Protein AF-K8XDU8-F1 (afdb_monomer)

Foldseek 3Di:
DDDDDDDPPPDDPPLVVLLCVVLVQLLVVQLVVLCVVPPDPPPDVSNVVSNVVSVVQVLQKAADDPQNVVQVVVCVVVVQWDWDADPPVRKIWIWGQGPPQKIWIWIGDLVQIGIIITNHPVSSVSLVVVCNVDVDSVNRVSVVVSNVVSVVVVVLVVLLVVLLVVCCPPPVPVSVVLVVLLVLDDPVLVSLSSVLSSQLSVLQVVLVVCVVVPPDNVVSNVVSVVSVVVSVVVSVVVVVVCCVVVVDDDDLPDFLLNVCPPLDDVVLCPPPCNVVLRVLLNVLVVVPDDSVQLSVQLSPDDPPDDPRSSVVSSVSSCVSPVVNLVVVVVVLVVLLVVDDLPDVVSLVVLLVCQPVRDPVVNVSSCVSHPPSPVPVSVVVVVVVVVVVVVVVPPPVVVVVVPDDDDPVVVVVVLVVVVVVVVPDPDDDDVVVVVSVVVVVCVVPVDDPDPVVVVVVVVVVVVVVVVVVVVVVVVPPPPPVVPPPDRDDDDDDDDDDDDDDDDDDDDDDDDDDDDDDDDDDDDD

Sequence (523 aa):
MAEPHEAPALTVPREDIFKAAISLRLMAGSLSRIRARHGRAAFDDSESAARKAEASRLNALHWFTRRDVEDWSRATEMGRVFADRDPDSGMTVRVAPLGAGRFGVQAGWPDHHADVVTGSAEAAQDLHRWLREQPTPERIAGLRDWIASRHAEAQRGADVEQARAWAAEHNPDWYRSWQVAHAMSGAAMQVRAEGVLVDRMNAHRAAEREHDAADGGPALIAAADRDWADFVSGLADTGAAIQDAWVQPFGDDVSLADRLRGRVPDTILDNPRWPTVETRFRELVDAGADPTRLAGAVRELDWTEVRSPSGYAIWALDDTDTRARTERRELAAEWLLNTDPGDPRDRAEAGDMLGRIDDAFDAQLGHRFPGLLDPTATMLERRAAAELADAQSDETLAAHLGAEPDHTDTIASLAQRALIWHSTDGVDEEPIANLWSELSVFAYPDDQRPEAQIQAEAVDDRVQAEQDMAQADSLGADVFAAAQAPLTPPHTGSTRSNTRRAPRKAATPAAQRNHNLHRGRAR

Mean predicted aligned error: 19.93 Å

Structure (mmCIF, N/CA/C/O backbone):
data_AF-K8XDU8-F1
#
_entry.id   AF-K8XDU8-F1
#
loop_
_atom_site.group_PDB
_atom_site.id
_atom_site.type_symbol
_atom_site.label_atom_id
_atom_site.label_alt_id
_atom_site.label_comp_id
_atom_site.label_asym_id
_atom_site.label_entity_id
_atom_site.label_seq_id
_atom_site.pdbx_PDB_ins_code
_atom_site.Cartn_x
_atom_site.Cartn_y
_atom_site.Cartn_z
_atom_site.occupancy
_atom_site.B_iso_or_equiv
_atom_site.auth_seq_id
_atom_site.auth_comp_id
_atom_site.auth_asym_id
_atom_site.auth_atom_id
_atom_site.pdbx_PDB_model_num
ATOM 1 N N . MET A 1 1 ? 20.020 44.271 -4.930 1.00 43.53 1 MET A N 1
ATOM 2 C CA . MET A 1 1 ? 18.740 43.905 -4.294 1.00 43.53 1 MET A CA 1
ATOM 3 C C . MET A 1 1 ? 18.660 42.396 -4.368 1.00 43.53 1 MET A C 1
ATOM 5 O O . MET A 1 1 ? 18.589 41.884 -5.473 1.00 43.53 1 MET A O 1
ATOM 9 N N . ALA A 1 2 ? 18.860 41.714 -3.242 1.00 41.38 2 ALA A N 1
ATOM 10 C CA . ALA A 1 2 ? 18.836 40.257 -3.172 1.00 41.38 2 ALA A CA 1
ATOM 11 C C . ALA A 1 2 ? 17.389 39.806 -2.953 1.00 41.38 2 ALA A C 1
ATOM 13 O O . ALA A 1 2 ? 16.734 40.311 -2.039 1.00 41.38 2 ALA A O 1
ATOM 14 N N . GLU A 1 3 ? 16.894 38.921 -3.814 1.00 40.66 3 GLU A N 1
ATOM 15 C CA . GLU A 1 3 ? 15.600 38.270 -3.626 1.00 40.66 3 GLU A CA 1
ATOM 16 C C . GLU A 1 3 ? 15.681 37.345 -2.401 1.00 40.66 3 GLU A C 1
ATOM 18 O O . GLU A 1 3 ? 16.645 36.584 -2.271 1.00 40.66 3 GLU A O 1
ATOM 23 N N . PRO A 1 4 ? 14.727 37.424 -1.460 1.00 54.34 4 PRO A N 1
ATOM 24 C CA . PRO A 1 4 ? 14.682 36.500 -0.341 1.00 54.34 4 PRO A CA 1
ATOM 25 C C . PRO A 1 4 ? 14.297 35.112 -0.863 1.00 54.34 4 PRO A C 1
ATOM 27 O O . PRO A 1 4 ? 13.182 34.908 -1.332 1.00 54.34 4 PRO A O 1
ATOM 30 N N . HIS A 1 5 ? 15.230 34.162 -0.774 1.00 42.34 5 HIS A N 1
ATOM 31 C CA . HIS A 1 5 ? 14.950 32.747 -0.987 1.00 42.34 5 HIS A CA 1
ATOM 32 C C . HIS A 1 5 ? 13.903 32.280 0.029 1.00 42.34 5 HIS A C 1
ATOM 34 O O . HIS A 1 5 ? 14.167 32.195 1.229 1.00 42.34 5 HIS A O 1
ATOM 40 N N . GLU A 1 6 ? 12.704 32.009 -0.473 1.00 37.81 6 GLU A N 1
ATOM 41 C CA . GLU A 1 6 ? 11.617 31.387 0.267 1.00 37.81 6 GLU A CA 1
ATOM 42 C C . GLU A 1 6 ? 12.058 29.968 0.656 1.00 37.81 6 GLU A C 1
ATOM 44 O O . GLU A 1 6 ? 12.379 29.140 -0.199 1.00 37.81 6 GLU A O 1
ATOM 49 N N . ALA A 1 7 ? 12.174 29.703 1.959 1.00 34.28 7 ALA A N 1
ATOM 50 C CA . ALA A 1 7 ? 12.552 28.386 2.453 1.00 34.28 7 ALA A CA 1
ATOM 51 C C . ALA A 1 7 ? 11.446 27.372 2.099 1.00 34.28 7 ALA A C 1
ATOM 53 O O . ALA A 1 7 ? 10.273 27.667 2.343 1.00 34.28 7 ALA A O 1
ATOM 54 N N . PRO A 1 8 ? 11.777 26.183 1.563 1.00 38.59 8 PRO A N 1
ATOM 55 C CA . PRO A 1 8 ? 10.777 25.171 1.251 1.00 38.59 8 PRO A CA 1
ATOM 56 C C . PRO A 1 8 ? 10.089 24.720 2.543 1.00 38.59 8 PRO A C 1
ATOM 58 O O . PRO A 1 8 ? 10.682 24.058 3.397 1.00 38.59 8 PRO A O 1
ATOM 61 N N . ALA A 1 9 ? 8.824 25.103 2.701 1.00 37.03 9 ALA A N 1
ATOM 62 C CA . ALA A 1 9 ? 7.996 24.658 3.806 1.00 37.03 9 ALA A CA 1
ATOM 63 C C . ALA A 1 9 ? 7.581 23.199 3.556 1.00 37.03 9 ALA A C 1
ATOM 65 O O . ALA A 1 9 ? 6.625 22.924 2.831 1.00 37.03 9 ALA A O 1
ATOM 66 N N . LEU A 1 10 ? 8.305 22.259 4.169 1.00 37.72 10 LEU A N 1
ATOM 67 C CA . LEU A 1 10 ? 7.891 20.861 4.325 1.00 37.72 10 LEU A CA 1
ATOM 68 C C . LEU A 1 10 ? 6.663 20.811 5.245 1.00 37.72 10 LEU A C 1
ATOM 70 O O . LEU A 1 10 ? 6.756 20.531 6.438 1.00 37.72 10 LEU A O 1
ATOM 74 N N . THR A 1 11 ? 5.500 21.144 4.697 1.00 48.47 11 THR A N 1
ATOM 75 C CA . THR A 1 11 ? 4.225 20.920 5.372 1.00 48.47 11 THR A CA 1
ATOM 76 C C . THR A 1 11 ? 3.730 19.545 4.959 1.00 48.47 11 THR A C 1
ATOM 78 O O . THR A 1 11 ? 3.325 19.330 3.821 1.00 48.47 11 THR A O 1
ATOM 81 N N . VAL A 1 12 ? 3.817 18.582 5.878 1.00 48.31 12 VAL A N 1
ATOM 82 C CA . VAL A 1 12 ? 3.115 17.306 5.713 1.00 48.31 12 VAL A CA 1
ATOM 83 C C . VAL A 1 12 ? 1.623 17.639 5.591 1.00 48.31 12 VAL A C 1
ATOM 85 O O . VAL A 1 12 ? 1.114 18.375 6.449 1.00 48.31 12 VAL A O 1
ATOM 88 N N . PRO A 1 13 ? 0.917 17.160 4.551 1.00 70.69 13 PRO A N 1
ATOM 89 C CA . PRO A 1 13 ? -0.507 17.408 4.402 1.00 70.69 13 PRO A CA 1
ATOM 90 C C . PRO A 1 13 ? -1.250 17.037 5.687 1.00 70.69 13 PRO A C 1
ATOM 92 O O . PRO A 1 13 ? -1.023 15.985 6.285 1.00 70.69 13 PRO A O 1
ATOM 95 N N . ARG A 1 14 ? -2.159 17.910 6.134 1.00 58.56 14 ARG A N 1
ATOM 96 C CA . ARG A 1 14 ? -2.963 17.687 7.350 1.00 58.56 14 ARG A CA 1
ATOM 97 C C . ARG A 1 14 ? -3.718 16.350 7.307 1.00 58.56 14 ARG A C 1
ATOM 99 O O . ARG A 1 14 ? -3.951 15.746 8.350 1.00 58.56 14 ARG A O 1
ATOM 106 N N . GLU A 1 15 ? -4.070 15.906 6.105 1.00 57.09 15 GLU A N 1
ATOM 107 C CA . GLU A 1 15 ? -4.687 14.613 5.826 1.00 57.09 15 GLU A CA 1
ATOM 108 C C . GLU A 1 15 ? -3.780 13.435 6.223 1.00 57.09 15 GLU A C 1
ATOM 110 O O . GLU A 1 15 ? -4.226 12.536 6.933 1.00 57.09 15 GLU A O 1
ATOM 115 N N . ASP A 1 16 ? -2.491 13.473 5.876 1.00 60.03 16 ASP A N 1
ATOM 116 C CA . ASP A 1 16 ? -1.536 12.401 6.186 1.00 60.03 16 ASP A CA 1
ATOM 117 C C . ASP A 1 16 ? -1.247 12.312 7.687 1.00 60.03 16 ASP A C 1
ATOM 119 O O . ASP A 1 16 ? -1.175 11.220 8.254 1.00 60.03 16 ASP A O 1
ATOM 123 N N . ILE A 1 17 ? -1.187 13.462 8.369 1.00 64.06 17 ILE A N 1
ATOM 124 C CA . ILE A 1 17 ? -1.088 13.520 9.836 1.00 64.06 17 ILE A CA 1
ATOM 125 C C . ILE A 1 17 ? -2.315 12.858 10.474 1.00 64.06 17 ILE A C 1
ATOM 127 O O . ILE A 1 17 ? -2.190 12.136 11.465 1.00 64.06 17 ILE A O 1
ATOM 131 N N . PHE A 1 18 ? -3.504 13.079 9.912 1.00 65.50 18 PHE A N 1
ATOM 132 C CA . PHE A 1 18 ? -4.737 12.501 10.432 1.00 65.50 18 PHE A CA 1
ATOM 133 C C . PHE A 1 18 ? -4.814 10.986 10.189 1.00 65.50 18 PHE A C 1
ATOM 135 O O . PHE A 1 18 ? -5.127 10.240 11.118 1.00 65.50 18 PHE A O 1
ATOM 142 N N . LYS A 1 19 ? -4.446 10.514 8.990 1.00 64.62 19 LYS A N 1
ATOM 143 C CA . LYS A 1 19 ? -4.343 9.080 8.656 1.00 64.62 19 LYS A CA 1
ATOM 144 C C . LYS A 1 19 ? -3.353 8.360 9.577 1.00 64.62 19 LYS A C 1
ATOM 146 O O . LYS A 1 19 ? -3.662 7.287 10.108 1.00 64.62 19 LYS A O 1
ATOM 151 N N . ALA A 1 20 ? -2.193 8.975 9.820 1.00 63.62 20 ALA A N 1
ATOM 152 C CA . ALA A 1 20 ? -1.206 8.473 10.769 1.00 63.62 20 ALA A CA 1
ATOM 153 C C . ALA A 1 20 ? -1.765 8.457 12.200 1.00 63.62 20 ALA A C 1
ATOM 155 O O . ALA A 1 20 ? -1.614 7.461 12.901 1.00 63.62 20 ALA A O 1
ATOM 156 N N . ALA A 1 21 ? -2.475 9.507 12.623 1.00 66.69 21 ALA A N 1
ATOM 157 C CA . ALA A 1 21 ? -3.067 9.589 13.956 1.00 66.69 21 ALA A CA 1
ATOM 158 C C . ALA A 1 21 ? -4.167 8.540 14.197 1.00 66.69 21 ALA A C 1
ATOM 160 O O . ALA A 1 21 ? -4.203 7.964 15.283 1.00 66.69 21 ALA A O 1
ATOM 161 N N . ILE A 1 22 ? -5.037 8.260 13.216 1.00 68.62 22 ILE A N 1
ATOM 162 C CA . ILE A 1 22 ? -6.030 7.174 13.312 1.00 68.62 22 ILE A CA 1
ATOM 163 C C . ILE A 1 22 ? -5.311 5.836 13.486 1.00 68.62 22 ILE A C 1
ATOM 165 O O . ILE A 1 22 ? -5.575 5.114 14.449 1.00 68.62 22 ILE A O 1
ATOM 169 N N . SER A 1 23 ? -4.360 5.545 12.595 1.00 65.56 23 SER A N 1
ATOM 170 C CA . SER A 1 23 ? -3.625 4.277 12.582 1.00 65.56 23 SER A CA 1
ATOM 171 C C . SER A 1 23 ? -2.857 4.067 13.890 1.00 65.56 23 SER A C 1
ATOM 173 O O . SER A 1 23 ? -3.027 3.047 14.553 1.00 65.56 23 SER A O 1
ATOM 175 N N . LEU A 1 24 ? -2.092 5.073 14.330 1.00 67.75 24 LEU A N 1
ATOM 176 C CA . LEU A 1 24 ? -1.332 5.038 15.580 1.00 67.75 24 LEU A CA 1
ATOM 177 C C . LEU A 1 24 ? -2.229 4.882 16.804 1.00 67.75 24 LEU A C 1
ATOM 179 O O . LEU A 1 24 ? -1.833 4.225 17.761 1.00 67.75 24 LEU A O 1
ATOM 183 N N . ARG A 1 25 ? -3.425 5.477 16.812 1.00 68.94 25 ARG A N 1
ATOM 184 C CA . ARG A 1 25 ? -4.311 5.438 17.981 1.00 68.94 25 ARG A CA 1
ATOM 185 C C . ARG A 1 25 ? -5.050 4.110 18.101 1.00 68.94 25 ARG A C 1
ATOM 187 O O . ARG A 1 25 ? -5.176 3.608 19.218 1.00 68.94 25 ARG A O 1
ATOM 194 N N . LEU A 1 26 ? -5.467 3.522 16.979 1.00 67.44 26 LEU A N 1
ATOM 195 C CA . LEU A 1 26 ? -6.000 2.158 16.957 1.00 67.44 26 LEU A CA 1
ATOM 196 C C . LEU A 1 26 ? -4.908 1.155 17.377 1.00 67.44 26 LEU A C 1
ATOM 198 O O . LEU A 1 26 ? -5.118 0.369 18.302 1.00 67.44 26 LEU A O 1
ATOM 202 N N . MET A 1 27 ? -3.687 1.305 16.842 1.00 67.62 27 MET A N 1
ATOM 203 C CA . MET A 1 27 ? -2.528 0.495 17.243 1.00 67.62 27 MET A CA 1
ATOM 204 C C . MET A 1 27 ? -2.152 0.663 18.723 1.00 67.62 27 MET A C 1
ATOM 206 O O . MET A 1 27 ? -1.935 -0.322 19.426 1.00 67.62 27 MET A O 1
ATOM 210 N N . ALA A 1 28 ? -2.111 1.891 19.244 1.00 69.19 28 ALA A N 1
ATOM 211 C CA . ALA A 1 28 ? -1.750 2.157 20.637 1.00 69.19 28 ALA A CA 1
ATOM 212 C C . ALA A 1 28 ? -2.739 1.520 21.627 1.00 69.19 28 ALA A C 1
ATOM 214 O O . ALA A 1 28 ? -2.327 1.023 22.680 1.00 69.19 28 ALA A O 1
ATOM 215 N N . GLY A 1 29 ? -4.033 1.493 21.288 1.00 67.69 29 GLY A N 1
ATOM 216 C CA . GLY A 1 29 ? -5.060 0.829 22.091 1.00 67.69 29 GLY A CA 1
ATOM 217 C C . GLY A 1 29 ? -4.876 -0.691 22.164 1.00 67.69 29 GLY A C 1
ATOM 218 O O . GLY A 1 29 ? -5.109 -1.296 23.216 1.00 67.69 29 GLY A O 1
ATOM 219 N N . SER A 1 30 ? -4.429 -1.329 21.078 1.00 64.56 30 SER A N 1
ATOM 220 C CA . SER A 1 30 ? -4.120 -2.765 21.079 1.00 64.56 30 SER A CA 1
ATOM 221 C C . SER A 1 30 ? -2.830 -3.061 21.859 1.00 64.56 30 SER A C 1
ATOM 223 O O . SER A 1 30 ? -2.848 -3.883 22.780 1.00 64.56 30 SER A O 1
ATOM 225 N N . LEU A 1 31 ? -1.756 -2.303 21.606 1.00 67.19 31 LEU A N 1
ATOM 226 C CA . LEU A 1 31 ? -0.454 -2.472 22.263 1.00 67.19 31 LEU A CA 1
ATOM 227 C C . LEU A 1 31 ? -0.531 -2.264 23.780 1.00 67.19 31 LEU A C 1
ATOM 229 O O . LEU A 1 31 ? 0.077 -3.014 24.544 1.00 67.19 31 LEU A O 1
ATOM 233 N N . SER A 1 32 ? -1.318 -1.289 24.245 1.00 70.50 32 SER A N 1
ATOM 234 C CA . SER A 1 32 ? -1.526 -1.049 25.679 1.00 70.50 32 SER A CA 1
ATOM 235 C C . SER A 1 32 ? -2.159 -2.256 26.388 1.00 70.50 32 SER A C 1
ATOM 237 O O . SER A 1 32 ? -1.721 -2.632 27.477 1.00 70.50 32 SER A O 1
ATOM 239 N N . ARG A 1 33 ? -3.136 -2.921 25.755 1.00 69.38 33 ARG A N 1
ATOM 240 C CA . ARG A 1 33 ? -3.797 -4.116 26.311 1.00 69.38 33 ARG A CA 1
ATOM 241 C C . ARG A 1 33 ? -2.890 -5.340 26.296 1.00 69.38 33 ARG A C 1
ATOM 243 O O . ARG A 1 33 ? -2.889 -6.105 27.256 1.00 69.38 33 ARG A O 1
ATOM 250 N N . ILE A 1 34 ? -2.084 -5.500 25.253 1.00 64.12 34 ILE A N 1
ATOM 251 C CA . ILE A 1 34 ? -1.105 -6.591 25.156 1.00 64.12 34 ILE A CA 1
ATOM 252 C C . ILE A 1 34 ? -0.029 -6.424 26.227 1.00 64.12 34 ILE A C 1
ATOM 254 O O . ILE A 1 34 ? 0.274 -7.374 26.948 1.00 64.12 34 ILE A O 1
ATOM 258 N N . ARG A 1 35 ? 0.436 -5.188 26.448 1.00 68.56 35 ARG A N 1
ATOM 259 C CA . ARG A 1 35 ? 1.333 -4.850 27.559 1.00 68.56 35 ARG A CA 1
ATOM 260 C C . ARG A 1 35 ? 0.709 -5.147 28.927 1.00 68.56 35 ARG A C 1
ATOM 262 O O . ARG A 1 35 ? 1.422 -5.589 29.824 1.00 68.56 35 ARG A O 1
ATOM 269 N N . ALA A 1 36 ? -0.599 -4.938 29.087 1.00 74.88 36 ALA A N 1
ATOM 270 C CA . ALA A 1 36 ? -1.313 -5.296 30.313 1.00 74.88 36 ALA A CA 1
ATOM 271 C C . ALA A 1 36 ? -1.461 -6.819 30.501 1.00 74.88 36 ALA A C 1
ATOM 273 O O . ALA A 1 36 ? -1.456 -7.282 31.638 1.00 74.88 36 ALA A O 1
ATOM 274 N N . ARG A 1 37 ? -1.573 -7.593 29.411 1.00 73.19 37 ARG A N 1
ATOM 275 C CA . ARG A 1 37 ? -1.811 -9.046 29.445 1.00 73.19 37 ARG A CA 1
ATOM 276 C C . ARG A 1 37 ? -0.531 -9.879 29.589 1.00 73.19 37 ARG A C 1
ATOM 278 O O . ARG A 1 37 ? -0.560 -10.875 30.299 1.00 73.19 37 ARG A O 1
ATOM 285 N N . HIS A 1 38 ? 0.574 -9.483 28.952 1.00 69.19 38 HIS A N 1
ATOM 286 C CA . HIS A 1 38 ? 1.792 -10.309 28.871 1.00 69.19 38 HIS A CA 1
ATOM 287 C C . HIS A 1 38 ? 2.948 -9.856 29.780 1.00 69.19 38 HIS A C 1
ATOM 289 O O . HIS A 1 38 ? 3.924 -10.585 29.937 1.00 69.19 38 HIS A O 1
ATOM 295 N N . GLY A 1 39 ? 2.849 -8.686 30.424 1.00 69.62 39 GLY A N 1
ATOM 296 C CA . GLY A 1 39 ? 3.912 -8.166 31.293 1.00 69.62 39 GLY A CA 1
ATOM 297 C C . GLY A 1 39 ? 5.200 -7.794 30.538 1.00 69.62 39 GLY A C 1
ATOM 298 O O . GLY A 1 39 ? 5.358 -8.080 29.359 1.00 69.62 39 GLY A O 1
ATOM 299 N N . ARG A 1 40 ? 6.142 -7.110 31.208 1.00 56.19 40 ARG A N 1
ATOM 300 C CA . ARG A 1 40 ? 7.326 -6.460 30.588 1.00 56.19 40 ARG A CA 1
ATOM 301 C C . ARG A 1 40 ? 8.375 -7.395 29.950 1.00 56.19 40 ARG A C 1
ATOM 303 O O . ARG A 1 40 ? 9.306 -6.873 29.351 1.00 56.19 40 ARG A O 1
ATOM 310 N N . ALA A 1 41 ? 8.257 -8.719 30.055 1.00 46.31 41 ALA A N 1
ATOM 311 C CA . ALA A 1 41 ? 9.337 -9.651 29.697 1.00 46.31 41 ALA A CA 1
ATOM 312 C C . ALA A 1 41 ? 9.208 -10.342 28.318 1.00 46.31 41 ALA A C 1
ATOM 314 O O . ALA A 1 41 ? 10.152 -10.997 27.899 1.00 46.31 41 ALA A O 1
ATOM 315 N N . ALA A 1 42 ? 8.092 -10.203 27.593 1.00 50.97 42 ALA A N 1
ATOM 316 C CA . ALA A 1 42 ? 7.807 -10.998 26.381 1.00 50.97 42 ALA A CA 1
ATOM 317 C C . ALA A 1 42 ? 8.168 -10.317 25.031 1.00 50.97 42 ALA A C 1
ATOM 319 O O . ALA A 1 42 ? 7.553 -10.600 24.004 1.00 50.97 42 ALA A O 1
ATOM 320 N N . PHE A 1 43 ? 9.083 -9.347 25.015 1.00 59.78 43 PHE A N 1
ATOM 321 C CA . PHE A 1 43 ? 8.861 -8.104 24.261 1.00 59.78 43 PHE A CA 1
ATOM 322 C C . PHE A 1 43 ? 9.505 -7.908 22.875 1.00 59.78 43 PHE A C 1
ATOM 324 O O . PHE A 1 43 ? 9.612 -6.764 22.455 1.00 59.78 43 PHE A O 1
ATOM 331 N N . ASP A 1 44 ? 9.828 -8.952 22.112 1.00 61.00 44 ASP A N 1
ATOM 332 C CA . ASP A 1 44 ? 10.174 -8.744 20.687 1.00 61.00 44 ASP A CA 1
ATOM 333 C C . ASP A 1 44 ? 9.198 -9.477 19.761 1.00 61.00 44 ASP A C 1
ATOM 335 O O . ASP A 1 44 ? 8.410 -8.857 19.040 1.00 61.00 44 ASP A O 1
ATOM 339 N N . ASP A 1 45 ? 9.092 -10.797 19.912 1.00 66.75 45 ASP A N 1
ATOM 340 C CA . ASP A 1 45 ? 8.217 -11.603 19.056 1.00 66.75 45 ASP A CA 1
ATOM 341 C C . ASP A 1 45 ? 6.729 -11.364 19.327 1.00 66.75 45 ASP A C 1
ATOM 343 O O . ASP A 1 45 ? 5.935 -11.258 18.389 1.00 66.75 45 ASP A O 1
ATOM 347 N N . SER A 1 46 ? 6.328 -11.210 20.597 1.00 69.38 46 SER A N 1
ATOM 348 C CA . SER A 1 46 ? 4.916 -10.982 20.936 1.00 69.38 46 SER A CA 1
ATOM 349 C C . SER A 1 46 ? 4.434 -9.587 20.534 1.00 69.38 46 SER A C 1
ATOM 351 O O . SER A 1 46 ? 3.285 -9.432 20.120 1.00 69.38 46 SER A O 1
ATOM 353 N N . GLU A 1 47 ? 5.305 -8.572 20.589 1.00 67.31 47 GLU A N 1
ATOM 354 C CA . GLU A 1 47 ? 4.970 -7.219 20.143 1.00 67.31 47 GLU A CA 1
ATOM 355 C C . GLU A 1 47 ? 4.964 -7.130 18.612 1.00 67.31 47 GLU A C 1
ATOM 357 O O . GLU A 1 47 ? 4.062 -6.524 18.034 1.00 67.31 47 GLU A O 1
ATOM 362 N N . SER A 1 48 ? 5.910 -7.780 17.932 1.00 67.38 48 SER A N 1
ATOM 363 C CA . SER A 1 48 ? 5.909 -7.882 16.470 1.00 67.38 48 SER A CA 1
ATOM 364 C C . SER A 1 48 ? 4.669 -8.627 15.960 1.00 67.38 48 SER A C 1
ATOM 366 O O . SER A 1 48 ? 3.952 -8.116 15.095 1.00 67.38 48 SER A O 1
ATOM 368 N N . ALA A 1 49 ? 4.333 -9.778 16.556 1.00 69.56 49 ALA A N 1
ATOM 369 C CA . ALA A 1 49 ? 3.110 -10.523 16.253 1.00 69.56 49 ALA A CA 1
ATOM 370 C C . ALA A 1 49 ? 1.850 -9.692 16.536 1.00 69.56 49 ALA A C 1
ATOM 372 O O . ALA A 1 49 ? 0.925 -9.681 15.727 1.00 69.56 49 ALA A O 1
ATOM 373 N N . ALA A 1 50 ? 1.832 -8.926 17.629 1.00 69.00 50 ALA A N 1
ATOM 374 C CA . ALA A 1 50 ? 0.755 -7.999 17.952 1.00 69.00 50 ALA A CA 1
ATOM 375 C C . ALA A 1 50 ? 0.585 -6.889 16.911 1.00 69.00 50 ALA A C 1
ATOM 377 O O . ALA A 1 50 ? -0.536 -6.609 16.487 1.00 69.00 50 ALA A O 1
ATOM 378 N N . ARG A 1 51 ? 1.685 -6.262 16.479 1.00 69.25 51 ARG A N 1
ATOM 379 C CA . ARG A 1 51 ? 1.670 -5.234 15.430 1.00 69.25 51 ARG A CA 1
ATOM 380 C C . ARG A 1 51 ? 1.190 -5.819 14.104 1.00 69.25 51 ARG A C 1
ATOM 382 O O . ARG A 1 51 ? 0.385 -5.179 13.438 1.00 69.25 51 ARG A O 1
ATOM 389 N N . LYS A 1 52 ? 1.618 -7.036 13.747 1.00 70.94 52 LYS A N 1
ATOM 390 C CA . LYS A 1 52 ? 1.147 -7.756 12.550 1.00 70.94 52 LYS A CA 1
ATOM 391 C C . LYS A 1 52 ? -0.344 -8.092 12.635 1.00 70.94 52 LYS A C 1
ATOM 393 O O . LYS A 1 52 ? -1.079 -7.814 11.692 1.00 70.94 52 LYS A O 1
ATOM 398 N N . ALA A 1 53 ? -0.805 -8.626 13.767 1.00 69.88 53 ALA A N 1
ATOM 399 C CA . ALA A 1 53 ? -2.215 -8.931 14.000 1.00 69.88 53 ALA A CA 1
ATOM 400 C C . ALA A 1 53 ? -3.080 -7.664 13.958 1.00 69.88 53 ALA A C 1
ATOM 402 O O . ALA A 1 53 ? -4.155 -7.662 13.366 1.00 69.88 53 ALA A O 1
ATOM 403 N N . GLU A 1 54 ? -2.600 -6.560 14.527 1.00 70.56 54 GLU A N 1
ATOM 404 C CA . GLU A 1 54 ? -3.308 -5.284 14.494 1.00 70.56 54 GLU A CA 1
ATOM 405 C C . GLU A 1 54 ? -3.302 -4.648 13.103 1.00 70.56 54 GLU A C 1
ATOM 407 O O . GLU A 1 54 ? -4.334 -4.166 12.649 1.00 70.56 54 GLU A O 1
ATOM 412 N N . ALA A 1 55 ? -2.180 -4.698 12.385 1.00 69.38 55 ALA A N 1
ATOM 413 C CA . ALA A 1 55 ? -2.125 -4.279 10.989 1.00 69.38 55 ALA A CA 1
ATOM 414 C C . ALA A 1 55 ? -3.108 -5.095 10.137 1.00 69.38 55 ALA A C 1
ATOM 416 O O . ALA A 1 55 ? -3.838 -4.520 9.337 1.00 69.38 55 ALA A O 1
ATOM 417 N N . SER A 1 56 ? -3.201 -6.409 10.367 1.00 72.19 56 SER A N 1
ATOM 418 C CA . SER A 1 56 ? -4.192 -7.279 9.726 1.00 72.19 56 SER A CA 1
ATOM 419 C C . SER A 1 56 ? -5.631 -6.874 10.076 1.00 72.19 56 SER A C 1
ATOM 421 O O . SER A 1 56 ? -6.461 -6.746 9.179 1.00 72.19 56 SER A O 1
ATOM 423 N N . ARG A 1 57 ? -5.929 -6.562 11.346 1.00 73.38 57 ARG A N 1
ATOM 424 C CA . ARG A 1 57 ? -7.253 -6.054 11.758 1.00 73.38 57 ARG A CA 1
ATOM 425 C C . ARG A 1 57 ? -7.601 -4.718 11.117 1.00 73.38 57 ARG A C 1
ATOM 427 O O . ARG A 1 57 ? -8.737 -4.529 10.693 1.00 73.38 57 ARG A O 1
ATOM 434 N N . LEU A 1 58 ? -6.645 -3.795 11.043 1.00 69.06 58 LEU A N 1
ATOM 435 C CA . LEU A 1 58 ? -6.841 -2.508 10.382 1.00 69.06 58 LEU A CA 1
ATOM 436 C C . LEU A 1 58 ? -7.030 -2.681 8.876 1.00 69.06 58 LEU A C 1
ATOM 438 O O . LEU A 1 58 ? -7.862 -1.997 8.291 1.00 69.06 58 LEU A O 1
ATOM 442 N N . ASN A 1 59 ? -6.334 -3.640 8.269 1.00 70.12 59 ASN A N 1
ATOM 443 C CA . ASN A 1 59 ? -6.545 -4.021 6.875 1.00 70.12 59 ASN A CA 1
ATOM 444 C C . ASN A 1 59 ? -7.913 -4.692 6.645 1.00 70.12 59 ASN A C 1
ATOM 446 O O . ASN A 1 59 ? -8.367 -4.746 5.508 1.00 70.12 59 ASN A O 1
ATOM 450 N N . ALA A 1 60 ? -8.594 -5.163 7.695 1.00 82.88 60 ALA A N 1
ATOM 451 C CA . ALA A 1 60 ? -9.950 -5.703 7.597 1.00 82.88 60 ALA A CA 1
ATOM 452 C C . ALA A 1 60 ? -11.046 -4.617 7.604 1.00 82.88 60 ALA A C 1
ATOM 454 O O . ALA A 1 60 ? -12.222 -4.952 7.447 1.00 82.88 60 ALA A O 1
ATOM 455 N N . LEU A 1 61 ? -10.698 -3.335 7.791 1.00 89.06 61 LEU A N 1
ATOM 456 C CA . LEU A 1 61 ? -11.653 -2.228 7.706 1.00 89.06 61 LEU A CA 1
ATOM 457 C C . LEU A 1 61 ? -12.005 -1.933 6.242 1.00 89.06 61 LEU A C 1
ATOM 459 O O . LEU A 1 61 ? -11.129 -1.611 5.444 1.00 89.06 61 LEU A O 1
ATOM 463 N N . HIS A 1 62 ? -13.289 -2.006 5.897 1.00 91.62 62 HIS A N 1
ATOM 464 C CA . HIS A 1 62 ? -13.776 -1.739 4.541 1.00 91.62 62 HIS A CA 1
ATOM 465 C C . HIS A 1 62 ? -15.151 -1.066 4.545 1.00 91.62 62 HIS A C 1
ATOM 467 O O . HIS A 1 62 ? -15.846 -1.032 5.562 1.00 91.62 62 HIS A O 1
ATOM 473 N N . TRP A 1 63 ? -15.536 -0.503 3.399 1.00 94.62 63 TRP A N 1
ATOM 474 C CA . TRP A 1 63 ? -16.891 -0.006 3.172 1.00 94.62 63 TRP A CA 1
ATOM 475 C C . TRP A 1 63 ? -17.906 -1.143 3.199 1.00 94.62 63 TRP A C 1
ATOM 477 O O . TRP A 1 63 ? -17.583 -2.272 2.838 1.00 94.62 63 TRP A O 1
ATOM 487 N N . PHE A 1 64 ? -19.147 -0.828 3.568 1.00 95.12 64 PHE A N 1
ATOM 488 C CA . PHE A 1 64 ? -20.248 -1.779 3.449 1.00 95.12 64 PHE A CA 1
ATOM 489 C C . PHE A 1 64 ? -20.372 -2.276 2.006 1.00 95.12 64 PHE A C 1
ATOM 491 O O . PHE A 1 64 ? -20.580 -1.497 1.075 1.00 95.12 64 PHE A O 1
ATOM 498 N N . THR A 1 65 ? -20.290 -3.589 1.834 1.00 93.06 65 THR A N 1
ATOM 499 C CA . THR A 1 65 ? -20.692 -4.255 0.597 1.00 93.06 65 THR A CA 1
ATOM 500 C C . THR A 1 65 ? -22.206 -4.475 0.582 1.00 93.06 65 THR A C 1
ATOM 502 O O . THR A 1 65 ? -22.893 -4.305 1.591 1.00 93.06 65 THR A O 1
ATOM 505 N N . ARG A 1 66 ? -22.753 -4.919 -0.556 1.00 93.31 66 ARG A N 1
ATOM 506 C CA . ARG A 1 66 ? -24.172 -5.297 -0.656 1.00 93.31 66 ARG A CA 1
ATOM 507 C C . ARG A 1 66 ? -24.564 -6.351 0.387 1.00 93.31 66 ARG A C 1
ATOM 509 O O . ARG A 1 66 ? -25.576 -6.191 1.063 1.00 93.31 66 ARG A O 1
ATOM 516 N N . ARG A 1 67 ? -23.725 -7.374 0.562 1.00 95.38 67 ARG A N 1
ATOM 517 C CA . ARG A 1 67 ? -23.918 -8.420 1.575 1.00 95.38 67 ARG A CA 1
ATOM 518 C C . ARG A 1 67 ? -23.968 -7.834 2.988 1.00 95.38 67 ARG A C 1
ATOM 520 O O . ARG A 1 67 ? -24.778 -8.260 3.803 1.00 95.38 67 ARG A O 1
ATOM 527 N N . ASP A 1 68 ? -23.143 -6.830 3.274 1.00 96.19 68 ASP A N 1
ATOM 528 C CA . ASP A 1 68 ? -23.107 -6.195 4.597 1.00 96.19 68 ASP A CA 1
ATOM 529 C C . ASP A 1 68 ? -24.358 -5.373 4.876 1.00 96.19 68 ASP A C 1
ATOM 531 O O . ASP A 1 68 ? -24.847 -5.369 6.002 1.00 96.19 68 ASP A O 1
ATOM 535 N N . VAL A 1 69 ? -24.917 -4.724 3.853 1.00 96.56 69 VAL A N 1
ATOM 536 C CA . VAL A 1 69 ? -26.202 -4.016 3.953 1.00 96.56 69 VAL A CA 1
ATOM 537 C C . VAL A 1 69 ? -27.345 -4.989 4.257 1.00 96.56 69 VAL A C 1
ATOM 539 O O . VAL A 1 69 ? -28.221 -4.672 5.067 1.00 96.56 69 VAL A O 1
ATOM 542 N N . GLU A 1 70 ? -27.333 -6.181 3.662 1.00 96.81 70 GLU A N 1
ATOM 543 C CA . GLU A 1 70 ? -28.322 -7.234 3.926 1.00 96.81 70 GLU A CA 1
ATOM 544 C C . GLU A 1 70 ? -28.177 -7.792 5.353 1.00 96.81 70 GLU A C 1
ATOM 546 O O . GLU A 1 70 ? -29.163 -7.856 6.097 1.00 96.81 70 GLU A O 1
ATOM 551 N N . ASP A 1 71 ? -26.950 -8.106 5.780 1.00 97.12 71 ASP A N 1
ATOM 552 C CA . ASP A 1 71 ? -26.652 -8.541 7.151 1.00 97.12 71 ASP A CA 1
ATOM 553 C C . ASP A 1 71 ? -27.038 -7.466 8.182 1.00 97.12 71 ASP A C 1
ATOM 555 O O . ASP A 1 71 ? -27.631 -7.769 9.222 1.00 97.12 71 ASP A O 1
ATOM 559 N N . TRP A 1 72 ? -26.761 -6.196 7.883 1.00 97.38 72 TRP A N 1
ATOM 560 C CA . TRP A 1 72 ? -27.116 -5.052 8.719 1.00 97.38 72 TRP A CA 1
ATOM 561 C C . TRP A 1 72 ? -28.628 -4.846 8.822 1.00 97.38 72 TRP A C 1
ATOM 563 O O . TRP A 1 72 ? -29.155 -4.596 9.912 1.00 97.38 72 TRP A O 1
ATOM 573 N N . SER A 1 73 ? -29.348 -4.979 7.708 1.00 96.94 73 SER A N 1
ATOM 574 C CA . SER A 1 73 ? -30.815 -4.923 7.679 1.00 96.94 73 SER A CA 1
ATOM 575 C C . SER A 1 73 ? -31.407 -6.025 8.554 1.00 96.94 73 SER A C 1
ATOM 577 O O . SER A 1 73 ? -32.208 -5.747 9.447 1.00 96.94 73 SER A O 1
ATOM 579 N N . ARG A 1 74 ? -30.899 -7.255 8.417 1.00 97.62 74 ARG A N 1
ATOM 580 C CA . ARG A 1 74 ? -31.296 -8.393 9.252 1.00 97.62 74 ARG A CA 1
ATOM 581 C C . ARG A 1 74 ? -30.973 -8.165 10.731 1.00 97.62 74 ARG A C 1
ATOM 583 O O . ARG A 1 74 ? -31.777 -8.479 11.607 1.00 97.62 74 ARG A O 1
ATOM 590 N N . ALA A 1 75 ? -29.805 -7.605 11.047 1.00 96.75 75 ALA A N 1
ATOM 591 C CA . ALA A 1 75 ? -29.451 -7.241 12.418 1.00 96.75 75 ALA A CA 1
ATOM 592 C C . ALA A 1 75 ? -30.393 -6.164 12.986 1.00 96.75 75 ALA A C 1
ATOM 594 O O . ALA A 1 75 ? -30.757 -6.237 14.161 1.00 96.75 75 ALA A O 1
ATOM 595 N N . THR A 1 76 ? -30.827 -5.211 12.156 1.00 96.44 76 THR A N 1
ATOM 596 C CA . THR A 1 76 ? -31.800 -4.167 12.517 1.00 96.44 76 THR A CA 1
ATOM 597 C C . THR A 1 76 ? -33.166 -4.766 12.834 1.00 96.44 76 THR A C 1
ATOM 599 O O . THR A 1 76 ? -33.715 -4.483 13.898 1.00 96.44 76 THR A O 1
ATOM 602 N N . GLU A 1 77 ? -33.686 -5.636 11.968 1.00 96.69 77 GLU A N 1
ATOM 603 C CA . GLU A 1 77 ? -34.963 -6.337 12.169 1.00 96.69 77 GLU A CA 1
ATOM 604 C C . GLU A 1 77 ? -34.969 -7.180 13.448 1.00 96.69 77 GLU A C 1
ATOM 606 O O . GLU A 1 77 ? -35.958 -7.220 14.177 1.00 96.69 77 GLU A O 1
ATOM 611 N N . MET A 1 78 ? -33.834 -7.806 13.763 1.00 97.06 78 MET A N 1
ATOM 612 C CA . MET A 1 78 ? -33.657 -8.615 14.969 1.00 97.06 78 MET A CA 1
ATOM 613 C C . MET A 1 78 ? -33.368 -7.790 16.235 1.00 97.06 78 MET A C 1
ATOM 615 O O . MET A 1 78 ? -33.144 -8.372 17.294 1.00 97.06 78 MET A O 1
ATOM 619 N N . GLY A 1 79 ? -33.316 -6.455 16.154 1.00 96.81 79 GLY A N 1
ATOM 620 C CA . GLY A 1 79 ? -33.002 -5.597 17.302 1.00 96.81 79 GLY A CA 1
ATOM 621 C C . GLY A 1 79 ? -31.577 -5.776 17.842 1.00 96.81 79 GLY A C 1
ATOM 622 O O . GLY A 1 79 ? -31.324 -5.506 19.012 1.00 96.81 79 GLY A O 1
ATOM 623 N N . ARG A 1 80 ? -30.640 -6.236 17.002 1.00 97.25 80 ARG A N 1
ATOM 624 C CA . ARG A 1 80 ? -29.226 -6.478 17.352 1.00 97.25 80 ARG A CA 1
ATOM 625 C C . ARG A 1 80 ? -28.312 -5.286 17.051 1.00 97.25 80 ARG A C 1
ATOM 627 O O . ARG A 1 80 ? -27.095 -5.405 17.164 1.00 97.25 80 ARG A O 1
ATOM 634 N N . VAL A 1 81 ? -28.883 -4.149 16.653 1.00 97.50 81 VAL A N 1
ATOM 635 C CA . VAL A 1 81 ? -28.140 -2.906 16.424 1.00 97.50 81 VAL A CA 1
ATOM 636 C C . VAL A 1 81 ? -28.099 -2.103 17.715 1.00 97.50 81 VAL A C 1
ATOM 638 O O . VAL A 1 81 ? -29.121 -1.603 18.185 1.00 97.50 81 VAL A O 1
ATOM 641 N N . PHE A 1 82 ? -26.903 -1.934 18.258 1.00 96.75 82 PHE A N 1
ATOM 642 C CA . PHE A 1 82 ? -26.656 -1.083 19.410 1.00 96.75 82 PHE A CA 1
ATOM 643 C C . PHE A 1 82 ? -26.430 0.336 18.917 1.00 96.75 82 PHE A C 1
ATOM 645 O O . PHE A 1 82 ? -25.498 0.580 18.160 1.00 96.75 82 PHE A O 1
ATOM 652 N N . ALA A 1 83 ? -27.289 1.263 19.323 1.00 96.06 83 ALA A N 1
ATOM 653 C CA . ALA A 1 83 ? -27.158 2.671 18.986 1.00 96.06 83 ALA A CA 1
ATOM 654 C C . ALA A 1 83 ? -26.786 3.467 20.231 1.00 96.06 83 ALA A C 1
ATOM 656 O O . ALA A 1 83 ? -27.436 3.352 21.269 1.00 96.06 83 ALA A O 1
ATOM 657 N N . ASP A 1 84 ? -25.776 4.309 20.096 1.00 96.25 84 ASP A N 1
ATOM 658 C CA . ASP A 1 84 ? -25.455 5.328 21.070 1.00 96.25 84 ASP A CA 1
ATOM 659 C C . ASP A 1 84 ? -25.511 6.711 20.430 1.00 96.25 84 ASP A C 1
ATOM 661 O O . ASP A 1 84 ? -25.189 6.882 19.252 1.00 96.25 84 ASP A O 1
ATOM 665 N N . ARG A 1 85 ? -25.957 7.696 21.208 1.00 96.62 85 ARG A N 1
ATOM 666 C CA . ARG A 1 85 ? -26.031 9.086 20.784 1.00 96.62 85 ARG A CA 1
ATOM 667 C C . ARG A 1 85 ? -25.256 9.949 21.758 1.00 96.62 85 ARG A C 1
ATOM 669 O O . ARG A 1 85 ? -25.575 9.977 22.945 1.00 96.62 85 ARG A O 1
ATOM 676 N N . ASP A 1 86 ? -24.306 10.701 21.226 1.00 95.50 86 ASP A N 1
ATOM 677 C CA . ASP A 1 86 ? -23.596 11.705 21.994 1.00 95.50 86 ASP A CA 1
ATOM 678 C C . ASP A 1 86 ? -24.551 12.868 22.341 1.00 95.50 86 ASP A C 1
ATOM 680 O O . ASP A 1 86 ? -25.206 13.410 21.439 1.00 95.50 86 ASP A O 1
ATOM 684 N N . PRO A 1 87 ? -24.696 13.232 23.628 1.00 93.56 87 PRO A N 1
ATOM 685 C CA . PRO A 1 87 ? -25.697 14.203 24.061 1.00 93.56 87 PRO A CA 1
ATOM 686 C C . PRO A 1 87 ? -25.406 15.626 23.575 1.00 93.56 87 PRO A C 1
ATOM 688 O O . PRO A 1 87 ? -26.352 16.387 23.365 1.00 93.56 87 PRO A O 1
ATOM 691 N N . ASP A 1 88 ? -24.134 15.971 23.371 1.00 94.81 88 ASP A N 1
ATOM 692 C CA . ASP A 1 88 ? -23.708 17.343 23.094 1.00 94.81 88 ASP A CA 1
ATOM 693 C C . ASP A 1 88 ? -23.667 17.637 21.588 1.00 94.81 88 ASP A C 1
ATOM 695 O O . ASP A 1 88 ? -24.188 18.652 21.124 1.00 94.81 88 ASP A O 1
ATOM 699 N N . SER A 1 89 ? -23.087 16.732 20.800 1.00 94.69 89 SER A N 1
ATOM 700 C CA . SER A 1 89 ? -22.980 16.851 19.337 1.00 94.69 89 SER A CA 1
ATOM 701 C C . SER A 1 89 ? -24.202 16.313 18.588 1.00 94.69 89 SER A C 1
ATOM 703 O O . SER A 1 89 ? -24.407 16.610 17.407 1.00 94.69 89 SER A O 1
ATOM 705 N N . GLY A 1 90 ? -25.000 15.464 19.242 1.00 95.44 90 GLY A N 1
ATOM 706 C CA . GLY A 1 90 ? -26.100 14.738 18.620 1.00 95.44 90 GLY A CA 1
ATOM 707 C C . GLY A 1 90 ? -25.669 13.645 17.637 1.00 95.44 90 GLY A C 1
ATOM 708 O O . GLY A 1 90 ? -26.561 13.048 17.026 1.00 95.44 90 GLY A O 1
ATOM 709 N N . MET A 1 91 ? -24.364 13.383 17.489 1.00 97.06 91 MET A N 1
ATOM 710 C CA . MET A 1 91 ? -23.816 12.327 16.639 1.00 97.06 91 MET A CA 1
ATOM 711 C C . MET A 1 91 ? -24.295 10.959 17.124 1.00 97.06 91 MET A C 1
ATOM 713 O O . MET A 1 91 ? -24.328 10.691 18.326 1.00 97.06 91 MET A O 1
ATOM 717 N N . THR A 1 92 ? -24.651 10.081 16.191 1.00 97.56 92 THR A N 1
ATOM 718 C CA . THR A 1 92 ? -25.020 8.697 16.503 1.00 97.56 92 THR A CA 1
ATOM 719 C C . THR A 1 92 ? -23.923 7.742 16.068 1.00 97.56 92 THR A C 1
ATOM 721 O O . THR A 1 92 ? -23.375 7.900 14.981 1.00 97.56 92 THR A O 1
ATOM 724 N N . VAL A 1 93 ? -23.616 6.748 16.897 1.00 97.25 93 VAL A N 1
ATOM 725 C CA . VAL A 1 93 ? -22.762 5.613 16.538 1.00 97.25 93 VAL A CA 1
ATOM 726 C C . VAL A 1 93 ? -23.570 4.343 16.748 1.00 97.25 93 VAL A C 1
ATOM 728 O O . VAL A 1 93 ? -24.048 4.066 17.846 1.00 97.25 93 VAL A O 1
ATOM 731 N N . ARG A 1 94 ? -23.751 3.580 15.677 1.00 97.75 94 ARG A N 1
ATOM 732 C CA . ARG A 1 94 ? -24.494 2.326 15.646 1.00 97.75 94 ARG A CA 1
ATOM 733 C C . ARG A 1 94 ? -23.524 1.196 15.358 1.00 97.75 94 ARG A C 1
ATOM 735 O O . ARG A 1 94 ? -22.714 1.314 14.446 1.00 97.75 94 ARG A O 1
ATOM 742 N N . VAL A 1 95 ? -23.618 0.108 16.108 1.00 97.69 95 VAL A N 1
ATOM 743 C CA . VAL A 1 95 ? -22.779 -1.081 15.936 1.00 97.69 95 VAL A CA 1
ATOM 744 C C . VAL A 1 95 ? -23.671 -2.309 15.869 1.00 97.69 95 VAL A C 1
ATOM 746 O O . VAL A 1 95 ? -24.603 -2.440 16.665 1.00 97.69 95 VAL A O 1
ATOM 749 N N . ALA A 1 96 ? -23.391 -3.214 14.937 1.00 97.94 96 ALA A N 1
ATOM 750 C CA . ALA A 1 96 ? -24.150 -4.449 14.783 1.00 97.94 96 ALA A CA 1
ATOM 751 C C . ALA A 1 96 ? -23.235 -5.622 14.408 1.00 97.94 96 ALA A C 1
ATOM 753 O O . ALA A 1 96 ? -22.339 -5.438 13.581 1.00 97.94 96 ALA A O 1
ATOM 754 N N . PRO A 1 97 ? -23.449 -6.825 14.969 1.00 97.44 97 PRO A N 1
ATOM 755 C CA . PRO A 1 97 ? -22.792 -8.026 14.471 1.00 97.44 97 PRO A CA 1
ATOM 756 C C . PRO A 1 97 ? -23.333 -8.380 13.079 1.00 97.44 97 PRO A C 1
ATOM 758 O O . PRO A 1 97 ? -24.546 -8.361 12.855 1.00 97.44 97 PRO A O 1
ATOM 761 N N . LEU A 1 98 ? -22.430 -8.730 12.168 1.00 97.06 98 LEU A N 1
ATOM 762 C CA . LEU A 1 98 ? -22.708 -9.243 10.824 1.00 97.06 98 LEU A CA 1
ATOM 763 C C . LEU A 1 98 ? -22.338 -10.738 10.751 1.00 97.06 98 LEU A C 1
ATOM 765 O O . LEU A 1 98 ? -21.910 -11.336 11.743 1.00 97.06 98 LEU A O 1
ATOM 769 N N . GLY A 1 99 ? -22.510 -11.370 9.586 1.00 92.62 99 GLY A N 1
ATOM 770 C CA . GLY A 1 99 ? -22.072 -12.750 9.368 1.00 92.62 99 GLY A CA 1
ATOM 771 C C . GLY A 1 99 ? -20.549 -12.928 9.482 1.00 92.62 99 GLY A C 1
ATOM 772 O O . GLY A 1 99 ? -19.781 -11.985 9.269 1.00 92.62 99 GLY A O 1
ATOM 773 N N . ALA A 1 100 ? -20.115 -14.158 9.785 1.00 93.06 100 ALA A N 1
ATOM 774 C CA . ALA A 1 100 ? -18.704 -14.568 9.860 1.00 93.06 100 ALA A CA 1
ATOM 775 C C . ALA A 1 100 ? -17.849 -13.791 10.887 1.00 93.06 100 ALA A C 1
ATOM 777 O O . ALA A 1 100 ? -16.675 -13.520 10.656 1.00 93.06 100 ALA A O 1
ATOM 778 N N . GLY A 1 101 ? -18.439 -13.394 12.022 1.00 92.50 101 GLY A N 1
ATOM 779 C CA . GLY A 1 101 ? -17.712 -12.708 13.102 1.00 92.50 101 GLY A CA 1
ATOM 780 C C . GLY A 1 101 ? -17.342 -11.247 12.808 1.00 92.50 101 GLY A C 1
ATOM 781 O O . GLY A 1 101 ? -16.604 -10.634 13.582 1.00 92.50 101 GLY A O 1
ATOM 782 N N . ARG A 1 102 ? -17.866 -10.678 11.716 1.00 95.75 102 ARG A N 1
ATOM 783 C CA . ARG A 1 102 ? -17.660 -9.282 11.306 1.00 95.75 102 ARG A CA 1
ATOM 784 C C . ARG A 1 102 ? -18.642 -8.351 12.011 1.00 95.75 102 ARG A C 1
ATOM 786 O O . ARG A 1 102 ? -19.665 -8.793 12.531 1.00 95.75 102 ARG A O 1
ATOM 793 N N . PHE A 1 103 ? -18.350 -7.054 12.022 1.00 97.56 103 PHE A N 1
ATOM 794 C CA . PHE A 1 103 ? -19.196 -6.050 12.669 1.00 97.56 103 PHE A CA 1
ATOM 795 C C . PHE A 1 103 ? -19.346 -4.813 11.794 1.00 97.56 103 PHE A C 1
ATOM 797 O O . PHE A 1 103 ? -18.363 -4.274 11.305 1.00 97.56 103 PHE A O 1
ATOM 804 N N . GLY A 1 104 ? -20.575 -4.339 11.628 1.00 97.31 104 GLY A N 1
ATOM 805 C CA . GLY A 1 104 ? -20.850 -3.054 11.005 1.00 97.31 104 GLY A CA 1
ATOM 806 C C . GLY A 1 104 ? -20.782 -1.941 12.046 1.00 97.31 104 GLY A C 1
ATOM 807 O O . GLY A 1 104 ? -21.239 -2.113 13.180 1.00 97.31 104 GLY A O 1
ATOM 808 N N . VAL A 1 105 ? -20.258 -0.790 11.650 1.00 97.44 105 VAL A N 1
ATOM 809 C CA . VAL A 1 105 ? -20.249 0.459 12.408 1.00 97.44 105 VAL A CA 1
ATOM 810 C C . VAL A 1 105 ? -20.762 1.565 11.494 1.00 97.44 105 VAL A C 1
ATOM 812 O O . VAL A 1 105 ? -20.120 1.901 10.507 1.00 97.44 105 VAL A O 1
ATOM 815 N N . GLN A 1 106 ? -21.907 2.144 11.837 1.00 97.31 106 GLN A N 1
ATOM 816 C CA . GLN A 1 106 ? -22.471 3.315 11.168 1.00 97.31 106 GLN A CA 1
ATOM 817 C C . GLN A 1 106 ? -22.379 4.502 12.121 1.00 97.31 106 GLN A C 1
ATOM 819 O O . GLN A 1 106 ? -22.960 4.471 13.206 1.00 97.31 106 GLN A O 1
ATOM 824 N N . ALA A 1 107 ? -21.651 5.546 11.741 1.00 96.50 107 ALA A N 1
ATOM 825 C CA . ALA A 1 107 ? -21.398 6.687 12.611 1.00 96.50 107 ALA A CA 1
ATOM 826 C C . ALA A 1 107 ? -21.597 8.018 11.901 1.00 96.50 107 ALA A C 1
ATOM 828 O O . ALA A 1 107 ? -21.092 8.210 10.800 1.00 96.50 107 ALA A O 1
ATOM 829 N N . GLY A 1 108 ? -22.278 8.956 12.557 1.00 95.25 108 GLY A N 1
ATOM 830 C CA . GLY A 1 108 ? -22.430 10.326 12.082 1.00 95.25 108 GLY A CA 1
ATOM 831 C C . GLY A 1 108 ? -23.801 10.936 12.357 1.00 95.25 108 GLY A C 1
ATOM 832 O O . GLY A 1 108 ? -24.503 10.563 13.304 1.00 95.25 108 GLY A O 1
ATOM 833 N N . TRP A 1 109 ? -24.155 11.901 11.513 1.00 95.56 109 TRP A N 1
ATOM 834 C CA . TRP A 1 109 ? -25.445 12.593 11.455 1.00 95.56 109 TRP A CA 1
ATOM 835 C C . TRP A 1 109 ? -26.244 12.106 10.236 1.00 95.56 109 TRP A C 1
ATOM 837 O O . TRP A 1 109 ? -25.650 11.499 9.344 1.00 95.56 109 TRP A O 1
ATOM 847 N N . PRO A 1 110 ? -27.560 12.393 10.144 1.00 88.50 110 PRO A N 1
ATOM 848 C CA . PRO A 1 110 ? -28.396 11.928 9.033 1.00 88.50 110 PRO A CA 1
ATOM 849 C C . PRO A 1 110 ? -27.791 12.175 7.641 1.00 88.50 110 PRO A C 1
ATOM 851 O O . PRO A 1 110 ? -27.781 11.267 6.817 1.00 88.50 110 PRO A O 1
ATOM 854 N N . ASP A 1 111 ? -27.188 13.348 7.428 1.00 88.44 111 ASP A N 1
ATOM 855 C CA . ASP A 1 111 ? -26.620 13.744 6.130 1.00 88.44 111 ASP A CA 1
ATOM 856 C C . ASP A 1 111 ? -25.096 13.531 6.028 1.00 88.44 111 ASP A C 1
ATOM 858 O O . ASP A 1 111 ? -24.495 13.687 4.963 1.00 88.44 111 ASP A O 1
ATOM 862 N N . HIS A 1 112 ? -24.441 13.176 7.138 1.00 91.00 112 HIS A N 1
ATOM 863 C CA . HIS A 1 112 ? -22.984 13.090 7.243 1.00 91.00 112 HIS A CA 1
ATOM 864 C C . HIS A 1 112 ? -22.583 11.899 8.104 1.00 91.00 112 HIS A C 1
ATOM 866 O O . HIS A 1 112 ? -22.314 12.051 9.297 1.00 91.00 112 HIS A O 1
ATOM 872 N N . HIS A 1 113 ? -22.539 10.719 7.492 1.00 94.56 113 HIS A N 1
ATOM 873 C CA . HIS A 1 113 ? -22.148 9.484 8.158 1.00 94.56 113 HIS A CA 1
ATOM 874 C C . HIS A 1 113 ? -21.061 8.720 7.394 1.00 94.56 113 HIS A C 1
ATOM 876 O O . HIS A 1 113 ? -20.737 9.032 6.245 1.00 94.56 113 HIS A O 1
ATOM 882 N N . ALA A 1 114 ? -20.468 7.753 8.085 1.00 95.88 114 ALA A N 1
ATOM 883 C CA . ALA A 1 114 ? -19.564 6.748 7.557 1.00 95.88 114 ALA A CA 1
ATOM 884 C C . ALA A 1 114 ? -20.074 5.366 7.974 1.00 95.88 114 ALA A C 1
ATOM 886 O O . ALA A 1 114 ? -20.397 5.163 9.147 1.00 95.88 114 ALA A O 1
ATOM 887 N N . ASP A 1 115 ? -20.097 4.441 7.018 1.00 96.50 115 ASP A N 1
ATOM 888 C CA . ASP A 1 115 ? -20.510 3.054 7.210 1.00 96.50 115 ASP A CA 1
ATOM 889 C C . ASP A 1 115 ? -19.305 2.142 6.980 1.00 96.50 115 ASP A C 1
ATOM 891 O O . ASP A 1 115 ? -18.763 2.065 5.878 1.00 96.50 115 ASP A O 1
ATOM 895 N N . VAL A 1 116 ? -18.859 1.469 8.034 1.00 96.31 116 VAL A N 1
ATOM 896 C CA . VAL A 1 116 ? -17.590 0.738 8.062 1.00 96.31 116 VAL A CA 1
ATOM 897 C C . VAL A 1 116 ? -17.794 -0.662 8.602 1.00 96.31 116 VAL A C 1
ATOM 899 O O . VAL A 1 116 ? -18.410 -0.837 9.650 1.00 96.31 116 VAL A O 1
ATOM 902 N N . VAL A 1 117 ? -17.236 -1.660 7.935 1.00 96.44 117 VAL A N 1
ATOM 903 C CA . VAL A 1 117 ? -17.189 -3.032 8.435 1.00 96.44 117 VAL A CA 1
ATOM 904 C C . VAL A 1 117 ? -15.830 -3.287 9.066 1.00 96.44 117 VAL A C 1
ATOM 906 O O . VAL A 1 117 ? -14.800 -2.942 8.495 1.00 96.44 117 VAL A O 1
ATOM 909 N N . THR A 1 118 ? -15.824 -3.899 10.245 1.00 94.44 118 THR A N 1
ATOM 910 C CA . THR A 1 118 ? -14.627 -4.361 10.944 1.00 94.44 118 THR A CA 1
ATOM 911 C C . THR A 1 118 ? -14.582 -5.891 10.949 1.00 94.44 118 THR A C 1
ATOM 913 O O . THR A 1 118 ? -15.614 -6.569 10.978 1.00 94.44 118 THR A O 1
ATOM 916 N N . GLY A 1 119 ? -13.371 -6.453 10.963 1.00 92.19 119 GLY A N 1
ATOM 917 C CA . GLY A 1 119 ? -13.163 -7.904 11.032 1.00 92.19 119 GLY A CA 1
ATOM 918 C C . GLY A 1 119 ? -13.355 -8.521 12.423 1.00 92.19 119 GLY A C 1
ATOM 919 O O . GLY A 1 119 ? -13.193 -9.726 12.569 1.00 92.19 119 GLY A O 1
ATOM 920 N N . SER A 1 120 ? -13.643 -7.725 13.460 1.00 92.94 120 SER A N 1
ATOM 921 C CA . SER A 1 120 ? -13.816 -8.237 14.824 1.00 92.94 120 SER A CA 1
ATOM 922 C C . SER A 1 120 ? -14.634 -7.311 15.726 1.00 92.94 120 SER A C 1
ATOM 924 O O . SER A 1 120 ? -14.683 -6.090 15.533 1.00 92.94 120 SER A O 1
ATOM 926 N N . ALA A 1 121 ? -15.218 -7.900 16.775 1.00 93.94 121 ALA A N 1
ATOM 927 C CA . ALA A 1 121 ? -15.953 -7.176 17.814 1.00 93.94 121 ALA A CA 1
ATOM 928 C C . ALA A 1 121 ? -15.079 -6.118 18.501 1.00 93.94 121 ALA A C 1
ATOM 930 O O . ALA A 1 121 ? -15.529 -5.010 18.786 1.00 93.94 121 ALA A O 1
ATOM 931 N N . GLU A 1 122 ? -13.817 -6.462 18.752 1.00 89.56 122 GLU A N 1
ATOM 932 C CA . GLU A 1 122 ? -12.841 -5.602 19.421 1.00 89.56 122 GLU A CA 1
ATOM 933 C C . GLU A 1 122 ? -12.557 -4.348 18.587 1.00 89.56 122 GLU A C 1
ATOM 935 O O . GLU A 1 122 ? -12.666 -3.235 19.099 1.00 89.56 122 GLU A O 1
ATOM 940 N N . ALA A 1 123 ? -12.302 -4.516 17.284 1.00 88.25 123 ALA A N 1
ATOM 941 C CA . ALA A 1 123 ? -12.067 -3.400 16.373 1.00 88.25 123 ALA A CA 1
ATOM 942 C C . ALA A 1 123 ? -13.296 -2.483 16.263 1.00 88.25 123 ALA A C 1
ATOM 944 O O . ALA A 1 123 ? -13.156 -1.260 16.257 1.00 88.25 123 ALA A O 1
ATOM 945 N N . ALA A 1 124 ? -14.509 -3.050 16.249 1.00 94.50 124 ALA A N 1
ATOM 946 C CA . ALA A 1 124 ? -15.740 -2.259 16.261 1.00 94.50 124 ALA A CA 1
ATOM 947 C C . ALA A 1 124 ? -15.899 -1.453 17.560 1.00 94.50 124 ALA A C 1
ATOM 949 O O . ALA A 1 124 ? -16.291 -0.287 17.520 1.00 94.50 124 ALA A O 1
ATOM 950 N N . GLN A 1 125 ? -15.564 -2.042 18.713 1.00 93.69 125 GLN A N 1
ATOM 951 C CA . GLN A 1 125 ? -15.606 -1.352 20.005 1.00 93.69 125 GLN A CA 1
ATOM 952 C C . GLN A 1 125 ? -14.575 -0.226 20.098 1.00 93.69 125 GLN A C 1
ATOM 954 O O . GLN A 1 125 ? -14.888 0.841 20.632 1.00 93.69 125 GLN A O 1
ATOM 959 N N . ASP A 1 126 ? -13.363 -0.442 19.588 1.00 89.75 126 ASP A N 1
ATOM 960 C CA . ASP A 1 126 ? -12.315 0.576 19.582 1.00 89.75 126 ASP A CA 1
ATOM 961 C C . ASP A 1 126 ? -12.646 1.716 18.617 1.00 89.75 126 ASP A C 1
ATOM 963 O O . ASP A 1 126 ? -12.499 2.880 18.994 1.00 89.75 126 ASP A O 1
ATOM 967 N N . LEU A 1 127 ? -13.194 1.408 17.436 1.00 93.56 127 LEU A N 1
ATOM 968 C CA . LEU A 1 127 ? -13.697 2.416 16.503 1.00 93.56 127 LEU A CA 1
ATOM 969 C C . LEU A 1 127 ? -14.848 3.219 17.125 1.00 93.56 127 LEU A C 1
ATOM 971 O O . LEU A 1 127 ? -14.832 4.448 17.087 1.00 93.56 127 LEU A O 1
ATOM 975 N N . HIS A 1 128 ? -15.808 2.551 17.773 1.00 95.00 128 HIS A N 1
ATOM 976 C CA . HIS A 1 128 ? -16.896 3.212 18.497 1.00 95.00 128 HIS A CA 1
ATOM 977 C C . HIS A 1 128 ? -16.370 4.119 19.623 1.00 95.00 128 HIS A C 1
ATOM 979 O O . HIS A 1 128 ? -16.794 5.271 19.731 1.00 95.00 128 HIS A O 1
ATOM 985 N N . ARG A 1 129 ? -15.426 3.640 20.450 1.00 94.56 129 ARG A N 1
ATOM 986 C CA . ARG A 1 129 ? -14.807 4.445 21.518 1.00 94.56 129 ARG A CA 1
ATOM 987 C C . ARG A 1 129 ? -14.097 5.662 20.934 1.00 94.56 129 ARG A C 1
ATOM 989 O O . ARG A 1 129 ? -14.299 6.770 21.422 1.00 94.56 129 ARG A O 1
ATOM 996 N N . TRP A 1 130 ? -13.306 5.464 19.881 1.00 92.62 130 TRP A N 1
ATOM 997 C CA . TRP A 1 130 ? -12.609 6.545 19.201 1.00 92.62 130 TRP A CA 1
ATOM 998 C C . TRP A 1 130 ? -13.604 7.588 18.693 1.00 92.62 130 TRP A C 1
ATOM 1000 O O . TRP A 1 130 ? -13.476 8.753 19.042 1.00 92.62 130 TRP A O 1
ATOM 1010 N N . LEU A 1 131 ? -14.647 7.199 17.964 1.00 94.19 131 LEU A N 1
ATOM 1011 C CA . LEU A 1 131 ? -15.657 8.139 17.472 1.00 94.19 131 LEU A CA 1
ATOM 1012 C C . LEU A 1 131 ? -16.317 8.937 18.608 1.00 94.19 131 LEU A C 1
ATOM 1014 O O . LEU A 1 131 ? -16.495 10.145 18.481 1.00 94.19 131 LEU A O 1
ATOM 1018 N N . ARG A 1 132 ? -16.589 8.300 19.752 1.00 93.44 132 ARG A N 1
ATOM 1019 C CA . ARG A 1 132 ? -17.163 8.963 20.931 1.00 93.44 132 ARG A CA 1
ATOM 1020 C C . ARG A 1 132 ? -16.246 9.952 21.634 1.00 93.44 132 ARG A C 1
ATOM 1022 O O . ARG A 1 132 ? -16.738 10.933 22.172 1.00 93.44 132 ARG A O 1
ATOM 1029 N N . GLU A 1 133 ? -14.937 9.713 21.664 1.00 94.19 133 GLU A N 1
ATOM 1030 C CA . GLU A 1 133 ? -14.007 10.608 22.368 1.00 94.19 133 GLU A CA 1
ATOM 1031 C C . GLU A 1 133 ? -14.028 12.037 21.810 1.00 94.19 133 GLU A C 1
ATOM 1033 O O . GLU A 1 133 ? -13.770 12.984 22.550 1.00 94.19 133 GLU A O 1
ATOM 1038 N N . GLN A 1 134 ? -14.278 12.200 20.506 1.00 92.62 134 GLN A N 1
ATOM 1039 C CA . GLN A 1 134 ? -14.416 13.511 19.866 1.00 92.62 134 GLN A CA 1
ATOM 1040 C C . GLN A 1 134 ? -15.420 13.403 18.708 1.00 92.62 134 GLN A C 1
ATOM 1042 O O . GLN A 1 134 ? -15.020 13.111 17.578 1.00 92.62 134 GLN A O 1
ATOM 1047 N N . PRO A 1 135 ? -16.715 13.627 18.966 1.00 93.00 135 PRO A N 1
ATOM 1048 C CA . PRO A 1 135 ? -17.774 13.433 17.983 1.00 93.00 135 PRO A CA 1
ATOM 1049 C C . PRO A 1 135 ? -17.853 14.626 17.015 1.00 93.00 135 PRO A C 1
ATOM 1051 O O . PRO A 1 135 ? -18.791 15.422 17.048 1.00 93.00 135 PRO A O 1
ATOM 1054 N N . THR A 1 136 ? -16.823 14.795 16.179 1.00 94.50 136 THR A N 1
ATOM 1055 C CA . THR A 1 136 ? -16.700 15.932 15.253 1.00 94.50 136 THR A CA 1
ATOM 1056 C C . THR A 1 136 ? -16.844 15.509 13.785 1.00 94.50 136 THR A C 1
ATOM 1058 O O . THR A 1 136 ? -16.461 14.389 13.426 1.00 94.50 136 THR A O 1
ATOM 1061 N N . PRO A 1 137 ? -17.368 16.385 12.903 1.00 91.81 137 PRO A N 1
ATOM 1062 C CA . PRO A 1 137 ? -17.480 16.106 11.470 1.00 91.81 137 PRO A CA 1
ATOM 1063 C C . PRO A 1 137 ? -16.148 15.741 10.812 1.00 91.81 137 PRO A C 1
ATOM 1065 O O . PRO A 1 137 ? -16.112 14.884 9.934 1.00 91.81 137 PRO A O 1
ATOM 1068 N N . GLU A 1 138 ? -15.044 16.332 11.270 1.00 91.75 138 GLU A N 1
ATOM 1069 C CA . GLU A 1 138 ? -13.702 16.065 10.749 1.00 91.75 138 GLU A CA 1
ATOM 1070 C C . GLU A 1 138 ? -13.253 14.631 11.034 1.00 91.75 138 GLU A C 1
ATOM 1072 O O . GLU A 1 138 ? -12.546 14.047 10.217 1.00 91.75 138 GLU A O 1
ATOM 1077 N N . ARG A 1 139 ? -13.675 14.031 12.159 1.00 91.31 139 ARG A N 1
ATOM 1078 C CA . ARG A 1 139 ? -13.383 12.617 12.439 1.00 91.31 139 ARG A CA 1
ATOM 1079 C C . ARG A 1 139 ? -14.122 11.685 11.499 1.00 91.31 139 ARG A C 1
ATOM 1081 O O . ARG A 1 139 ? -13.522 10.730 11.016 1.00 91.31 139 ARG A O 1
ATOM 1088 N N . ILE A 1 140 ? -15.394 11.974 11.229 1.00 94.94 140 ILE A N 1
ATOM 1089 C CA . ILE A 1 140 ? -16.175 11.211 10.255 1.00 94.94 140 ILE A CA 1
ATOM 1090 C C . ILE A 1 140 ? -15.555 11.369 8.868 1.00 94.94 140 ILE A C 1
ATOM 1092 O O . ILE A 1 140 ? -15.270 10.363 8.232 1.00 94.94 140 ILE A O 1
ATOM 1096 N N . ALA A 1 141 ? -15.268 12.596 8.426 1.00 91.38 141 ALA A N 1
ATOM 1097 C CA . ALA A 1 141 ? -14.621 12.850 7.139 1.00 91.38 141 ALA A CA 1
ATOM 1098 C C . ALA A 1 141 ? -13.281 12.110 7.019 1.00 91.38 141 ALA A C 1
ATOM 1100 O O . ALA A 1 141 ? -13.101 11.328 6.095 1.00 91.38 141 ALA A O 1
ATOM 1101 N N . GLY A 1 142 ? -12.395 12.240 8.008 1.00 89.62 142 GLY A N 1
ATOM 1102 C CA . GLY A 1 142 ? -11.103 11.566 7.963 1.00 89.62 142 GLY A CA 1
ATOM 1103 C C . GLY A 1 142 ? -11.191 10.039 8.063 1.00 89.62 142 GLY A C 1
ATOM 1104 O O . GLY A 1 142 ? -10.347 9.358 7.490 1.00 89.62 142 GLY A O 1
ATOM 1105 N N . LEU A 1 143 ? -12.216 9.477 8.720 1.00 92.25 143 LEU A N 1
ATOM 1106 C CA . LEU A 1 143 ? -12.502 8.039 8.648 1.00 92.25 143 LEU A CA 1
ATOM 1107 C C . LEU A 1 143 ? -12.904 7.633 7.224 1.00 92.25 143 LEU A C 1
ATOM 1109 O O . LEU A 1 143 ? -12.377 6.654 6.705 1.00 92.25 143 LEU A O 1
ATOM 1113 N N . ARG A 1 144 ? -13.796 8.395 6.577 1.00 93.44 144 ARG A N 1
ATOM 1114 C CA . ARG A 1 144 ? -14.207 8.140 5.187 1.00 93.44 144 ARG A CA 1
ATOM 1115 C C . ARG A 1 144 ? -13.014 8.212 4.238 1.00 93.44 144 ARG A C 1
ATOM 1117 O O . ARG A 1 144 ? -12.836 7.300 3.439 1.00 93.44 144 ARG A O 1
ATOM 1124 N N . ASP A 1 145 ? -12.194 9.250 4.354 1.00 89.19 145 ASP A N 1
ATOM 1125 C CA . ASP A 1 145 ? -11.023 9.457 3.497 1.00 89.19 145 ASP A CA 1
ATOM 1126 C C . ASP A 1 145 ? -9.985 8.349 3.704 1.00 89.19 145 ASP A C 1
ATOM 1128 O O . ASP A 1 145 ? -9.416 7.827 2.746 1.00 89.19 145 ASP A O 1
ATOM 1132 N N . TRP A 1 146 ? -9.776 7.928 4.955 1.00 88.06 146 TRP A N 1
ATOM 1133 C CA . TRP A 1 146 ? -8.882 6.819 5.276 1.00 88.06 146 TRP A CA 1
ATOM 1134 C C . TRP A 1 146 ? -9.367 5.496 4.662 1.00 88.06 146 TRP A C 1
ATOM 1136 O O . TRP A 1 146 ? -8.580 4.818 4.001 1.00 88.06 146 TRP A O 1
ATOM 1146 N N . ILE A 1 147 ? -10.654 5.150 4.790 1.00 91.25 147 ILE A N 1
ATOM 1147 C CA . ILE A 1 147 ? -11.208 3.920 4.189 1.00 91.25 147 ILE A CA 1
ATOM 1148 C C . ILE A 1 147 ? -11.216 4.015 2.665 1.00 91.25 147 ILE A C 1
ATOM 1150 O O . ILE A 1 147 ? -10.885 3.042 1.998 1.00 91.25 147 ILE A O 1
ATOM 1154 N N . ALA A 1 148 ? -11.553 5.174 2.095 1.00 87.88 148 ALA A N 1
ATOM 1155 C CA . ALA A 1 148 ? -11.499 5.394 0.652 1.00 87.88 148 ALA A CA 1
ATOM 1156 C C . ALA A 1 148 ? -10.077 5.194 0.104 1.00 87.88 148 ALA A C 1
ATOM 1158 O O . ALA A 1 148 ? -9.912 4.502 -0.896 1.00 87.88 148 ALA A O 1
ATOM 1159 N N . SER A 1 149 ? -9.057 5.716 0.795 1.00 85.94 149 SER A N 1
ATOM 1160 C CA . SER A 1 149 ? -7.644 5.493 0.453 1.00 85.94 149 SER A CA 1
ATOM 1161 C C . SER A 1 149 ? -7.293 4.006 0.479 1.00 85.94 149 SER A C 1
ATOM 1163 O O . SER A 1 149 ? -6.740 3.489 -0.487 1.00 85.94 149 SER A O 1
ATOM 1165 N N . ARG A 1 150 ? -7.672 3.289 1.545 1.00 85.31 150 ARG A N 1
ATOM 1166 C CA . ARG A 1 150 ? -7.401 1.849 1.673 1.00 85.31 150 ARG A CA 1
ATOM 1167 C C . ARG A 1 150 ? -8.143 1.009 0.645 1.00 85.31 150 ARG A C 1
ATOM 1169 O O . ARG A 1 150 ? -7.577 0.069 0.103 1.00 85.31 150 ARG A O 1
ATOM 1176 N N . HIS A 1 151 ? -9.391 1.353 0.356 1.00 85.44 151 HIS A N 1
ATOM 1177 C CA . HIS A 1 151 ? -10.166 0.689 -0.680 1.00 85.44 151 HIS A CA 1
ATOM 1178 C C . HIS A 1 151 ? -9.530 0.901 -2.058 1.00 85.44 151 HIS A C 1
ATOM 1180 O O . HIS A 1 151 ? -9.382 -0.058 -2.806 1.00 85.44 151 HIS A O 1
ATOM 1186 N N . ALA A 1 152 ? -9.074 2.120 -2.360 1.00 85.00 152 ALA A N 1
ATOM 1187 C CA . ALA A 1 152 ? -8.349 2.410 -3.592 1.00 85.00 152 ALA A CA 1
ATOM 1188 C C . ALA A 1 152 ? -7.008 1.656 -3.676 1.00 85.00 152 ALA A C 1
ATOM 1190 O O . ALA A 1 152 ? -6.649 1.180 -4.748 1.00 85.00 152 ALA A O 1
ATOM 1191 N N . GLU A 1 153 ? -6.278 1.512 -2.566 1.00 84.56 153 GLU A N 1
ATOM 1192 C CA . GLU A 1 153 ? -5.049 0.707 -2.496 1.00 84.56 153 GLU A CA 1
ATOM 1193 C C . GLU A 1 153 ? -5.321 -0.787 -2.718 1.00 84.56 153 GLU A C 1
ATOM 1195 O O . GLU A 1 153 ? -4.628 -1.422 -3.510 1.00 84.56 153 GLU A O 1
ATOM 1200 N N . ALA A 1 154 ? -6.342 -1.345 -2.062 1.00 82.94 154 ALA A N 1
ATOM 1201 C CA . ALA A 1 154 ? -6.728 -2.745 -2.223 1.00 82.94 154 ALA A CA 1
ATOM 1202 C C . ALA A 1 154 ? -7.205 -3.039 -3.652 1.00 82.94 154 ALA A C 1
ATOM 1204 O O . ALA A 1 154 ? -6.784 -4.030 -4.247 1.00 82.94 154 ALA A O 1
ATOM 1205 N N . GLN A 1 155 ? -8.027 -2.150 -4.219 1.00 86.75 155 GLN A N 1
ATOM 1206 C CA . GLN A 1 155 ? -8.479 -2.251 -5.602 1.00 86.75 155 GLN A CA 1
ATOM 1207 C C . GLN A 1 155 ? -7.297 -2.172 -6.568 1.00 86.75 155 GLN A C 1
ATOM 1209 O O . GLN A 1 155 ? -7.181 -3.016 -7.446 1.00 86.75 155 GLN A O 1
ATOM 1214 N N . ARG A 1 156 ? -6.366 -1.233 -6.352 1.00 89.38 156 ARG A N 1
ATOM 1215 C CA . ARG A 1 156 ? -5.139 -1.140 -7.150 1.00 89.38 156 ARG A CA 1
ATOM 1216 C C . ARG A 1 156 ? -4.332 -2.433 -7.086 1.00 89.38 156 ARG A C 1
ATOM 1218 O O . ARG A 1 156 ? -3.898 -2.910 -8.124 1.00 89.38 156 ARG A O 1
ATOM 1225 N N . GLY A 1 157 ? -4.142 -3.010 -5.899 1.00 88.56 157 GLY A N 1
ATOM 1226 C CA . GLY A 1 157 ? -3.438 -4.286 -5.747 1.00 88.56 157 GLY A CA 1
ATOM 1227 C C . GLY A 1 157 ? -4.109 -5.418 -6.533 1.00 88.56 157 GLY A C 1
ATOM 1228 O O . GLY A 1 157 ? -3.431 -6.156 -7.244 1.00 88.56 157 GLY A O 1
ATOM 1229 N N . ALA A 1 158 ? -5.440 -5.511 -6.467 1.00 89.88 158 ALA A N 1
ATOM 1230 C CA . ALA A 1 158 ? -6.211 -6.485 -7.238 1.00 89.88 158 ALA A CA 1
ATOM 1231 C C . ALA A 1 158 ? -6.102 -6.253 -8.756 1.00 89.88 158 ALA A C 1
ATOM 1233 O O . ALA A 1 158 ? -5.888 -7.205 -9.507 1.00 89.88 158 ALA A O 1
ATOM 1234 N N . ASP A 1 159 ? -6.191 -4.999 -9.205 1.00 93.12 159 ASP A N 1
ATOM 1235 C CA . ASP A 1 159 ? -6.058 -4.623 -10.614 1.00 93.12 159 ASP A CA 1
ATOM 1236 C C . ASP A 1 159 ? -4.646 -4.936 -11.139 1.00 93.12 159 ASP A C 1
ATOM 1238 O O . ASP A 1 159 ? -4.499 -5.443 -12.251 1.00 93.12 159 ASP A O 1
ATOM 1242 N N . VAL A 1 160 ? -3.604 -4.694 -10.333 1.00 96.44 160 VAL A N 1
ATOM 1243 C CA . VAL A 1 160 ? -2.207 -5.015 -10.666 1.00 96.44 160 VAL A CA 1
ATOM 1244 C C . VAL A 1 160 ? -2.004 -6.519 -10.789 1.00 96.44 160 VAL A C 1
ATOM 1246 O O . VAL A 1 160 ? -1.415 -6.962 -11.772 1.00 96.44 160 VAL A O 1
ATOM 1249 N N . GLU A 1 161 ? -2.500 -7.321 -9.845 1.00 94.75 161 GLU A N 1
ATOM 1250 C CA . GLU A 1 161 ? -2.417 -8.785 -9.934 1.00 94.75 161 GLU A CA 1
ATOM 1251 C C . GLU A 1 161 ? -3.164 -9.320 -11.160 1.00 94.75 161 GLU A C 1
ATOM 1253 O O . GLU A 1 161 ? -2.638 -10.151 -11.907 1.00 94.75 161 GLU A O 1
ATOM 1258 N N . GLN A 1 162 ? -4.349 -8.775 -11.447 1.00 95.50 162 GLN A N 1
ATOM 1259 C CA . GLN A 1 162 ? -5.089 -9.116 -12.657 1.00 95.50 162 GLN A CA 1
ATOM 1260 C C . GLN A 1 162 ? -4.303 -8.751 -13.926 1.00 95.50 162 GLN A C 1
ATOM 1262 O O . GLN A 1 162 ? -4.238 -9.548 -14.865 1.00 95.50 162 GLN A O 1
ATOM 1267 N N . ALA A 1 163 ? -3.677 -7.575 -13.951 1.00 96.94 163 ALA A N 1
ATOM 1268 C CA . ALA A 1 163 ? -2.893 -7.112 -15.085 1.00 96.94 163 ALA A CA 1
ATOM 1269 C C . ALA A 1 163 ? -1.583 -7.898 -15.258 1.00 96.94 163 ALA A C 1
ATOM 1271 O O . ALA A 1 163 ? -1.171 -8.134 -16.394 1.00 96.94 163 ALA A O 1
ATOM 1272 N N . ARG A 1 164 ? -0.965 -8.381 -14.170 1.00 97.50 164 ARG A N 1
ATOM 1273 C CA . ARG A 1 164 ? 0.186 -9.303 -14.207 1.00 97.50 164 ARG A CA 1
ATOM 1274 C C . ARG A 1 164 ? -0.195 -10.629 -14.855 1.00 97.50 164 ARG A C 1
ATOM 1276 O O . ARG A 1 164 ? 0.485 -11.055 -15.786 1.00 97.50 164 ARG A O 1
ATOM 1283 N N . ALA A 1 165 ? -1.286 -11.246 -14.400 1.00 97.19 165 ALA A N 1
ATOM 1284 C CA . ALA A 1 165 ? -1.787 -12.493 -14.975 1.00 97.19 165 ALA A CA 1
ATOM 1285 C C . ALA A 1 165 ? -2.119 -12.324 -16.467 1.00 97.19 165 ALA A C 1
ATOM 1287 O O . ALA A 1 165 ? -1.663 -13.108 -17.298 1.00 97.19 165 ALA A O 1
ATOM 1288 N N . TRP A 1 166 ? -2.827 -11.244 -16.814 1.00 97.44 166 TRP A N 1
ATOM 1289 C CA . TRP A 1 166 ? -3.164 -10.922 -18.199 1.00 97.44 166 TRP A CA 1
ATOM 1290 C C . TRP A 1 166 ? -1.917 -10.718 -19.072 1.00 97.44 166 TRP A C 1
ATOM 1292 O O . TRP A 1 166 ? -1.816 -11.313 -20.145 1.00 97.44 166 TRP A O 1
ATOM 1302 N N . ALA A 1 167 ? -0.944 -9.920 -18.622 1.00 96.50 167 ALA A N 1
ATOM 1303 C CA . ALA A 1 167 ? 0.254 -9.610 -19.401 1.00 96.50 167 ALA A CA 1
ATOM 1304 C C . ALA A 1 167 ? 1.157 -10.836 -19.594 1.00 96.50 167 ALA A C 1
ATOM 1306 O O . ALA A 1 167 ? 1.712 -11.014 -20.679 1.00 96.50 167 ALA A O 1
ATOM 1307 N N . ALA A 1 168 ? 1.266 -11.701 -18.580 1.00 96.25 168 ALA A N 1
ATOM 1308 C CA . ALA A 1 168 ? 1.996 -12.963 -18.679 1.00 96.25 168 ALA A CA 1
ATOM 1309 C C . ALA A 1 168 ? 1.409 -13.895 -19.754 1.00 96.25 168 ALA A C 1
ATOM 1311 O O . ALA A 1 168 ? 2.161 -14.582 -20.443 1.00 96.25 168 ALA A O 1
ATOM 1312 N N . GLU A 1 169 ? 0.084 -13.892 -19.916 1.00 97.19 169 GLU A N 1
ATOM 1313 C CA . GLU A 1 169 ? -0.624 -14.698 -20.913 1.00 97.19 169 GLU A CA 1
ATOM 1314 C C . GLU A 1 169 ? -0.587 -14.073 -22.321 1.00 97.19 169 GLU A C 1
ATOM 1316 O O . GLU A 1 169 ? -0.324 -14.771 -23.299 1.00 97.19 169 GLU A O 1
ATOM 1321 N N . HIS A 1 170 ? -0.815 -12.761 -22.440 1.00 95.62 170 HIS A N 1
ATOM 1322 C CA . HIS A 1 170 ? -1.070 -12.106 -23.731 1.00 95.62 170 HIS A CA 1
ATOM 1323 C C . HIS A 1 170 ? 0.177 -11.480 -24.366 1.00 95.62 170 HIS A C 1
ATOM 1325 O O . HIS A 1 170 ? 0.247 -11.349 -25.589 1.00 95.62 170 HIS A O 1
ATOM 1331 N N . ASN A 1 171 ? 1.162 -11.056 -23.566 1.00 93.31 171 ASN A N 1
ATOM 1332 C CA . ASN A 1 171 ? 2.387 -10.432 -24.069 1.00 93.31 171 ASN A CA 1
ATOM 1333 C C . ASN A 1 171 ? 3.591 -10.706 -23.142 1.00 93.31 171 ASN A C 1
ATOM 1335 O O . ASN A 1 171 ? 4.069 -9.800 -22.448 1.00 93.31 171 ASN A O 1
ATOM 1339 N N . PRO A 1 172 ? 4.106 -11.951 -23.125 1.00 92.50 172 PRO A N 1
ATOM 1340 C CA . PRO A 1 172 ? 5.137 -12.372 -22.177 1.00 92.50 172 PRO A CA 1
ATOM 1341 C C . PRO A 1 172 ? 6.471 -11.637 -22.366 1.00 92.50 172 PRO A C 1
ATOM 1343 O O . PRO A 1 172 ? 7.183 -11.404 -21.391 1.00 92.50 172 PRO A O 1
ATOM 1346 N N . ASP A 1 173 ? 6.819 -11.247 -23.596 1.00 89.12 173 ASP A N 1
ATOM 1347 C CA . ASP A 1 173 ? 8.035 -10.472 -23.871 1.00 89.12 173 ASP A CA 1
ATOM 1348 C C . ASP A 1 173 ? 7.961 -9.073 -23.260 1.00 89.12 173 ASP A C 1
ATOM 1350 O O . ASP A 1 173 ? 8.865 -8.669 -22.524 1.00 89.12 173 ASP A O 1
ATOM 1354 N N . TRP A 1 174 ? 6.861 -8.356 -23.507 1.00 92.00 174 TRP A N 1
ATOM 1355 C CA . TRP A 1 174 ? 6.640 -7.042 -22.913 1.00 92.00 174 TRP A CA 1
ATOM 1356 C C . TRP A 1 174 ? 6.555 -7.128 -21.386 1.00 92.00 174 TRP A C 1
ATOM 1358 O O . TRP A 1 174 ? 7.164 -6.315 -20.690 1.00 92.00 174 TRP A O 1
ATOM 1368 N N . TYR A 1 175 ? 5.868 -8.146 -20.853 1.00 95.38 175 TYR A N 1
ATOM 1369 C CA . TYR A 1 175 ? 5.750 -8.346 -19.411 1.00 95.38 175 TYR A CA 1
ATOM 1370 C C . TYR A 1 175 ? 7.113 -8.579 -18.745 1.00 95.38 175 TYR A C 1
ATOM 1372 O O . TYR A 1 175 ? 7.387 -7.985 -17.704 1.00 95.38 175 TYR A O 1
ATOM 1380 N N . ARG A 1 176 ? 8.017 -9.349 -19.370 1.00 90.75 176 ARG A N 1
ATOM 1381 C CA . ARG A 1 176 ? 9.406 -9.491 -18.894 1.00 90.75 176 ARG A CA 1
ATOM 1382 C C . ARG A 1 176 ? 10.140 -8.151 -18.839 1.00 90.75 176 ARG A C 1
ATOM 1384 O O . ARG A 1 176 ? 10.817 -7.870 -17.853 1.00 90.75 176 ARG A O 1
ATOM 1391 N N . SER A 1 177 ? 10.003 -7.307 -19.864 1.00 85.50 177 SER A N 1
ATOM 1392 C CA . SER A 1 177 ? 10.596 -5.960 -19.851 1.00 85.50 177 SER A CA 1
ATOM 1393 C C . SER A 1 177 ? 10.008 -5.080 -18.744 1.00 85.50 177 SER A C 1
ATOM 1395 O O . SER A 1 177 ? 10.752 -4.375 -18.062 1.00 85.50 177 SER A O 1
ATOM 1397 N N . TRP A 1 178 ? 8.694 -5.162 -18.520 1.00 94.44 178 TRP A N 1
ATOM 1398 C CA . TRP A 1 178 ? 8.025 -4.478 -17.415 1.00 94.44 178 TRP A CA 1
ATOM 1399 C C . TRP A 1 178 ? 8.538 -4.947 -16.048 1.00 94.44 178 TRP A C 1
ATOM 1401 O O . TRP A 1 178 ? 8.866 -4.110 -15.210 1.00 94.44 178 TRP A O 1
ATOM 1411 N N . GLN A 1 179 ? 8.691 -6.259 -15.836 1.00 92.69 179 GLN A N 1
ATOM 1412 C CA . GLN A 1 179 ? 9.214 -6.823 -14.586 1.00 92.69 179 GLN A CA 1
ATOM 1413 C C . GLN A 1 179 ? 10.618 -6.297 -14.263 1.00 92.69 179 GLN A C 1
ATOM 1415 O O . GLN A 1 179 ? 10.881 -5.915 -13.123 1.00 92.69 179 GLN A O 1
ATOM 1420 N N . VAL A 1 180 ? 11.506 -6.228 -15.263 1.00 85.50 180 VAL A N 1
ATOM 1421 C CA . VAL A 1 180 ? 12.854 -5.663 -15.094 1.00 85.50 180 VAL A CA 1
ATOM 1422 C C . VAL A 1 180 ? 12.774 -4.188 -14.695 1.00 85.50 180 VAL A C 1
ATOM 1424 O O . VAL A 1 180 ? 13.387 -3.788 -13.707 1.00 85.50 180 VAL A O 1
ATOM 1427 N N . ALA A 1 181 ? 11.976 -3.382 -15.401 1.00 84.19 181 ALA A N 1
ATOM 1428 C CA . ALA A 1 181 ? 11.839 -1.961 -15.086 1.00 84.19 181 ALA A CA 1
ATOM 1429 C C . ALA A 1 181 ? 11.210 -1.718 -13.702 1.00 84.19 181 ALA A C 1
ATOM 1431 O O . ALA A 1 181 ? 11.648 -0.829 -12.972 1.00 84.19 181 ALA A O 1
ATOM 1432 N N . HIS A 1 182 ? 10.225 -2.530 -13.312 1.00 90.75 182 HIS A N 1
ATOM 1433 C CA . HIS A 1 182 ? 9.606 -2.494 -11.988 1.00 90.75 182 HIS A CA 1
ATOM 1434 C C . HIS A 1 182 ? 10.615 -2.852 -10.884 1.00 90.75 182 HIS A C 1
ATOM 1436 O O . HIS A 1 182 ? 10.695 -2.156 -9.874 1.00 90.75 182 HIS A O 1
ATOM 1442 N N . ALA A 1 183 ? 11.431 -3.892 -11.081 1.00 85.56 183 ALA A N 1
ATOM 1443 C CA . ALA A 1 183 ? 12.469 -4.295 -10.128 1.00 85.56 183 ALA A CA 1
ATOM 1444 C C . ALA A 1 183 ? 13.583 -3.243 -9.972 1.00 85.56 183 ALA A C 1
ATOM 1446 O O . ALA A 1 183 ? 14.139 -3.090 -8.888 1.00 85.56 183 ALA A O 1
ATOM 1447 N N . MET A 1 184 ? 13.889 -2.500 -11.039 1.00 80.00 184 MET A N 1
ATOM 1448 C CA . MET A 1 184 ? 14.867 -1.404 -11.019 1.00 80.00 184 MET A CA 1
ATOM 1449 C C . MET A 1 184 ? 14.301 -0.085 -10.467 1.00 80.00 184 MET A C 1
ATOM 1451 O O . MET A 1 184 ? 15.056 0.847 -10.194 1.00 80.00 184 MET A O 1
ATOM 1455 N N . SER A 1 185 ? 12.981 0.018 -10.316 1.00 85.81 185 SER A N 1
ATOM 1456 C CA . SER A 1 185 ? 12.300 1.228 -9.861 1.00 85.81 185 SER A CA 1
ATOM 1457 C C . SER A 1 185 ? 12.302 1.341 -8.335 1.00 85.81 185 SER A C 1
ATOM 1459 O O . SER A 1 185 ? 12.012 0.377 -7.631 1.00 85.81 185 SER A O 1
ATOM 1461 N N . GLY A 1 186 ? 12.542 2.546 -7.806 1.00 83.38 186 GLY A N 1
ATOM 1462 C CA . GLY A 1 186 ? 12.235 2.855 -6.403 1.00 83.38 186 GLY A CA 1
ATOM 1463 C C . GLY A 1 186 ? 10.722 2.869 -6.139 1.00 83.38 186 GLY A C 1
ATOM 1464 O O . GLY A 1 186 ? 9.933 2.950 -7.079 1.00 83.38 186 GLY A O 1
ATOM 1465 N N . ALA A 1 187 ? 10.300 2.862 -4.869 1.00 81.56 187 ALA A N 1
ATOM 1466 C CA . ALA A 1 187 ? 8.890 2.699 -4.472 1.00 81.56 187 ALA A CA 1
ATOM 1467 C C . ALA A 1 187 ? 7.902 3.645 -5.192 1.00 81.56 187 ALA A C 1
ATOM 1469 O O . ALA A 1 187 ? 6.848 3.217 -5.653 1.00 81.56 187 ALA A O 1
ATOM 1470 N N . ALA A 1 188 ? 8.253 4.926 -5.358 1.00 83.00 188 ALA A N 1
ATOM 1471 C CA . ALA A 1 188 ? 7.404 5.880 -6.081 1.00 83.00 188 ALA A CA 1
ATOM 1472 C C . ALA A 1 188 ? 7.267 5.544 -7.581 1.00 83.00 188 ALA A C 1
ATOM 1474 O O . ALA A 1 188 ? 6.201 5.728 -8.167 1.00 83.00 188 ALA A O 1
ATOM 1475 N N . MET A 1 189 ? 8.333 5.031 -8.201 1.00 88.44 189 MET A N 1
ATOM 1476 C CA . MET A 1 189 ? 8.328 4.623 -9.608 1.00 88.44 189 MET A CA 1
ATOM 1477 C C . MET A 1 189 ? 7.673 3.256 -9.813 1.00 88.44 189 MET A C 1
ATOM 1479 O O . MET A 1 189 ? 7.080 3.042 -10.864 1.00 88.44 189 MET A O 1
ATOM 1483 N N . GLN A 1 190 ? 7.691 2.371 -8.812 1.00 90.31 190 GLN A N 1
ATOM 1484 C CA . GLN A 1 190 ? 6.957 1.100 -8.848 1.00 90.31 190 GLN A CA 1
ATOM 1485 C C . GLN A 1 190 ? 5.452 1.329 -8.982 1.00 90.31 190 GLN A C 1
ATOM 1487 O O . GLN A 1 190 ? 4.843 0.779 -9.892 1.00 90.31 190 GLN A O 1
ATOM 1492 N N . VAL A 1 191 ? 4.872 2.237 -8.186 1.00 89.69 191 VAL A N 1
ATOM 1493 C CA . VAL A 1 191 ? 3.444 2.598 -8.304 1.00 89.69 191 VAL A CA 1
ATOM 1494 C C . VAL A 1 191 ? 3.112 3.132 -9.703 1.00 89.69 191 VAL A C 1
ATOM 1496 O O . VAL A 1 191 ? 2.052 2.837 -10.254 1.00 89.69 191 VAL A O 1
ATOM 1499 N N . ARG A 1 192 ? 4.023 3.901 -10.313 1.00 92.94 192 ARG A N 1
ATOM 1500 C CA . ARG A 1 192 ? 3.851 4.380 -11.692 1.00 92.94 192 ARG A CA 1
ATOM 1501 C C . ARG A 1 192 ? 3.940 3.237 -12.707 1.00 92.94 192 ARG A C 1
ATOM 1503 O O . ARG A 1 192 ? 3.120 3.185 -13.618 1.00 92.94 192 ARG A O 1
ATOM 1510 N N . ALA A 1 193 ? 4.899 2.326 -12.547 1.00 92.25 193 ALA A N 1
ATOM 1511 C CA . ALA A 1 193 ? 5.047 1.147 -13.395 1.00 92.25 193 ALA A CA 1
ATOM 1512 C C . ALA A 1 193 ? 3.800 0.251 -13.332 1.00 92.25 193 ALA A C 1
ATOM 1514 O O . ALA A 1 193 ? 3.318 -0.210 -14.364 1.00 92.25 193 ALA A O 1
ATOM 1515 N N . GLU A 1 194 ? 3.258 0.032 -12.135 1.00 95.62 194 GLU A N 1
ATOM 1516 C CA . GLU A 1 194 ? 1.998 -0.677 -11.898 1.00 95.62 194 GLU A CA 1
ATOM 1517 C C . GLU A 1 194 ? 0.820 -0.019 -12.624 1.00 95.62 194 GLU A C 1
ATOM 1519 O O . GLU A 1 194 ? 0.047 -0.716 -13.278 1.00 95.62 194 GLU A O 1
ATOM 1524 N N . GLY A 1 195 ? 0.725 1.315 -12.588 1.00 94.31 195 GLY A N 1
ATOM 1525 C CA . GLY A 1 195 ? -0.273 2.066 -13.357 1.00 94.31 195 GLY A CA 1
ATOM 1526 C C . GLY A 1 195 ? -0.195 1.779 -14.858 1.00 94.31 195 GLY A C 1
ATOM 1527 O O . GLY A 1 195 ? -1.192 1.393 -15.460 1.00 94.31 195 GLY A O 1
ATOM 1528 N N . VAL A 1 196 ? 1.008 1.841 -15.442 1.00 95.00 196 VAL A N 1
ATOM 1529 C CA . VAL A 1 196 ? 1.221 1.542 -16.873 1.00 95.00 196 VAL A CA 1
ATOM 1530 C C . VAL A 1 196 ? 0.797 0.112 -17.234 1.00 95.00 196 VAL A C 1
ATOM 1532 O O . VAL A 1 196 ? 0.251 -0.125 -18.313 1.00 95.00 196 VAL A O 1
ATOM 1535 N N . LEU A 1 197 ? 1.023 -0.853 -16.339 1.00 96.75 197 LEU A N 1
ATOM 1536 C CA . LEU A 1 197 ? 0.594 -2.238 -16.536 1.00 96.75 197 LEU A CA 1
ATOM 1537 C C . LEU A 1 197 ? -0.935 -2.364 -16.582 1.00 96.75 197 LEU A C 1
ATOM 1539 O O . LEU A 1 197 ? -1.472 -2.999 -17.495 1.00 96.75 197 LEU A O 1
ATOM 1543 N N . VAL A 1 198 ? -1.629 -1.742 -15.626 1.00 96.44 198 VAL A N 1
ATOM 1544 C CA . VAL A 1 198 ? -3.097 -1.744 -15.552 1.00 96.44 198 VAL A CA 1
ATOM 1545 C C . VAL A 1 198 ? -3.710 -1.019 -16.754 1.00 96.44 198 VAL A C 1
ATOM 1547 O O . VAL A 1 198 ? -4.625 -1.550 -17.388 1.00 96.44 198 VAL A O 1
ATOM 1550 N N . ASP A 1 199 ? -3.176 0.144 -17.126 1.00 94.19 199 ASP A N 1
ATOM 1551 C CA . ASP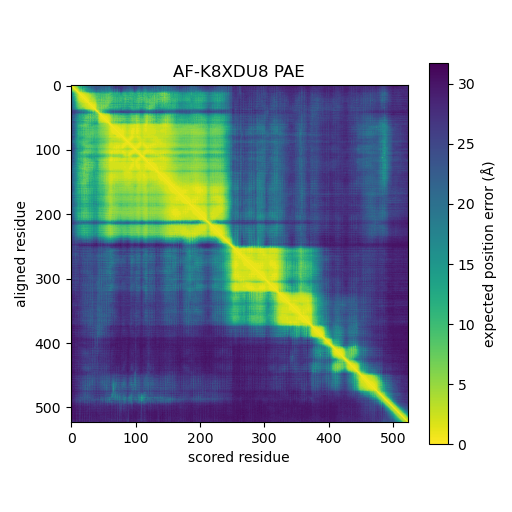 A 1 199 ? -3.652 0.927 -18.270 1.00 94.19 199 ASP A CA 1
ATOM 1552 C C . ASP A 1 199 ? -3.500 0.157 -19.583 1.00 94.19 199 ASP A C 1
ATOM 1554 O O . ASP A 1 199 ? -4.424 0.130 -20.400 1.00 94.19 199 ASP A O 1
ATOM 1558 N N . ARG A 1 200 ? -2.386 -0.564 -19.761 1.00 94.88 200 ARG A N 1
ATOM 1559 C CA . ARG A 1 200 ? -2.185 -1.433 -20.926 1.00 94.88 200 ARG A CA 1
ATOM 1560 C C . ARG A 1 200 ? -3.208 -2.565 -20.990 1.00 94.88 200 ARG A C 1
ATOM 1562 O O . ARG A 1 200 ? -3.799 -2.775 -22.050 1.00 94.88 200 ARG A O 1
ATOM 1569 N N . MET A 1 201 ? -3.436 -3.279 -19.885 1.00 96.94 201 MET A N 1
ATOM 1570 C CA . MET A 1 201 ? -4.463 -4.328 -19.825 1.00 96.94 201 MET A CA 1
ATOM 1571 C C . MET A 1 201 ? -5.839 -3.759 -20.200 1.00 96.94 201 MET A C 1
ATOM 1573 O O . MET A 1 201 ? -6.559 -4.337 -21.017 1.00 96.94 201 MET A O 1
ATOM 1577 N N . ASN A 1 202 ? -6.206 -2.609 -19.631 1.00 95.00 202 ASN A N 1
ATOM 1578 C CA . ASN A 1 202 ? -7.491 -1.965 -19.889 1.00 95.00 202 ASN A CA 1
ATOM 1579 C C . ASN A 1 202 ? -7.626 -1.491 -21.340 1.00 95.00 202 ASN A C 1
ATOM 1581 O O . ASN A 1 202 ? -8.692 -1.667 -21.930 1.00 95.00 202 ASN A O 1
ATOM 1585 N N . ALA A 1 203 ? -6.558 -0.950 -21.933 1.00 92.31 203 ALA A N 1
ATOM 1586 C CA . ALA A 1 203 ? -6.521 -0.557 -23.338 1.00 92.31 203 ALA A CA 1
ATOM 1587 C C . ALA A 1 203 ? -6.744 -1.755 -24.268 1.00 92.31 203 ALA A C 1
ATOM 1589 O O . ALA A 1 203 ? -7.517 -1.652 -25.217 1.00 92.31 203 ALA A O 1
ATOM 1590 N N . HIS A 1 204 ? -6.142 -2.908 -23.965 1.00 93.31 204 HIS A N 1
ATOM 1591 C CA . HIS A 1 204 ? -6.379 -4.143 -24.712 1.00 93.31 204 HIS A CA 1
ATOM 1592 C C . HIS A 1 204 ? -7.816 -4.652 -24.559 1.00 93.31 204 HIS A C 1
ATOM 1594 O O . HIS A 1 204 ? -8.484 -4.884 -25.561 1.00 93.31 204 HIS A O 1
ATOM 1600 N N . ARG A 1 205 ? -8.345 -4.735 -23.332 1.00 94.06 205 ARG A N 1
ATOM 1601 C CA . ARG A 1 205 ? -9.745 -5.137 -23.088 1.00 94.06 205 ARG A CA 1
ATOM 1602 C C . ARG A 1 205 ? -10.758 -4.182 -23.721 1.00 94.06 205 ARG A C 1
ATOM 1604 O O . ARG A 1 205 ? -11.861 -4.577 -24.091 1.00 94.06 205 ARG A O 1
ATOM 1611 N N . ALA A 1 206 ? -10.442 -2.891 -23.784 1.00 90.94 206 ALA A N 1
ATOM 1612 C CA . ALA A 1 206 ? -11.260 -1.909 -24.486 1.00 90.94 206 ALA A CA 1
ATOM 1613 C C . ALA A 1 206 ? -11.167 -2.100 -26.004 1.00 90.94 206 ALA A C 1
ATOM 1615 O O . ALA A 1 206 ? -12.199 -2.127 -26.666 1.00 90.94 206 ALA A O 1
ATOM 1616 N N . ALA A 1 207 ? -9.965 -2.328 -26.535 1.00 88.81 207 ALA A N 1
ATOM 1617 C CA . ALA A 1 207 ? -9.757 -2.617 -27.946 1.00 88.81 207 ALA A CA 1
ATOM 1618 C C . ALA A 1 207 ? -10.461 -3.901 -28.399 1.00 88.81 207 ALA A C 1
ATOM 1620 O O . ALA A 1 207 ? -11.015 -3.916 -29.490 1.00 88.81 207 ALA A O 1
ATOM 1621 N N . GLU A 1 208 ? -10.498 -4.944 -27.569 1.00 88.75 208 GLU A N 1
ATOM 1622 C CA . GLU A 1 208 ? -11.256 -6.174 -27.830 1.00 88.75 208 GLU A CA 1
ATOM 1623 C C . GLU A 1 208 ? -12.762 -5.902 -27.910 1.00 88.75 208 GLU A C 1
ATOM 1625 O O . GLU A 1 208 ? -13.411 -6.342 -28.854 1.00 88.75 208 GLU A O 1
ATOM 1630 N N . ARG A 1 209 ? -13.308 -5.100 -26.983 1.00 90.06 209 ARG A N 1
ATOM 1631 C CA . ARG A 1 209 ? -14.721 -4.675 -27.017 1.00 90.06 209 ARG A CA 1
ATOM 1632 C C . ARG A 1 209 ? -15.048 -3.786 -28.221 1.00 90.06 209 ARG A C 1
ATOM 1634 O O . ARG A 1 209 ? -16.166 -3.824 -28.722 1.00 90.06 209 ARG A O 1
ATOM 1641 N N . GLU A 1 210 ? -14.099 -2.964 -28.668 1.00 85.88 210 GLU A N 1
ATOM 1642 C CA . GLU A 1 210 ? -14.264 -2.047 -29.802 1.00 85.88 210 GLU A CA 1
ATOM 1643 C C . GLU A 1 210 ? -13.900 -2.654 -31.158 1.00 85.88 210 GLU A C 1
ATOM 1645 O O . GLU A 1 210 ? -14.259 -2.082 -32.186 1.00 85.88 210 GLU A O 1
ATOM 1650 N N . HIS A 1 211 ? -13.214 -3.798 -31.206 1.00 70.19 211 HIS A N 1
ATOM 1651 C CA . HIS A 1 211 ? -12.959 -4.511 -32.458 1.00 70.19 211 HIS A CA 1
ATOM 1652 C C . HIS A 1 211 ? -14.280 -4.918 -33.131 1.00 70.19 211 HIS A C 1
ATOM 1654 O O . HIS A 1 211 ? -14.395 -4.874 -34.355 1.00 70.19 211 HIS A O 1
ATOM 1660 N N . ASP A 1 212 ? -15.318 -5.151 -32.325 1.00 67.06 212 ASP A N 1
ATOM 1661 C CA . ASP A 1 212 ? -16.696 -5.342 -32.781 1.00 67.06 212 ASP A CA 1
ATOM 1662 C C . ASP A 1 212 ? -17.349 -4.046 -33.325 1.00 67.06 212 ASP A C 1
ATOM 1664 O O . ASP A 1 212 ? -18.359 -4.104 -34.026 1.00 67.06 212 ASP A O 1
ATOM 1668 N N . ALA A 1 213 ? -16.768 -2.871 -33.047 1.00 64.06 213 ALA A N 1
ATOM 1669 C CA . ALA A 1 213 ? -17.267 -1.531 -33.392 1.00 64.06 213 ALA A CA 1
ATOM 1670 C C . ALA A 1 213 ? -16.429 -0.781 -34.462 1.00 64.06 213 ALA A C 1
ATOM 1672 O O . ALA A 1 213 ? -16.653 0.402 -34.718 1.00 64.06 213 ALA A O 1
ATOM 1673 N N . ALA A 1 214 ? -15.532 -1.496 -35.145 1.00 64.06 214 ALA A N 1
ATOM 1674 C CA . ALA A 1 214 ? -14.832 -1.153 -36.389 1.00 64.06 214 ALA A CA 1
ATOM 1675 C C . ALA A 1 214 ? -13.619 -0.193 -36.385 1.00 64.06 214 ALA A C 1
ATOM 1677 O O . ALA A 1 214 ? -12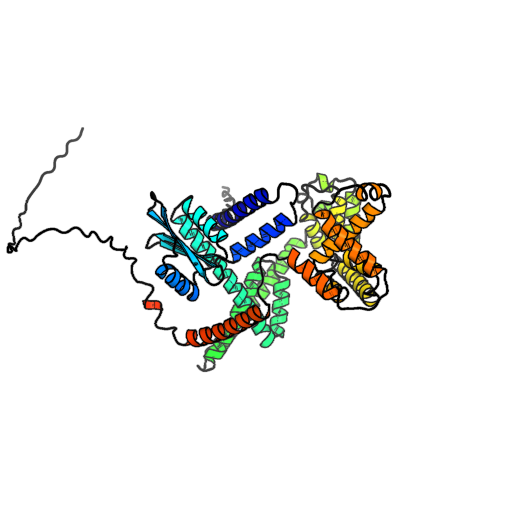.824 -0.370 -37.298 1.00 64.06 214 ALA A O 1
ATOM 1678 N N . ASP A 1 215 ? -13.371 0.731 -35.439 1.00 70.75 215 ASP A N 1
ATOM 1679 C CA . ASP A 1 215 ? -12.240 1.688 -35.641 1.00 70.75 215 ASP A CA 1
ATOM 1680 C C . ASP A 1 215 ? -11.457 2.210 -34.405 1.00 70.75 215 ASP A C 1
ATOM 1682 O O . ASP A 1 215 ? -10.466 2.922 -34.577 1.00 70.75 215 ASP A O 1
ATOM 1686 N N . GLY A 1 216 ? -11.819 1.880 -33.157 1.00 77.00 216 GLY A N 1
ATOM 1687 C CA . GLY A 1 216 ? -11.198 2.515 -31.970 1.00 77.00 216 GLY A CA 1
ATOM 1688 C C . GLY A 1 216 ? -10.016 1.771 -31.317 1.00 77.00 216 GLY A C 1
ATOM 1689 O O . GLY A 1 216 ? -9.072 2.395 -30.820 1.00 77.00 216 GLY A O 1
ATOM 1690 N N . GLY A 1 217 ? -9.994 0.437 -31.391 1.00 83.38 217 GLY A N 1
ATOM 1691 C CA . GLY A 1 217 ? -9.073 -0.395 -30.604 1.00 83.38 217 GLY A CA 1
ATOM 1692 C C . GLY A 1 217 ? -7.566 -0.159 -30.815 1.00 83.38 217 GLY A C 1
ATOM 1693 O O . GLY A 1 217 ? -6.838 -0.017 -29.828 1.00 83.38 217 GLY A O 1
ATOM 1694 N N . PRO A 1 218 ? -7.052 -0.056 -32.058 1.00 86.50 218 PRO A N 1
ATOM 1695 C CA . PRO A 1 218 ? -5.623 0.169 -32.293 1.00 86.50 218 PRO A CA 1
ATOM 1696 C C . PRO A 1 218 ? -5.094 1.481 -31.692 1.00 86.50 218 PRO A C 1
ATOM 1698 O O . PRO A 1 218 ? -3.931 1.552 -31.292 1.00 86.50 218 PRO A O 1
ATOM 1701 N N . ALA A 1 219 ? -5.933 2.518 -31.600 1.00 87.88 219 ALA A N 1
ATOM 1702 C CA . ALA A 1 219 ? -5.537 3.809 -31.041 1.00 87.88 219 ALA A CA 1
ATOM 1703 C C . ALA A 1 219 ? -5.335 3.746 -29.518 1.00 87.88 219 ALA A C 1
ATOM 1705 O O . ALA A 1 219 ? -4.419 4.395 -29.005 1.00 87.88 219 ALA A O 1
ATOM 1706 N N . LEU A 1 220 ? -6.145 2.944 -28.816 1.00 87.19 220 LEU A N 1
ATOM 1707 C CA . LEU A 1 220 ? -6.034 2.724 -27.371 1.00 87.19 220 LEU A CA 1
ATOM 1708 C C . LEU A 1 220 ? -4.748 1.971 -27.021 1.00 87.19 220 LEU A C 1
ATOM 1710 O O . LEU A 1 220 ? -4.004 2.402 -26.142 1.00 87.19 220 LEU A O 1
ATOM 1714 N N . ILE A 1 221 ? -4.437 0.901 -27.760 1.00 88.19 221 ILE A N 1
ATOM 1715 C CA . ILE A 1 221 ? -3.193 0.138 -27.566 1.00 88.19 221 ILE A CA 1
ATOM 1716 C C . ILE A 1 221 ? -1.976 1.034 -27.834 1.00 88.19 221 ILE A C 1
ATOM 1718 O O . ILE A 1 221 ? -1.059 1.092 -27.018 1.00 88.19 221 ILE A O 1
ATOM 1722 N N . ALA A 1 222 ? -2.002 1.814 -28.920 1.00 88.62 222 ALA A N 1
ATOM 1723 C CA . ALA A 1 222 ? -0.917 2.737 -29.243 1.00 88.62 222 ALA A CA 1
ATOM 1724 C C . ALA A 1 222 ? -0.733 3.852 -28.195 1.00 88.62 222 ALA A C 1
ATOM 1726 O O . ALA A 1 222 ? 0.370 4.380 -28.061 1.00 88.62 222 ALA A O 1
ATOM 1727 N N . ALA A 1 223 ? -1.790 4.253 -27.480 1.00 91.00 223 ALA A N 1
ATOM 1728 C CA . ALA A 1 223 ? -1.680 5.191 -26.364 1.00 91.00 223 ALA A CA 1
ATOM 1729 C C . ALA A 1 223 ? -0.971 4.550 -25.165 1.00 91.00 223 ALA A C 1
ATOM 1731 O O . ALA A 1 223 ? 0.013 5.111 -24.694 1.00 91.00 223 ALA A O 1
ATOM 1732 N N . ALA A 1 224 ? -1.374 3.340 -24.770 1.00 87.69 224 ALA A N 1
ATOM 1733 C CA . ALA A 1 224 ? -0.708 2.606 -23.696 1.00 87.69 224 ALA A CA 1
ATOM 1734 C C . ALA A 1 224 ? 0.768 2.281 -24.015 1.00 87.69 224 ALA A C 1
ATOM 1736 O O . ALA A 1 224 ? 1.625 2.319 -23.133 1.00 87.69 224 ALA A O 1
ATOM 1737 N N . ASP A 1 225 ? 1.096 1.999 -25.282 1.00 88.00 225 ASP A N 1
ATOM 1738 C CA . ASP A 1 225 ? 2.484 1.817 -25.732 1.00 88.00 225 ASP A CA 1
ATOM 1739 C C . ASP A 1 225 ? 3.325 3.095 -25.583 1.00 88.00 225 ASP A C 1
ATOM 1741 O O . ASP A 1 225 ? 4.501 3.015 -25.220 1.00 88.00 225 ASP A O 1
ATOM 1745 N N . ARG A 1 226 ? 2.735 4.273 -25.839 1.00 91.88 226 ARG A N 1
ATOM 1746 C CA . ARG A 1 226 ? 3.409 5.562 -25.620 1.00 91.88 226 ARG A CA 1
ATOM 1747 C C . ARG A 1 226 ? 3.641 5.823 -24.138 1.00 91.88 226 ARG A C 1
ATOM 1749 O O . ARG A 1 226 ? 4.755 6.186 -23.781 1.00 91.88 226 ARG A O 1
ATOM 1756 N N . ASP A 1 227 ? 2.655 5.553 -23.287 1.00 88.88 227 ASP A N 1
ATOM 1757 C CA . ASP A 1 227 ? 2.798 5.729 -21.836 1.00 88.88 227 ASP A CA 1
ATOM 1758 C C . ASP A 1 227 ? 3.912 4.836 -21.265 1.00 88.88 227 ASP A C 1
ATOM 1760 O O . ASP A 1 227 ? 4.699 5.265 -20.416 1.00 88.88 227 ASP A O 1
ATOM 1764 N N . TRP A 1 228 ? 4.043 3.609 -21.782 1.00 90.62 228 TRP A N 1
ATOM 1765 C CA . TRP A 1 228 ? 5.168 2.730 -21.467 1.00 90.62 228 TRP A CA 1
ATOM 1766 C C . TRP A 1 228 ? 6.509 3.282 -21.962 1.00 90.62 228 TRP A C 1
ATOM 1768 O O . TRP A 1 228 ? 7.475 3.298 -21.199 1.00 90.62 228 TRP A O 1
ATOM 1778 N N . ALA A 1 229 ? 6.587 3.759 -23.206 1.00 89.44 229 ALA A N 1
ATOM 1779 C CA . ALA A 1 229 ? 7.811 4.355 -23.740 1.00 89.44 229 ALA A CA 1
ATOM 1780 C C . ALA A 1 229 ? 8.252 5.590 -22.931 1.00 89.44 229 ALA A C 1
ATOM 1782 O O . ALA A 1 229 ? 9.431 5.713 -22.596 1.00 89.44 229 ALA A O 1
ATOM 1783 N N . ASP A 1 230 ? 7.307 6.448 -22.545 1.00 90.19 230 ASP A N 1
ATOM 1784 C CA . ASP A 1 230 ? 7.549 7.631 -21.715 1.00 90.19 230 ASP A CA 1
ATOM 1785 C C . ASP A 1 230 ? 8.000 7.248 -20.300 1.00 90.19 230 ASP A C 1
ATOM 1787 O O . ASP A 1 230 ? 8.897 7.878 -19.731 1.00 90.19 230 ASP A O 1
ATOM 1791 N N . PHE A 1 231 ? 7.419 6.190 -19.724 1.00 89.44 231 PHE A N 1
ATOM 1792 C CA . PHE A 1 231 ? 7.872 5.639 -18.449 1.00 89.44 231 PHE A CA 1
ATOM 1793 C C . PHE A 1 231 ? 9.319 5.134 -18.532 1.00 89.44 231 PHE A C 1
ATOM 1795 O O . PHE A 1 231 ? 10.136 5.506 -17.690 1.00 89.44 231 PHE A O 1
ATOM 1802 N N . VAL A 1 232 ? 9.661 4.340 -19.553 1.00 85.44 232 VAL A N 1
ATOM 1803 C CA . VAL A 1 232 ? 11.022 3.808 -19.738 1.00 85.44 232 VAL A CA 1
ATOM 1804 C C . VAL A 1 232 ? 12.028 4.928 -20.010 1.00 85.44 232 VAL A C 1
ATOM 1806 O O . VAL A 1 232 ? 13.121 4.900 -19.446 1.00 85.44 232 VAL A O 1
ATOM 1809 N N . SER A 1 233 ? 11.665 5.940 -20.805 1.00 86.25 233 SER A N 1
ATOM 1810 C CA . SER A 1 233 ?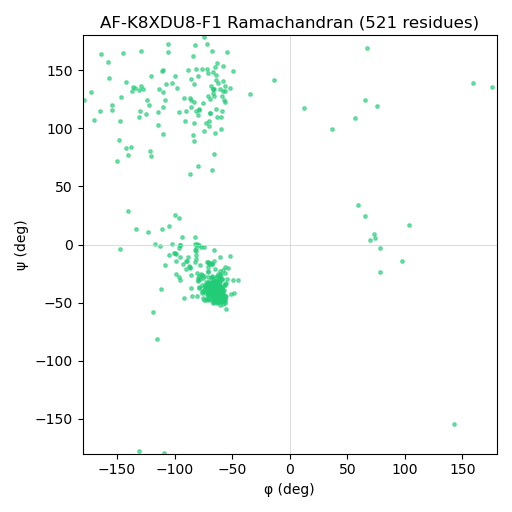 12.511 7.121 -21.020 1.00 86.25 233 SER A CA 1
ATOM 1811 C C . SER A 1 233 ? 12.758 7.861 -19.707 1.00 86.25 233 SER A C 1
ATOM 1813 O O . SER A 1 233 ? 13.900 8.160 -19.376 1.00 86.25 233 SER A O 1
ATOM 1815 N N . GLY A 1 234 ? 11.710 8.076 -18.906 1.00 83.56 234 GLY A N 1
ATOM 1816 C CA . GLY A 1 234 ? 11.843 8.695 -17.589 1.00 83.56 234 GLY A CA 1
ATOM 1817 C C . GLY A 1 234 ? 12.682 7.863 -16.616 1.00 83.56 234 GLY A C 1
ATOM 1818 O O . GLY A 1 234 ? 13.412 8.431 -15.805 1.00 83.56 234 GLY A O 1
ATOM 1819 N N . LEU A 1 235 ? 12.624 6.530 -16.701 1.00 78.31 235 LEU A N 1
ATOM 1820 C CA . LEU A 1 235 ? 13.480 5.633 -15.924 1.00 78.31 235 LEU A CA 1
ATOM 1821 C C . LEU A 1 235 ? 14.946 5.757 -16.354 1.00 78.31 235 LEU A C 1
ATOM 1823 O O . LEU A 1 235 ? 15.817 5.784 -15.494 1.00 78.31 235 LEU A O 1
ATOM 1827 N N . ALA A 1 236 ? 15.218 5.866 -17.657 1.00 76.56 236 ALA A N 1
ATOM 1828 C CA . ALA A 1 236 ? 16.563 6.063 -18.188 1.00 76.56 236 ALA A CA 1
ATOM 1829 C C . ALA A 1 236 ? 17.129 7.436 -17.805 1.00 76.56 236 ALA A C 1
ATOM 1831 O O . ALA A 1 236 ? 18.274 7.509 -17.377 1.00 76.56 236 ALA A O 1
ATOM 1832 N N . ASP A 1 237 ? 16.322 8.497 -17.862 1.00 75.69 237 ASP A N 1
ATOM 1833 C CA . ASP A 1 237 ? 16.721 9.844 -17.439 1.00 75.69 237 ASP A CA 1
ATOM 1834 C C . ASP A 1 237 ? 16.932 9.917 -15.927 1.00 75.69 237 ASP A C 1
ATOM 1836 O O . ASP A 1 237 ? 17.876 10.543 -15.459 1.00 75.69 237 ASP A O 1
ATOM 1840 N N . THR A 1 238 ? 16.089 9.239 -15.142 1.00 68.44 238 THR A N 1
ATOM 1841 C CA . THR A 1 238 ? 16.265 9.139 -13.687 1.00 68.44 238 THR A CA 1
ATOM 1842 C C . THR A 1 238 ? 17.477 8.282 -13.353 1.00 68.44 238 THR A C 1
ATOM 1844 O O . THR A 1 238 ? 18.240 8.634 -12.467 1.00 68.44 238 THR A O 1
ATOM 1847 N N . GLY A 1 239 ? 17.690 7.184 -14.076 1.00 59.53 239 GLY A N 1
ATOM 1848 C CA . GLY A 1 239 ? 18.852 6.317 -13.949 1.00 59.53 239 GLY A CA 1
ATOM 1849 C C . GLY A 1 239 ? 20.137 7.042 -14.321 1.00 59.53 239 GLY A C 1
ATOM 1850 O O . GLY A 1 239 ? 21.097 6.935 -13.580 1.00 59.53 239 GLY A O 1
ATOM 1851 N N . ALA A 1 240 ? 20.134 7.847 -15.383 1.00 59.66 240 ALA A N 1
ATOM 1852 C CA . ALA A 1 240 ? 21.251 8.687 -15.798 1.00 59.66 240 ALA A CA 1
ATOM 1853 C C . ALA A 1 240 ? 21.455 9.876 -14.858 1.00 59.66 240 ALA A C 1
ATOM 1855 O O . ALA A 1 240 ? 22.589 10.205 -14.565 1.00 59.66 240 ALA A O 1
ATOM 1856 N N . ALA A 1 241 ? 20.399 10.490 -14.321 1.00 56.41 241 ALA A N 1
ATOM 1857 C CA . ALA A 1 241 ? 20.511 11.573 -13.347 1.00 56.41 241 ALA A CA 1
ATOM 1858 C C . ALA A 1 241 ? 20.958 11.068 -11.971 1.00 56.41 241 ALA A C 1
ATOM 1860 O O . ALA A 1 241 ? 21.709 11.750 -11.286 1.00 56.41 241 ALA A O 1
ATOM 1861 N N . ILE A 1 242 ? 20.528 9.871 -11.564 1.00 52.66 242 ILE A N 1
ATOM 1862 C CA . ILE A 1 242 ? 21.072 9.155 -10.409 1.00 52.66 242 ILE A CA 1
ATOM 1863 C C . ILE A 1 242 ? 22.517 8.777 -10.739 1.00 52.66 242 ILE A C 1
ATOM 1865 O O . ILE A 1 242 ? 23.419 9.126 -10.009 1.00 52.66 242 ILE A O 1
ATOM 1869 N N . GLN A 1 243 ? 22.816 8.179 -11.877 1.00 45.22 243 GLN A N 1
ATOM 1870 C CA . GLN A 1 243 ? 24.190 7.822 -12.205 1.00 45.22 243 GLN A CA 1
ATOM 1871 C C . GLN A 1 243 ? 25.106 9.058 -12.272 1.00 45.22 243 GLN A C 1
ATOM 1873 O O . GLN A 1 243 ? 26.133 9.054 -11.619 1.00 45.22 243 GLN A O 1
ATOM 1878 N N . ASP A 1 244 ? 24.710 10.167 -12.892 1.00 45.19 244 ASP A N 1
ATOM 1879 C CA . ASP A 1 244 ? 25.482 11.417 -12.958 1.00 45.19 244 ASP A CA 1
ATOM 1880 C C . ASP A 1 244 ? 25.556 12.155 -11.614 1.00 45.19 244 ASP A C 1
ATOM 1882 O O . ASP A 1 244 ? 26.605 12.702 -11.273 1.00 45.19 244 ASP A O 1
ATOM 1886 N N . ALA A 1 245 ? 24.489 12.146 -10.804 1.00 46.41 245 ALA A N 1
ATOM 1887 C CA . ALA A 1 245 ? 24.532 12.702 -9.448 1.00 46.41 245 ALA A CA 1
ATOM 1888 C C . ALA A 1 245 ? 25.345 11.829 -8.476 1.00 46.41 245 ALA A C 1
ATOM 1890 O O . ALA A 1 245 ? 25.711 12.299 -7.399 1.00 46.41 245 ALA A O 1
ATOM 1891 N N . TRP A 1 246 ? 25.632 10.577 -8.845 1.00 42.44 246 TRP A N 1
ATOM 1892 C CA . TRP A 1 246 ? 26.387 9.625 -8.033 1.00 42.44 246 TRP A CA 1
ATOM 1893 C C . TRP A 1 246 ? 27.806 9.348 -8.579 1.00 42.44 246 TRP A C 1
ATOM 1895 O O . TRP A 1 246 ? 28.662 8.908 -7.816 1.00 42.44 246 TRP A O 1
ATOM 1905 N N . VAL A 1 247 ? 28.104 9.662 -9.847 1.00 42.59 247 VAL A N 1
ATOM 1906 C CA . VAL A 1 247 ? 29.398 9.393 -10.514 1.00 42.59 247 VAL A CA 1
ATOM 1907 C C . VAL A 1 247 ? 30.487 10.434 -10.208 1.00 42.59 247 VAL A C 1
ATOM 1909 O O . VAL A 1 247 ? 31.656 10.174 -10.475 1.00 42.59 247 VAL A O 1
ATOM 1912 N N . GLN A 1 248 ? 30.202 11.561 -9.549 1.00 46.00 248 GLN A N 1
ATOM 1913 C CA . GLN A 1 248 ? 31.251 12.423 -8.966 1.00 46.00 248 GLN A CA 1
ATOM 1914 C C . GLN A 1 248 ? 30.741 13.086 -7.672 1.00 46.00 248 GLN A C 1
ATOM 1916 O O . GLN A 1 248 ? 29.693 13.731 -7.701 1.00 46.00 248 GLN A O 1
ATOM 1921 N N . PRO A 1 249 ? 31.477 12.955 -6.543 1.00 43.66 249 PRO A N 1
ATOM 1922 C CA . PRO A 1 249 ? 32.855 13.455 -6.483 1.00 43.66 249 PRO A CA 1
ATOM 1923 C C . PRO A 1 249 ? 33.896 12.500 -5.874 1.00 43.66 249 PRO A C 1
ATOM 1925 O O . PRO A 1 249 ? 34.990 12.939 -5.522 1.00 43.66 249 PRO A O 1
ATOM 1928 N N . PHE A 1 250 ? 33.586 11.219 -5.688 1.00 50.88 250 PHE A N 1
ATOM 1929 C CA . PHE A 1 250 ? 34.494 10.316 -4.987 1.00 50.88 250 PHE A CA 1
ATOM 1930 C C . PHE A 1 250 ? 35.098 9.311 -5.961 1.00 50.88 250 PHE A C 1
ATOM 1932 O O . PHE A 1 250 ? 34.485 8.291 -6.260 1.00 50.88 250 PHE A O 1
ATOM 1939 N N . GLY A 1 251 ? 36.295 9.623 -6.469 1.00 58.34 251 GLY A N 1
ATOM 1940 C CA . GLY A 1 251 ? 37.095 8.661 -7.229 1.00 58.34 251 GLY A CA 1
ATOM 1941 C C . GLY A 1 251 ? 37.323 7.366 -6.442 1.00 58.34 251 GLY A C 1
ATOM 1942 O O . GLY A 1 251 ? 37.101 7.318 -5.226 1.00 58.34 251 GLY A O 1
ATOM 1943 N N . ASP A 1 252 ? 37.782 6.323 -7.129 1.00 61.00 252 ASP A N 1
ATOM 1944 C CA . ASP A 1 252 ? 38.025 4.993 -6.545 1.00 61.00 252 ASP A CA 1
ATOM 1945 C C . ASP A 1 252 ? 38.946 5.039 -5.304 1.00 61.00 252 ASP A C 1
ATOM 1947 O O . ASP A 1 252 ? 38.865 4.181 -4.430 1.00 61.00 252 ASP A O 1
ATOM 1951 N N . ASP A 1 253 ? 39.726 6.115 -5.155 1.00 74.50 253 ASP A N 1
ATOM 1952 C CA . ASP A 1 253 ? 40.644 6.356 -4.037 1.00 74.50 253 ASP A CA 1
ATOM 1953 C C . ASP A 1 253 ? 40.002 6.919 -2.750 1.00 74.50 253 ASP A C 1
ATOM 1955 O O . ASP A 1 253 ? 40.696 7.117 -1.750 1.00 74.50 253 ASP A O 1
ATOM 1959 N N . VAL A 1 254 ? 38.699 7.218 -2.730 1.00 86.00 254 VAL A N 1
ATOM 1960 C CA . VAL A 1 254 ? 38.061 7.824 -1.546 1.00 86.00 254 VAL A CA 1
ATOM 1961 C C . VAL A 1 254 ? 37.615 6.770 -0.538 1.00 86.00 254 VAL A C 1
ATOM 1963 O O . VAL A 1 254 ? 36.803 5.896 -0.861 1.00 86.00 254 VAL A O 1
ATOM 1966 N N . SER A 1 255 ? 38.092 6.924 0.703 1.00 93.69 255 SER A N 1
ATOM 1967 C CA . SER A 1 255 ? 37.780 6.047 1.838 1.00 93.69 255 SER A CA 1
ATOM 1968 C C . SER A 1 255 ? 36.280 5.965 2.136 1.00 93.69 255 SER A C 1
ATOM 1970 O O . SER A 1 255 ? 35.515 6.901 1.874 1.00 93.69 255 SER A O 1
ATOM 1972 N N . LEU A 1 256 ? 35.844 4.852 2.725 1.00 94.75 256 LEU A N 1
ATOM 1973 C CA . LEU A 1 256 ? 34.457 4.675 3.148 1.00 94.75 256 LEU A CA 1
ATOM 1974 C C . LEU A 1 256 ? 34.067 5.720 4.209 1.00 94.75 256 LEU A C 1
ATOM 1976 O O . LEU A 1 256 ? 32.973 6.276 4.147 1.00 94.75 256 LEU A O 1
ATOM 1980 N N . ALA A 1 257 ? 34.964 6.052 5.137 1.00 96.50 257 ALA A N 1
ATOM 1981 C CA . ALA A 1 257 ? 34.759 7.073 6.158 1.00 96.50 257 ALA A CA 1
ATOM 1982 C C . ALA A 1 257 ? 34.477 8.447 5.544 1.00 96.50 257 ALA A C 1
ATOM 1984 O O . ALA A 1 257 ? 33.561 9.140 5.984 1.00 96.50 257 ALA A O 1
ATOM 1985 N N . ASP A 1 258 ? 35.217 8.837 4.503 1.00 94.44 258 ASP A N 1
ATOM 1986 C CA . ASP A 1 258 ? 34.982 10.107 3.814 1.00 94.44 258 ASP A CA 1
ATOM 1987 C C . ASP A 1 258 ? 33.629 10.116 3.091 1.00 94.44 258 ASP A C 1
ATOM 1989 O O . ASP A 1 258 ? 32.923 11.125 3.134 1.00 94.44 258 ASP A O 1
ATOM 1993 N N . ARG A 1 259 ? 33.224 8.981 2.500 1.00 92.25 259 ARG A N 1
ATOM 1994 C CA . ARG A 1 259 ? 31.902 8.812 1.864 1.00 92.25 259 ARG A CA 1
ATOM 1995 C C . ARG A 1 259 ? 30.748 8.892 2.875 1.00 92.25 259 ARG A C 1
ATOM 1997 O O . ARG A 1 259 ? 29.654 9.329 2.522 1.00 92.25 259 ARG A O 1
ATOM 2004 N N . LEU A 1 260 ? 30.978 8.471 4.120 1.00 94.38 260 LEU A N 1
ATOM 2005 C CA . LEU A 1 260 ? 29.969 8.422 5.186 1.00 94.38 260 LEU A CA 1
ATOM 2006 C C . LEU A 1 260 ? 29.956 9.656 6.098 1.00 94.38 260 LEU A C 1
ATOM 2008 O O . LEU A 1 260 ? 29.024 9.814 6.897 1.00 94.38 260 LEU A O 1
ATOM 2012 N N . ARG A 1 261 ? 30.960 10.536 6.000 1.00 93.75 261 ARG A N 1
ATOM 2013 C CA . ARG A 1 261 ? 31.098 11.701 6.881 1.00 93.75 261 ARG A CA 1
ATOM 2014 C C . ARG A 1 261 ? 29.864 12.605 6.801 1.00 93.75 261 ARG A C 1
ATOM 2016 O O . ARG A 1 261 ? 29.362 12.925 5.724 1.00 93.75 261 ARG A O 1
ATOM 2023 N N . GLY A 1 262 ? 29.348 13.003 7.964 1.00 90.44 262 GLY A N 1
ATOM 2024 C CA . GLY A 1 262 ? 28.115 13.790 8.088 1.00 90.44 262 GLY A CA 1
ATOM 2025 C C . GLY A 1 262 ? 26.814 12.989 7.935 1.00 90.44 262 GLY A C 1
ATOM 2026 O O . GLY A 1 262 ? 25.733 13.555 8.098 1.00 90.44 262 GLY A O 1
ATOM 2027 N N . ARG A 1 263 ? 26.891 11.684 7.642 1.00 90.62 263 ARG A N 1
ATOM 2028 C CA . ARG A 1 263 ? 25.745 10.757 7.636 1.00 90.62 263 ARG A CA 1
ATOM 2029 C C . ARG A 1 263 ? 25.830 9.735 8.762 1.00 90.62 263 ARG A C 1
ATOM 2031 O O . ARG A 1 263 ? 24.814 9.430 9.372 1.00 90.62 263 ARG A O 1
ATOM 2038 N N . VAL A 1 264 ? 27.034 9.255 9.048 1.00 93.44 264 VAL A N 1
ATOM 2039 C CA . VAL A 1 264 ? 27.342 8.414 10.208 1.00 93.44 264 VAL A CA 1
ATOM 2040 C C . VAL A 1 264 ? 28.017 9.293 11.268 1.00 93.44 264 VAL A C 1
ATOM 2042 O O . VAL A 1 264 ? 28.823 10.150 10.897 1.00 93.44 264 VAL A O 1
ATOM 2045 N N . PRO A 1 265 ? 27.694 9.143 12.569 1.00 95.50 265 PRO A N 1
ATOM 2046 C CA . PRO A 1 265 ? 28.346 9.920 13.618 1.00 95.50 265 PRO A CA 1
ATOM 2047 C C . PRO A 1 265 ? 29.868 9.741 13.599 1.00 95.50 265 PRO A C 1
ATOM 2049 O O . PRO A 1 265 ? 30.356 8.614 13.518 1.00 95.50 265 PRO A O 1
ATOM 2052 N N . ASP A 1 266 ? 30.619 10.833 13.755 1.00 95.62 266 ASP A N 1
ATOM 2053 C CA . ASP A 1 266 ? 32.089 10.783 13.742 1.00 95.62 266 ASP A CA 1
ATOM 2054 C C . ASP A 1 266 ? 32.642 9.860 14.841 1.00 95.62 266 ASP A C 1
ATOM 2056 O O . ASP A 1 266 ? 33.632 9.175 14.635 1.00 95.62 266 ASP A O 1
ATOM 2060 N N . THR A 1 267 ? 31.937 9.711 15.970 1.00 95.31 267 THR A N 1
ATOM 2061 C CA . THR A 1 267 ? 32.297 8.763 17.042 1.00 95.31 267 THR A CA 1
ATOM 2062 C C . THR A 1 267 ? 32.342 7.297 16.594 1.00 95.31 267 THR A C 1
ATOM 2064 O O . THR A 1 267 ? 33.026 6.486 17.218 1.00 95.31 267 THR A O 1
ATOM 2067 N N . ILE A 1 268 ? 31.606 6.946 15.537 1.00 96.12 268 ILE A N 1
ATOM 2068 C CA . ILE A 1 268 ? 31.610 5.616 14.922 1.00 96.12 268 ILE A CA 1
ATOM 2069 C C . ILE A 1 268 ? 32.757 5.498 13.915 1.00 96.12 268 ILE A C 1
ATOM 2071 O O . ILE A 1 268 ? 33.471 4.495 13.928 1.00 96.12 268 ILE A O 1
ATOM 2075 N N . LEU A 1 269 ? 32.949 6.524 13.080 1.00 95.50 269 LEU A N 1
ATOM 2076 C CA . LEU A 1 269 ? 34.002 6.563 12.060 1.00 95.50 269 LEU A CA 1
ATOM 2077 C C . LEU A 1 269 ? 35.408 6.645 12.683 1.00 95.50 269 LEU A C 1
ATOM 2079 O O . LEU A 1 269 ? 36.345 6.035 12.178 1.00 95.50 269 LEU A O 1
ATOM 2083 N N . ASP A 1 270 ? 35.538 7.312 13.830 1.00 95.12 270 ASP A N 1
ATOM 2084 C CA . ASP A 1 270 ? 36.778 7.439 14.607 1.00 95.12 270 ASP A CA 1
ATOM 2085 C C . ASP A 1 270 ? 37.050 6.216 15.505 1.00 95.12 270 ASP A C 1
ATOM 2087 O O . ASP A 1 270 ? 37.977 6.215 16.324 1.00 95.12 270 ASP A O 1
ATOM 2091 N N . ASN A 1 271 ? 36.249 5.149 15.395 1.00 96.00 271 ASN A N 1
ATOM 2092 C CA . ASN A 1 271 ? 36.475 3.933 16.165 1.00 96.00 271 ASN A CA 1
ATOM 2093 C C . ASN A 1 271 ? 37.861 3.337 15.826 1.00 96.00 271 ASN A C 1
ATOM 2095 O O . ASN A 1 271 ? 38.168 3.155 14.647 1.00 96.00 271 ASN A O 1
ATOM 2099 N N . PRO A 1 272 ? 38.682 2.922 16.815 1.00 96.94 272 PRO A N 1
ATOM 2100 C CA . PRO A 1 272 ? 40.003 2.334 16.558 1.00 96.94 272 PRO A CA 1
ATOM 2101 C C . PRO A 1 272 ? 40.001 1.102 15.639 1.00 96.94 272 PRO A C 1
ATOM 2103 O O . PRO A 1 272 ? 41.042 0.738 15.097 1.00 96.94 272 PRO A O 1
ATOM 2106 N N . ARG A 1 273 ? 38.850 0.435 15.481 1.00 96.62 273 ARG A N 1
ATOM 2107 C CA . ARG A 1 273 ? 38.655 -0.725 14.599 1.00 96.62 273 ARG A CA 1
ATOM 2108 C C . ARG A 1 273 ? 38.069 -0.371 13.228 1.00 96.62 273 ARG A C 1
ATOM 2110 O O . ARG A 1 273 ? 37.947 -1.257 12.386 1.00 96.62 273 ARG A O 1
ATOM 2117 N N . TRP A 1 274 ? 37.734 0.893 12.968 1.00 96.50 274 TRP A N 1
ATOM 2118 C CA . TRP A 1 274 ? 37.225 1.340 11.669 1.00 96.50 274 TRP A CA 1
ATOM 2119 C C . TRP A 1 274 ? 38.162 1.036 10.483 1.00 96.50 274 TRP A C 1
ATOM 2121 O O . TRP A 1 274 ? 37.657 0.626 9.439 1.00 96.50 274 TRP A O 1
ATOM 2131 N N . PRO A 1 275 ? 39.507 1.085 10.614 1.00 97.38 275 PRO A N 1
ATOM 2132 C CA . PRO A 1 275 ? 40.406 0.679 9.527 1.00 97.38 275 PRO A CA 1
ATOM 2133 C C . PRO A 1 275 ? 40.187 -0.756 9.008 1.00 97.38 275 PRO A C 1
ATOM 2135 O O . PRO A 1 275 ? 40.492 -1.047 7.849 1.00 97.38 275 PRO A O 1
ATOM 2138 N N . THR A 1 276 ? 39.632 -1.659 9.825 1.00 96.31 276 THR A N 1
ATOM 2139 C CA . THR A 1 276 ? 39.239 -3.004 9.375 1.00 96.31 276 THR A CA 1
ATOM 2140 C C . THR A 1 276 ? 38.057 -2.945 8.401 1.00 96.31 276 THR A C 1
ATOM 2142 O O . THR A 1 276 ? 38.050 -3.669 7.411 1.00 96.31 276 THR A O 1
ATOM 2145 N N . VAL A 1 277 ? 37.097 -2.045 8.637 1.00 97.06 277 VAL A N 1
ATOM 2146 C CA . VAL A 1 277 ? 35.954 -1.797 7.741 1.00 97.06 277 VAL A CA 1
ATOM 2147 C C . VAL A 1 277 ? 36.439 -1.231 6.407 1.00 97.06 277 VAL A C 1
ATOM 2149 O O . VAL A 1 277 ? 36.032 -1.714 5.359 1.00 97.06 277 VAL A O 1
ATOM 2152 N N . GLU A 1 278 ? 37.364 -0.267 6.439 1.00 96.81 278 GLU A N 1
ATOM 2153 C CA . GLU A 1 278 ? 37.985 0.312 5.234 1.00 96.81 278 GLU A CA 1
ATOM 2154 C C . GLU A 1 278 ? 38.701 -0.739 4.386 1.00 96.81 278 GLU A C 1
ATOM 2156 O O . GLU A 1 278 ? 38.611 -0.739 3.159 1.00 96.81 278 GLU A O 1
ATOM 2161 N N . THR A 1 279 ? 39.426 -1.644 5.047 1.00 96.12 279 THR A N 1
ATOM 2162 C CA . THR A 1 279 ? 40.121 -2.743 4.371 1.00 96.12 279 THR A CA 1
ATOM 2163 C C . THR A 1 279 ? 39.114 -3.659 3.689 1.00 96.12 279 THR A C 1
ATOM 2165 O O . THR A 1 279 ? 39.264 -3.935 2.503 1.00 96.12 279 THR A O 1
ATOM 2168 N N . ARG A 1 280 ? 38.043 -4.042 4.396 1.00 95.75 280 ARG A N 1
ATOM 2169 C CA . ARG A 1 280 ? 36.996 -4.900 3.838 1.00 95.75 280 ARG A CA 1
ATOM 2170 C C . ARG A 1 280 ? 36.233 -4.240 2.690 1.00 95.75 280 ARG A C 1
ATOM 2172 O O . ARG A 1 280 ? 35.973 -4.880 1.679 1.00 95.75 280 ARG A O 1
ATOM 2179 N N . PHE A 1 281 ? 35.907 -2.957 2.822 1.00 95.44 281 PHE A N 1
ATOM 2180 C CA . PHE A 1 281 ? 35.291 -2.172 1.755 1.00 95.44 281 PHE A CA 1
ATOM 2181 C C . PHE A 1 281 ? 36.163 -2.175 0.497 1.00 95.44 281 PHE A C 1
ATOM 2183 O O . PHE A 1 281 ? 35.663 -2.487 -0.579 1.00 95.44 281 PHE A O 1
ATOM 2190 N N . ARG A 1 282 ? 37.470 -1.909 0.635 1.00 94.69 282 ARG A N 1
ATOM 2191 C CA . ARG A 1 282 ? 38.408 -1.937 -0.495 1.00 94.69 282 ARG A CA 1
ATOM 2192 C C . ARG A 1 282 ? 38.494 -3.318 -1.137 1.00 94.69 282 ARG A C 1
ATOM 2194 O O . ARG A 1 282 ? 38.419 -3.398 -2.351 1.00 94.69 282 ARG A O 1
ATOM 2201 N N . GLU A 1 283 ? 38.572 -4.391 -0.348 1.00 92.75 283 GLU A N 1
ATOM 2202 C CA . GLU A 1 283 ? 38.572 -5.767 -0.872 1.00 92.75 283 GLU A CA 1
ATOM 2203 C C . GLU A 1 283 ? 37.339 -6.060 -1.738 1.00 92.75 283 GLU A C 1
ATOM 2205 O O . GLU A 1 283 ? 37.462 -6.642 -2.814 1.00 92.75 283 GLU A O 1
ATOM 2210 N N . LEU A 1 284 ? 36.151 -5.644 -1.289 1.00 91.69 284 LEU A N 1
ATOM 2211 C CA . LEU A 1 284 ? 34.909 -5.854 -2.035 1.00 91.69 284 LEU A CA 1
ATOM 2212 C C . LEU A 1 284 ? 34.864 -4.995 -3.306 1.00 91.69 284 LEU A C 1
ATOM 2214 O O . LEU A 1 284 ? 34.448 -5.478 -4.360 1.00 91.69 284 LEU A O 1
ATOM 2218 N N . VAL A 1 285 ? 35.328 -3.746 -3.238 1.00 91.44 285 VAL A N 1
ATOM 2219 C CA . VAL A 1 285 ? 35.420 -2.853 -4.405 1.00 91.44 285 VAL A CA 1
ATOM 2220 C C . VAL A 1 285 ? 36.441 -3.364 -5.422 1.00 91.44 285 VAL A C 1
ATOM 2222 O O . VAL A 1 285 ? 36.124 -3.417 -6.606 1.00 91.44 285 VAL A O 1
ATOM 2225 N N . ASP A 1 286 ? 37.611 -3.830 -4.981 1.00 88.00 286 ASP A N 1
ATOM 2226 C CA . ASP A 1 286 ? 38.642 -4.447 -5.829 1.00 88.00 286 ASP A CA 1
ATOM 2227 C C . ASP A 1 286 ? 38.133 -5.741 -6.474 1.00 88.00 286 ASP A C 1
ATOM 2229 O O . ASP A 1 286 ? 38.456 -6.051 -7.623 1.00 88.00 286 ASP A O 1
ATOM 2233 N N . ALA A 1 287 ? 37.277 -6.486 -5.768 1.00 84.81 287 ALA A N 1
ATOM 2234 C CA . ALA A 1 287 ? 36.563 -7.609 -6.352 1.00 84.81 287 ALA A CA 1
ATOM 2235 C C . ALA A 1 287 ? 35.536 -7.150 -7.404 1.00 84.81 287 ALA A C 1
ATOM 2237 O O . ALA A 1 287 ? 35.078 -7.967 -8.195 1.00 84.81 287 ALA A O 1
ATOM 2238 N N . GLY A 1 288 ? 35.144 -5.877 -7.456 1.00 86.06 288 GLY A N 1
ATOM 2239 C CA . GLY A 1 288 ? 34.204 -5.288 -8.419 1.00 86.06 288 GLY A CA 1
ATOM 2240 C C . GLY A 1 288 ? 32.805 -5.024 -7.854 1.00 86.06 288 GLY A C 1
ATOM 2241 O O . GLY A 1 288 ? 31.841 -4.960 -8.615 1.00 86.06 288 GLY A O 1
ATOM 2242 N N . ALA A 1 289 ? 32.639 -5.009 -6.528 1.00 85.75 289 ALA A N 1
ATOM 2243 C CA . ALA A 1 289 ? 31.383 -4.600 -5.909 1.00 85.75 289 ALA A CA 1
ATOM 2244 C C . ALA A 1 289 ? 31.200 -3.086 -6.076 1.00 85.75 289 ALA A C 1
ATOM 2246 O O . ALA A 1 289 ? 32.169 -2.331 -6.075 1.00 85.75 289 ALA A O 1
ATOM 2247 N N . ASP A 1 290 ? 29.951 -2.640 -6.209 1.00 85.56 290 ASP A N 1
ATOM 2248 C CA . ASP A 1 290 ? 29.655 -1.217 -6.366 1.00 85.56 290 ASP A CA 1
ATOM 2249 C C . ASP A 1 290 ? 29.952 -0.459 -5.051 1.00 85.56 290 ASP A C 1
ATOM 2251 O O . ASP A 1 290 ? 29.237 -0.663 -4.056 1.00 85.56 290 ASP A O 1
ATOM 2255 N N . PRO A 1 291 ? 30.961 0.439 -5.021 1.00 90.50 291 PRO A N 1
ATOM 2256 C CA . PRO A 1 291 ? 31.345 1.172 -3.814 1.00 90.50 291 PRO A CA 1
ATOM 2257 C C . PRO A 1 291 ? 30.205 2.042 -3.270 1.00 90.50 291 PRO A C 1
ATOM 2259 O O . PRO A 1 291 ? 30.130 2.302 -2.067 1.00 90.50 291 PRO A O 1
ATOM 2262 N N . THR A 1 292 ? 29.303 2.492 -4.139 1.00 86.88 292 THR A N 1
ATOM 2263 C CA . THR A 1 292 ? 28.155 3.316 -3.768 1.00 86.88 292 THR A CA 1
ATOM 2264 C C . THR A 1 292 ? 27.121 2.505 -3.009 1.00 86.88 292 THR A C 1
ATOM 2266 O O . THR A 1 292 ? 26.649 2.928 -1.952 1.00 86.88 292 THR A O 1
ATOM 2269 N N . ARG A 1 293 ? 26.796 1.315 -3.520 1.00 85.94 293 ARG A N 1
ATOM 2270 C CA . ARG A 1 293 ? 25.849 0.398 -2.885 1.00 85.94 293 ARG A CA 1
ATOM 2271 C C . ARG A 1 293 ? 26.349 -0.048 -1.511 1.00 85.94 293 ARG A C 1
ATOM 2273 O O . ARG A 1 293 ? 25.590 -0.016 -0.547 1.00 85.94 293 ARG A O 1
ATOM 2280 N N . LEU A 1 294 ? 27.635 -0.384 -1.416 1.00 92.88 294 LEU A N 1
ATOM 2281 C CA . LEU A 1 294 ? 28.298 -0.741 -0.160 1.00 92.88 294 LEU A CA 1
ATOM 2282 C C . LEU A 1 294 ? 28.246 0.401 0.869 1.00 92.88 294 LEU A C 1
ATOM 2284 O O . LEU A 1 294 ? 27.869 0.185 2.020 1.00 92.88 294 LEU A O 1
ATOM 2288 N N . ALA A 1 295 ? 28.565 1.633 0.459 1.00 94.38 295 ALA A N 1
ATOM 2289 C CA . ALA A 1 295 ? 28.464 2.795 1.341 1.00 94.38 295 ALA A CA 1
ATOM 2290 C C . ALA A 1 295 ? 27.009 3.086 1.755 1.00 94.38 295 ALA A C 1
ATOM 2292 O O . ALA A 1 295 ? 26.751 3.427 2.909 1.00 94.38 295 ALA A O 1
ATOM 2293 N N . GLY A 1 296 ? 26.050 2.916 0.838 1.00 90.75 296 GLY A N 1
ATOM 2294 C CA . GLY A 1 296 ? 24.619 3.055 1.110 1.00 90.75 296 GLY A CA 1
ATOM 2295 C C . GLY A 1 296 ? 24.130 2.094 2.193 1.00 90.75 296 GLY A C 1
ATOM 2296 O O . GLY A 1 296 ? 23.455 2.529 3.124 1.00 90.75 296 GLY A O 1
ATOM 2297 N N . ALA A 1 297 ? 24.552 0.831 2.132 1.00 92.50 297 ALA A N 1
ATOM 2298 C CA . ALA A 1 297 ? 24.195 -0.172 3.129 1.00 92.50 297 ALA A CA 1
ATOM 2299 C C . ALA A 1 297 ? 24.715 0.176 4.529 1.00 92.50 297 ALA A C 1
ATOM 2301 O O . ALA A 1 297 ? 23.965 0.116 5.498 1.00 92.50 297 ALA A O 1
ATOM 2302 N N . VAL A 1 298 ? 25.975 0.615 4.643 1.00 95.94 298 VAL A N 1
ATOM 2303 C CA . VAL A 1 298 ? 26.545 1.035 5.937 1.00 95.94 298 VAL A CA 1
ATOM 2304 C C . VAL A 1 298 ? 25.858 2.300 6.462 1.00 95.94 298 VAL A C 1
ATOM 2306 O O . VAL A 1 298 ? 25.623 2.433 7.661 1.00 95.94 298 VAL A O 1
ATOM 2309 N N . ARG A 1 299 ? 25.497 3.234 5.577 1.00 94.69 299 ARG A N 1
ATOM 2310 C CA . ARG A 1 299 ? 24.781 4.466 5.938 1.00 94.69 299 ARG A CA 1
ATOM 2311 C C . ARG A 1 299 ? 23.412 4.189 6.564 1.00 94.69 299 ARG A C 1
ATOM 2313 O O . ARG A 1 299 ? 22.996 4.946 7.433 1.00 94.69 299 ARG A O 1
ATOM 2320 N N . GLU A 1 300 ? 22.710 3.167 6.090 1.00 91.00 300 GLU A N 1
ATOM 2321 C CA . GLU A 1 300 ? 21.330 2.852 6.488 1.00 91.00 300 GLU A CA 1
ATOM 2322 C C . GLU A 1 300 ? 21.227 2.078 7.807 1.00 91.00 300 GLU A C 1
ATOM 2324 O O . GLU A 1 300 ? 20.126 1.889 8.323 1.00 91.00 300 GLU A O 1
ATOM 2329 N N . LEU A 1 301 ? 22.363 1.684 8.384 1.00 92.00 301 LEU A N 1
ATOM 2330 C CA . LEU A 1 301 ? 22.412 1.050 9.695 1.00 92.00 301 LEU A CA 1
ATOM 2331 C C . LEU A 1 301 ? 21.937 2.000 10.802 1.00 92.00 301 LEU A C 1
ATOM 2333 O O . LEU A 1 301 ? 22.262 3.190 10.817 1.00 92.00 301 LEU A O 1
ATOM 2337 N N . ASP A 1 302 ? 21.210 1.448 11.772 1.00 93.06 302 ASP A N 1
ATOM 2338 C CA . ASP A 1 302 ? 20.886 2.154 13.009 1.00 93.06 302 ASP A CA 1
ATOM 2339 C C . ASP A 1 302 ? 22.094 2.121 13.955 1.00 93.06 302 ASP A C 1
ATOM 2341 O O . ASP A 1 302 ? 22.529 1.062 14.409 1.00 93.06 302 ASP A O 1
ATOM 2345 N N . TRP A 1 303 ? 22.645 3.298 14.250 1.00 93.19 303 TRP A N 1
ATOM 2346 C CA . TRP A 1 303 ? 23.848 3.461 15.067 1.00 93.19 303 TRP A CA 1
ATOM 2347 C C . TRP A 1 303 ? 23.567 3.738 16.547 1.00 93.19 303 TRP A C 1
ATOM 2349 O O . TRP A 1 303 ? 24.514 3.902 17.319 1.00 93.19 303 TRP A O 1
ATOM 2359 N N . THR A 1 304 ? 22.301 3.821 16.964 1.00 89.06 304 THR A N 1
ATOM 2360 C CA . THR A 1 304 ? 21.942 4.356 18.288 1.00 89.06 304 THR A CA 1
ATOM 2361 C C . THR A 1 304 ? 22.321 3.448 19.465 1.00 89.06 304 THR A C 1
ATOM 2363 O O . THR A 1 304 ? 22.570 3.964 20.553 1.00 89.06 304 THR A O 1
ATOM 2366 N N . GLU A 1 305 ? 22.481 2.133 19.262 1.00 83.88 305 GLU A N 1
ATOM 2367 C CA . GLU A 1 305 ? 22.783 1.169 20.343 1.00 83.88 305 GLU A CA 1
ATOM 2368 C C . GLU A 1 305 ? 23.791 0.065 19.949 1.00 83.88 305 GLU A C 1
ATOM 2370 O O . GLU A 1 305 ? 23.789 -1.052 20.477 1.00 83.88 305 GLU A O 1
ATOM 2375 N N . VAL A 1 306 ? 24.702 0.354 19.017 1.00 87.56 306 VAL A N 1
ATOM 2376 C CA . VAL A 1 306 ? 25.602 -0.672 18.465 1.00 87.56 306 VAL A CA 1
ATOM 2377 C C . VAL A 1 306 ? 26.808 -0.926 19.378 1.00 87.56 306 VAL A C 1
ATOM 2379 O O . VAL A 1 306 ? 27.690 -0.083 19.530 1.00 87.56 306 VAL A O 1
ATOM 2382 N N . ARG A 1 307 ? 26.908 -2.142 19.936 1.00 88.56 307 ARG A N 1
ATOM 2383 C CA . ARG A 1 307 ? 28.042 -2.558 20.794 1.00 88.56 307 ARG A CA 1
ATOM 2384 C C . ARG A 1 307 ? 29.386 -2.632 20.058 1.00 88.56 307 ARG A C 1
ATOM 2386 O O . ARG A 1 307 ? 30.429 -2.419 20.668 1.00 88.56 307 ARG A O 1
ATOM 2393 N N . SER A 1 308 ? 29.371 -2.975 18.768 1.00 93.81 308 SER A N 1
ATOM 2394 C CA . SER A 1 308 ? 30.567 -3.122 17.926 1.00 93.81 308 SER A CA 1
ATOM 2395 C C . SER A 1 308 ? 30.325 -2.499 16.548 1.00 93.81 308 SER A C 1
ATOM 2397 O O . SER A 1 308 ? 29.952 -3.210 15.612 1.00 93.81 308 SER A O 1
ATOM 2399 N N . PRO A 1 309 ? 30.519 -1.176 16.402 1.00 94.12 309 PRO A N 1
ATOM 2400 C CA . PRO A 1 309 ? 30.179 -0.476 15.168 1.00 94.12 309 PRO A CA 1
ATOM 2401 C C . PRO A 1 309 ? 30.915 -1.001 13.934 1.00 94.12 309 PRO A C 1
ATOM 2403 O O . PRO A 1 309 ? 30.300 -1.238 12.900 1.00 94.12 309 PRO A O 1
ATOM 2406 N N . SER A 1 310 ? 32.216 -1.280 14.058 1.00 95.12 310 SER A N 1
ATOM 2407 C CA . SER A 1 310 ? 33.013 -1.834 12.958 1.00 95.12 310 SER A CA 1
ATOM 2408 C C . SER A 1 310 ? 32.568 -3.242 12.556 1.00 95.12 310 SER A C 1
ATOM 2410 O O . SER A 1 310 ? 32.572 -3.570 11.377 1.00 95.12 310 SER A O 1
ATOM 2412 N N . GLY A 1 311 ? 32.149 -4.073 13.519 1.00 93.12 311 GLY A N 1
ATOM 2413 C CA . GLY A 1 311 ? 31.622 -5.407 13.217 1.00 93.12 311 GLY A CA 1
ATOM 2414 C C . GLY A 1 311 ? 30.280 -5.344 12.489 1.00 93.12 311 GLY A C 1
ATOM 2415 O O . GLY A 1 311 ? 30.066 -6.093 11.543 1.00 93.12 311 GLY A O 1
ATOM 2416 N N . TYR A 1 312 ? 29.411 -4.412 12.889 1.00 94.31 312 TYR A N 1
ATOM 2417 C CA . TYR A 1 312 ? 28.112 -4.215 12.247 1.00 94.31 312 TYR A CA 1
ATOM 2418 C C . TYR A 1 312 ? 28.247 -3.656 10.824 1.00 94.31 312 TYR A C 1
ATOM 2420 O O . TYR A 1 312 ? 27.576 -4.130 9.912 1.00 94.31 312 TYR A O 1
ATOM 2428 N N . ALA A 1 313 ? 29.191 -2.733 10.609 1.00 95.56 313 ALA A N 1
ATOM 2429 C CA . ALA A 1 313 ? 29.529 -2.236 9.277 1.00 95.56 313 ALA A CA 1
ATOM 2430 C C . ALA A 1 313 ? 30.061 -3.348 8.357 1.00 95.56 313 ALA A C 1
ATOM 2432 O O . ALA A 1 313 ? 29.605 -3.462 7.225 1.00 95.56 313 ALA A O 1
ATOM 2433 N N . ILE A 1 314 ? 30.994 -4.183 8.837 1.00 95.69 314 ILE A N 1
ATOM 2434 C CA . ILE A 1 314 ? 31.539 -5.313 8.060 1.00 95.69 314 ILE A CA 1
ATOM 2435 C C . ILE A 1 314 ? 30.429 -6.287 7.670 1.00 95.69 314 ILE A C 1
ATOM 2437 O O . ILE A 1 314 ? 30.334 -6.654 6.504 1.00 95.69 314 ILE A O 1
ATOM 2441 N N . TRP A 1 315 ? 29.558 -6.642 8.618 1.00 93.00 315 TRP A N 1
ATOM 2442 C CA . TRP A 1 315 ? 28.406 -7.492 8.335 1.00 93.00 315 TRP A CA 1
ATOM 2443 C C . TRP A 1 315 ? 27.529 -6.908 7.219 1.00 93.00 315 TRP A C 1
ATOM 2445 O O . TRP A 1 315 ? 27.195 -7.621 6.280 1.00 93.00 315 TRP A O 1
ATOM 2455 N N . ALA A 1 316 ? 27.221 -5.609 7.266 1.00 92.62 316 ALA A N 1
ATOM 2456 C CA . ALA A 1 316 ? 26.409 -4.960 6.238 1.00 92.62 316 ALA A CA 1
ATOM 2457 C C . ALA A 1 316 ? 27.100 -4.920 4.864 1.00 92.62 316 ALA A C 1
ATOM 2459 O O . ALA A 1 316 ? 26.441 -5.092 3.839 1.00 92.62 316 ALA A O 1
ATOM 2460 N N . LEU A 1 317 ? 28.422 -4.720 4.830 1.00 94.12 317 LEU A N 1
ATOM 2461 C CA . LEU A 1 317 ? 29.209 -4.779 3.596 1.00 94.12 317 LEU A CA 1
ATOM 2462 C C . LEU A 1 317 ? 29.155 -6.180 2.968 1.00 94.12 317 LEU A C 1
ATOM 2464 O O . LEU A 1 317 ? 28.856 -6.305 1.781 1.00 94.12 317 LEU A O 1
ATOM 2468 N N . ASP A 1 318 ? 29.379 -7.220 3.772 1.00 89.88 318 ASP A N 1
ATOM 2469 C CA . ASP A 1 318 ? 29.341 -8.620 3.331 1.00 89.88 318 ASP A CA 1
ATOM 2470 C C . ASP A 1 318 ? 27.936 -9.079 2.927 1.00 89.88 318 ASP A C 1
ATOM 2472 O O . ASP A 1 318 ? 27.774 -9.928 2.049 1.00 89.88 318 ASP A O 1
ATOM 2476 N N . ASP A 1 319 ? 26.909 -8.535 3.575 1.00 84.62 319 ASP A N 1
ATOM 2477 C CA . ASP A 1 319 ? 25.516 -8.815 3.248 1.00 84.62 319 ASP A CA 1
ATOM 2478 C C . ASP A 1 319 ? 25.084 -8.148 1.933 1.00 84.62 319 ASP A C 1
ATOM 2480 O O . ASP A 1 319 ? 24.284 -8.692 1.171 1.00 84.62 319 ASP A O 1
ATOM 2484 N N . THR A 1 320 ? 25.661 -6.988 1.625 1.00 86.19 320 THR A N 1
ATOM 2485 C CA . THR A 1 320 ? 25.349 -6.226 0.411 1.00 86.19 320 THR A CA 1
ATOM 2486 C C . THR A 1 320 ? 26.008 -6.805 -0.837 1.00 86.19 320 THR A C 1
ATOM 2488 O O . THR A 1 320 ? 25.484 -6.627 -1.943 1.00 86.19 320 THR A O 1
ATOM 2491 N N . ASP A 1 321 ? 27.128 -7.517 -0.688 1.00 84.38 321 ASP A N 1
ATOM 2492 C CA . ASP A 1 321 ? 27.765 -8.205 -1.804 1.00 84.38 321 ASP A CA 1
ATOM 2493 C C . ASP A 1 321 ? 26.963 -9.444 -2.234 1.00 84.38 321 ASP A C 1
ATOM 2495 O O . ASP A 1 321 ? 26.985 -10.520 -1.630 1.00 84.38 321 ASP A O 1
ATOM 2499 N N . THR A 1 322 ? 26.264 -9.296 -3.357 1.00 75.06 322 THR A N 1
ATOM 2500 C CA . THR A 1 322 ? 25.475 -10.362 -3.979 1.00 75.06 322 THR A CA 1
ATOM 2501 C C . THR A 1 322 ? 26.315 -11.573 -4.378 1.00 75.06 322 THR A C 1
ATOM 2503 O O . THR A 1 322 ? 25.763 -12.667 -4.488 1.00 75.06 322 THR A O 1
ATOM 2506 N N . ARG A 1 323 ? 27.632 -11.422 -4.581 1.00 74.56 323 ARG A N 1
ATOM 2507 C CA . ARG A 1 323 ? 28.506 -12.552 -4.927 1.00 74.56 323 ARG A CA 1
ATOM 2508 C C . ARG A 1 323 ? 28.771 -13.443 -3.734 1.00 74.56 323 ARG A C 1
ATOM 2510 O O . ARG A 1 323 ? 28.511 -14.634 -3.839 1.00 74.56 323 ARG A O 1
ATOM 2517 N N . ALA A 1 324 ? 29.120 -12.873 -2.584 1.00 68.88 324 ALA A N 1
ATOM 2518 C CA . ALA A 1 324 ? 29.215 -13.633 -1.342 1.00 68.88 324 ALA A CA 1
ATOM 2519 C C . ALA A 1 324 ? 27.900 -14.356 -0.993 1.00 68.88 324 ALA A C 1
ATOM 2521 O O . ALA A 1 324 ? 27.933 -15.457 -0.445 1.00 68.88 324 ALA A O 1
ATOM 2522 N N . ARG A 1 325 ? 26.734 -13.767 -1.304 1.00 72.25 325 ARG A N 1
ATOM 2523 C CA . ARG A 1 325 ? 25.439 -14.464 -1.178 1.00 72.25 325 ARG A CA 1
ATOM 2524 C C . ARG A 1 325 ? 25.269 -15.589 -2.204 1.00 72.25 325 ARG A C 1
ATOM 2526 O O . ARG A 1 325 ? 24.783 -16.652 -1.840 1.00 72.25 325 ARG A O 1
ATOM 2533 N N . THR A 1 326 ? 25.680 -15.374 -3.453 1.00 75.31 326 THR A N 1
ATOM 2534 C CA . THR A 1 326 ? 25.598 -16.385 -4.523 1.00 75.31 326 THR A CA 1
ATOM 2535 C C . THR A 1 326 ? 26.508 -17.575 -4.228 1.00 75.31 326 THR A C 1
ATOM 2537 O O . THR A 1 326 ? 26.047 -18.706 -4.266 1.00 75.31 326 THR A O 1
ATOM 2540 N N . GLU A 1 327 ? 27.755 -17.335 -3.826 1.00 80.44 327 GLU A N 1
ATOM 2541 C CA . GLU A 1 327 ? 28.703 -18.380 -3.424 1.00 80.44 327 GLU A CA 1
ATOM 2542 C C . GLU A 1 327 ? 28.209 -19.143 -2.188 1.00 80.44 327 GLU A C 1
ATOM 2544 O O . GLU A 1 327 ? 28.224 -20.372 -2.173 1.00 80.44 327 GLU A O 1
ATOM 2549 N N . ARG A 1 328 ? 27.691 -18.440 -1.167 1.00 81.12 328 ARG A N 1
ATOM 2550 C CA . ARG A 1 328 ? 27.048 -19.086 -0.008 1.00 81.12 328 ARG A CA 1
ATOM 2551 C C . ARG A 1 328 ? 25.871 -19.958 -0.429 1.00 81.12 328 ARG A C 1
ATOM 2553 O O . ARG A 1 328 ? 25.728 -21.059 0.089 1.00 81.12 328 ARG A O 1
ATOM 2560 N N . ARG A 1 329 ? 25.050 -19.485 -1.366 1.00 84.38 329 ARG A N 1
ATOM 2561 C CA . ARG A 1 329 ? 23.912 -20.234 -1.902 1.00 84.38 329 ARG A CA 1
ATOM 2562 C C . ARG A 1 329 ? 24.356 -21.464 -2.688 1.00 84.38 329 ARG A C 1
ATOM 2564 O O . ARG A 1 329 ? 23.742 -22.510 -2.530 1.00 84.38 329 ARG A O 1
ATOM 2571 N N . GLU A 1 330 ? 25.398 -21.361 -3.505 1.00 86.88 330 GLU A N 1
ATOM 2572 C CA . GLU A 1 330 ? 25.951 -22.494 -4.254 1.00 86.88 330 GLU A CA 1
ATOM 2573 C C . GLU A 1 330 ? 26.531 -23.554 -3.312 1.00 86.88 330 GLU A C 1
ATOM 2575 O O . GLU A 1 330 ? 26.175 -24.724 -3.430 1.00 86.88 330 GLU A O 1
ATOM 2580 N N . LEU A 1 331 ? 27.326 -23.144 -2.318 1.00 89.88 331 LEU A N 1
ATOM 2581 C CA . LEU A 1 331 ? 27.876 -24.051 -1.306 1.00 89.88 331 LEU A CA 1
ATOM 2582 C C . LEU A 1 331 ? 26.782 -24.699 -0.453 1.00 89.88 331 LEU A C 1
ATOM 2584 O O . LEU A 1 331 ? 26.848 -25.889 -0.164 1.00 89.88 331 LEU A O 1
ATOM 2588 N N . ALA A 1 332 ? 25.760 -23.938 -0.060 1.00 89.50 332 ALA A N 1
ATOM 2589 C CA . ALA A 1 332 ? 24.658 -24.467 0.732 1.00 89.50 332 ALA A CA 1
ATOM 2590 C C . ALA A 1 332 ? 23.743 -25.385 -0.090 1.00 89.50 332 ALA A C 1
ATOM 2592 O O . ALA A 1 332 ? 23.242 -26.376 0.434 1.00 89.50 332 ALA A O 1
ATOM 2593 N N . ALA A 1 333 ? 23.559 -25.104 -1.383 1.00 88.94 333 ALA A N 1
ATOM 2594 C CA . ALA A 1 333 ? 22.864 -26.001 -2.299 1.00 88.94 333 ALA 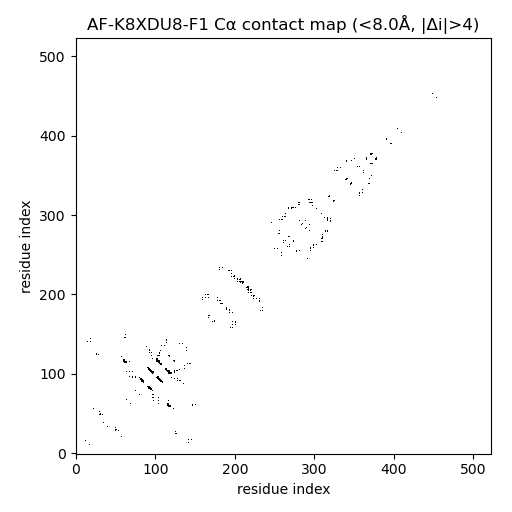A CA 1
ATOM 2595 C C . ALA A 1 333 ? 23.655 -27.300 -2.519 1.00 88.94 333 ALA A C 1
ATOM 2597 O O . ALA A 1 333 ? 23.065 -28.377 -2.513 1.00 88.94 333 ALA A O 1
ATOM 2598 N N . GLU A 1 334 ? 24.981 -27.222 -2.667 1.00 93.38 334 GLU A N 1
ATOM 2599 C CA . GLU A 1 334 ? 25.848 -28.401 -2.749 1.00 93.38 334 GLU A CA 1
ATOM 2600 C C . GLU A 1 334 ? 25.810 -29.221 -1.457 1.00 93.38 334 GLU A C 1
ATOM 2602 O O . GLU A 1 334 ? 25.675 -30.444 -1.515 1.00 93.38 334 GLU A O 1
ATOM 2607 N N . TRP A 1 335 ? 25.877 -28.561 -0.298 1.00 95.94 335 TRP A N 1
ATOM 2608 C CA . TRP A 1 335 ? 25.708 -29.210 0.997 1.00 95.94 335 TRP A CA 1
ATOM 2609 C C . TRP A 1 335 ? 24.370 -29.950 1.039 1.00 95.94 335 TRP A C 1
ATOM 2611 O O . TRP A 1 335 ? 24.386 -31.170 1.163 1.00 95.94 335 TRP A O 1
ATOM 2621 N N . LEU A 1 336 ? 23.252 -29.255 0.779 1.00 93.62 336 LEU A N 1
ATOM 2622 C CA . LEU A 1 336 ? 21.884 -29.788 0.850 1.00 93.62 336 LEU A CA 1
ATOM 2623 C C . LEU A 1 336 ? 21.658 -31.039 -0.018 1.00 93.62 336 LEU A C 1
ATOM 2625 O O . LEU A 1 336 ? 20.867 -31.918 0.337 1.00 93.62 336 LEU A O 1
ATOM 2629 N N . LEU A 1 337 ? 22.338 -31.123 -1.166 1.00 93.06 337 LEU A N 1
ATOM 2630 C CA . LEU A 1 337 ? 22.282 -32.280 -2.066 1.00 93.06 337 LEU A CA 1
ATOM 2631 C C . LEU A 1 337 ? 22.984 -33.521 -1.497 1.00 93.06 337 LEU A C 1
ATOM 2633 O O . LEU A 1 337 ? 22.610 -34.641 -1.849 1.00 93.06 337 LEU A O 1
ATOM 2637 N N . ASN A 1 338 ? 23.983 -33.330 -0.636 1.00 94.31 338 ASN A N 1
ATOM 2638 C CA . ASN A 1 338 ? 24.804 -34.392 -0.055 1.00 94.31 338 ASN A CA 1
ATOM 2639 C C . ASN A 1 338 ? 24.383 -34.782 1.372 1.00 94.31 338 ASN A C 1
ATOM 2641 O O . ASN A 1 338 ? 24.902 -35.758 1.910 1.00 94.31 338 ASN A O 1
ATOM 2645 N N . THR A 1 339 ? 23.447 -34.045 1.968 1.00 94.31 339 THR A N 1
ATOM 2646 C CA . THR A 1 339 ? 22.975 -34.229 3.343 1.00 94.31 339 THR A CA 1
ATOM 2647 C C . THR A 1 339 ? 21.959 -35.374 3.492 1.00 94.31 339 THR A C 1
ATOM 2649 O O . THR A 1 339 ? 21.099 -35.561 2.615 1.00 94.31 339 THR A O 1
ATOM 2652 N N . ASP A 1 340 ? 21.991 -36.096 4.620 1.00 94.88 340 ASP A N 1
ATOM 2653 C CA . ASP A 1 340 ? 21.002 -37.119 4.992 1.00 94.88 340 ASP A CA 1
ATOM 2654 C C . ASP A 1 340 ? 19.917 -36.530 5.923 1.00 94.88 340 ASP A C 1
ATOM 2656 O O . ASP A 1 340 ? 20.197 -36.200 7.075 1.00 94.88 340 ASP A O 1
ATOM 2660 N N . PRO A 1 341 ? 18.644 -36.436 5.483 1.00 92.19 341 PRO A N 1
ATOM 2661 C CA . PRO A 1 341 ? 17.541 -35.961 6.323 1.00 92.19 341 PRO A CA 1
ATOM 2662 C C . PRO A 1 341 ? 17.314 -36.761 7.612 1.00 92.19 341 PRO A C 1
ATOM 2664 O O . PRO A 1 341 ? 16.662 -36.262 8.533 1.00 92.19 341 PRO A O 1
ATOM 2667 N N . GLY A 1 342 ? 17.782 -38.013 7.653 1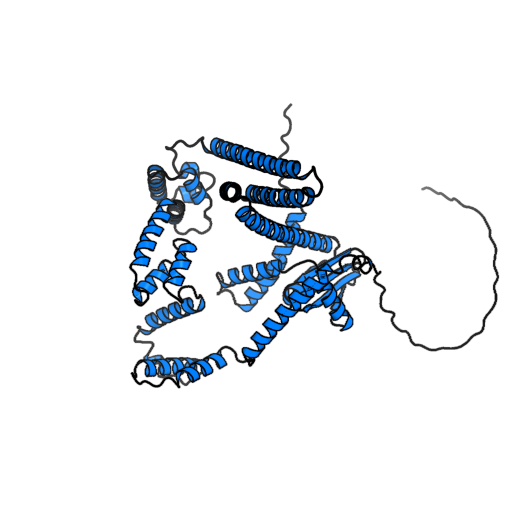.00 90.94 342 GLY A N 1
ATOM 2668 C CA . GLY A 1 342 ? 17.696 -38.884 8.819 1.00 90.94 342 GLY A CA 1
ATOM 2669 C C . GLY A 1 342 ? 18.792 -38.647 9.862 1.00 90.94 342 GLY A C 1
ATOM 2670 O O . GLY A 1 342 ? 18.635 -39.114 10.992 1.00 90.94 342 GLY A O 1
ATOM 2671 N N . ASP A 1 343 ? 19.874 -37.932 9.527 1.00 91.88 343 ASP A N 1
ATOM 2672 C CA . ASP A 1 343 ? 20.954 -37.639 10.472 1.00 91.88 343 ASP A CA 1
ATOM 2673 C C . ASP A 1 343 ? 20.595 -36.407 11.339 1.00 91.88 343 ASP A C 1
ATOM 2675 O O . ASP A 1 343 ? 20.330 -35.315 10.821 1.00 91.88 343 ASP A O 1
ATOM 2679 N N . PRO A 1 344 ? 20.577 -36.529 12.681 1.00 86.00 344 PRO A N 1
ATOM 2680 C CA . PRO A 1 344 ? 20.284 -35.407 13.572 1.00 86.00 344 PRO A CA 1
ATOM 2681 C C . PRO A 1 344 ? 21.295 -34.253 13.484 1.00 86.00 344 PRO A C 1
ATOM 2683 O O . PRO A 1 344 ? 20.938 -33.120 13.806 1.00 86.00 344 PRO A O 1
ATOM 2686 N N . ARG A 1 345 ? 22.545 -34.500 13.071 1.00 89.44 345 ARG A N 1
ATOM 2687 C CA . ARG A 1 345 ? 23.566 -33.445 12.921 1.00 89.44 345 ARG A CA 1
ATOM 2688 C C . ARG A 1 345 ? 23.270 -32.555 11.728 1.00 89.44 345 ARG A C 1
ATOM 2690 O O . ARG A 1 345 ? 23.272 -31.336 11.853 1.00 89.44 345 ARG A O 1
ATOM 2697 N N . ASP A 1 346 ? 22.942 -33.193 10.620 1.00 92.19 346 ASP A N 1
ATOM 2698 C CA . ASP A 1 346 ? 22.538 -32.563 9.375 1.00 92.19 346 ASP A CA 1
ATOM 2699 C C . ASP A 1 346 ? 21.263 -31.729 9.557 1.00 92.19 346 ASP A C 1
ATOM 2701 O O . ASP A 1 346 ? 21.159 -30.601 9.078 1.00 92.19 346 ASP A O 1
ATOM 2705 N N . ARG A 1 347 ? 20.307 -32.245 10.339 1.00 91.06 347 ARG A N 1
ATOM 2706 C CA . ARG A 1 347 ? 19.092 -31.515 10.723 1.00 91.06 347 ARG A CA 1
ATOM 2707 C C . ARG A 1 347 ? 19.388 -30.286 11.590 1.00 91.06 347 ARG A C 1
ATOM 2709 O O . ARG A 1 347 ? 18.761 -29.245 11.405 1.00 91.06 347 ARG A O 1
ATOM 2716 N N . ALA A 1 348 ? 20.334 -30.390 12.525 1.00 86.00 348 ALA A N 1
ATOM 2717 C CA . ALA A 1 348 ? 20.757 -29.258 13.348 1.00 86.00 348 ALA A CA 1
ATOM 2718 C C . ALA A 1 348 ? 21.465 -28.183 12.507 1.00 86.00 348 ALA A C 1
ATOM 2720 O O . ALA A 1 348 ? 21.161 -27.000 12.639 1.00 86.00 348 ALA A O 1
ATOM 2721 N N . GLU A 1 349 ? 22.348 -28.594 11.594 1.00 90.44 349 GLU A N 1
ATOM 2722 C CA . GLU A 1 349 ? 23.031 -27.691 10.665 1.00 90.44 349 GLU A CA 1
ATOM 2723 C C . GLU A 1 349 ? 22.040 -27.001 9.706 1.00 90.44 349 GLU A C 1
ATOM 2725 O O . GLU A 1 349 ? 22.125 -25.789 9.505 1.00 90.44 349 GLU A O 1
ATOM 2730 N N . ALA A 1 350 ? 21.021 -27.716 9.213 1.00 90.69 350 ALA A N 1
ATOM 2731 C CA . ALA A 1 350 ? 19.910 -27.125 8.462 1.00 90.69 350 ALA A CA 1
ATOM 2732 C C . ALA A 1 350 ? 19.171 -26.046 9.276 1.00 90.69 350 ALA A C 1
ATOM 2734 O O . ALA A 1 350 ? 18.848 -24.978 8.751 1.00 90.69 350 ALA A O 1
ATOM 2735 N N . GLY A 1 351 ? 18.933 -26.300 10.568 1.00 89.25 351 GLY A N 1
ATOM 2736 C CA . GLY A 1 351 ? 18.327 -25.336 11.490 1.00 89.25 351 GLY A CA 1
ATOM 2737 C C . GLY A 1 351 ? 19.173 -24.081 11.710 1.00 89.25 351 GLY A C 1
ATOM 2738 O O . GLY A 1 351 ? 18.624 -22.993 11.884 1.00 89.25 351 GLY A O 1
ATOM 2739 N N . ASP A 1 352 ? 20.498 -24.207 11.652 1.00 86.81 352 ASP A N 1
ATOM 2740 C CA . ASP A 1 352 ? 21.419 -23.073 11.734 1.00 86.81 352 ASP A CA 1
ATOM 2741 C C . ASP A 1 352 ? 21.467 -22.252 10.438 1.00 86.81 352 ASP A C 1
ATOM 2743 O O . ASP A 1 352 ? 21.735 -21.051 10.497 1.00 86.81 352 ASP A O 1
ATOM 2747 N N . MET A 1 353 ? 21.221 -22.862 9.273 1.00 90.12 353 MET A N 1
ATOM 2748 C CA . MET A 1 353 ? 21.214 -22.173 7.973 1.00 90.12 353 MET A CA 1
ATOM 2749 C C . MET A 1 353 ? 19.930 -21.375 7.700 1.00 90.12 353 MET A C 1
ATOM 2751 O O . MET A 1 353 ? 19.944 -20.478 6.854 1.00 90.12 353 MET A O 1
ATOM 2755 N N . LEU A 1 354 ? 18.856 -21.662 8.432 1.00 86.88 354 LEU A N 1
ATOM 2756 C CA . LEU A 1 354 ? 17.553 -21.017 8.291 1.00 86.88 354 LEU A CA 1
ATOM 2757 C C . LEU A 1 354 ? 17.634 -19.491 8.453 1.00 86.88 354 LEU A C 1
ATOM 2759 O O . LEU A 1 354 ? 18.138 -18.980 9.457 1.00 86.88 354 LEU A O 1
ATOM 2763 N N . GLY A 1 355 ? 17.154 -18.756 7.447 1.00 81.25 355 GLY A N 1
ATOM 2764 C CA . GLY A 1 355 ? 17.177 -17.293 7.402 1.00 81.25 355 GLY A CA 1
ATOM 2765 C C . GLY A 1 355 ? 18.553 -16.674 7.123 1.00 81.25 355 GLY A C 1
ATOM 2766 O O . GLY A 1 355 ? 18.687 -15.451 7.175 1.00 81.25 355 GLY A O 1
ATOM 2767 N N . ARG A 1 356 ? 19.594 -17.477 6.837 1.00 82.25 356 ARG A N 1
ATOM 2768 C CA . ARG A 1 356 ? 20.952 -16.972 6.536 1.00 82.25 356 ARG A CA 1
ATOM 2769 C C . ARG A 1 356 ? 21.232 -16.746 5.047 1.00 82.25 356 ARG A C 1
ATOM 2771 O O . ARG A 1 356 ? 22.228 -16.088 4.734 1.00 82.25 356 ARG A O 1
ATOM 2778 N N . ILE A 1 357 ? 20.422 -17.310 4.146 1.00 84.31 357 ILE A N 1
ATOM 2779 C CA . ILE A 1 357 ? 20.641 -17.254 2.689 1.00 84.31 357 ILE A CA 1
ATOM 2780 C C . ILE A 1 357 ? 19.530 -16.462 2.000 1.00 84.31 357 ILE A C 1
ATOM 2782 O O . ILE A 1 357 ? 19.732 -15.289 1.695 1.00 84.31 357 ILE A O 1
ATOM 2786 N N . ASP A 1 358 ? 18.379 -17.086 1.749 1.00 82.88 358 ASP A N 1
ATOM 2787 C CA . ASP A 1 358 ? 17.169 -16.456 1.221 1.00 82.88 358 ASP A CA 1
ATOM 2788 C C . ASP A 1 358 ? 15.942 -17.365 1.441 1.00 82.88 358 ASP A C 1
ATOM 2790 O O . ASP A 1 358 ? 16.081 -18.564 1.694 1.00 82.88 358 ASP A O 1
ATOM 2794 N N . ASP A 1 359 ? 14.737 -16.803 1.310 1.00 81.88 359 ASP A N 1
ATOM 2795 C CA . ASP A 1 359 ? 13.469 -17.523 1.521 1.00 81.88 359 ASP A CA 1
ATOM 2796 C C . ASP A 1 359 ? 13.310 -18.744 0.593 1.00 81.88 359 ASP A C 1
ATOM 2798 O O . ASP A 1 359 ? 12.648 -19.728 0.932 1.00 81.88 359 ASP A O 1
ATOM 2802 N N . ALA A 1 360 ? 13.911 -18.699 -0.602 1.00 84.62 360 ALA A N 1
ATOM 2803 C CA . ALA A 1 360 ? 13.835 -19.791 -1.568 1.00 84.62 360 ALA A CA 1
ATOM 2804 C C . ALA A 1 360 ? 14.703 -20.985 -1.147 1.00 84.62 360 ALA A C 1
ATOM 2806 O O . ALA A 1 360 ? 14.334 -22.133 -1.408 1.00 84.62 360 ALA A O 1
ATOM 2807 N N . PHE A 1 361 ? 15.845 -20.731 -0.511 1.00 90.25 361 PHE A N 1
ATOM 2808 C CA . PHE A 1 361 ? 16.669 -21.757 0.113 1.00 90.25 361 PHE A CA 1
ATOM 2809 C C . PHE A 1 361 ? 16.005 -22.311 1.379 1.00 90.25 361 PHE A C 1
ATOM 2811 O O . PHE A 1 361 ? 15.953 -23.528 1.548 1.00 90.25 361 PHE A O 1
ATOM 2818 N N . ASP A 1 362 ? 15.393 -21.459 2.204 1.00 91.50 362 ASP A N 1
ATOM 2819 C CA . ASP A 1 362 ? 14.652 -21.896 3.396 1.00 91.50 362 ASP A CA 1
ATOM 2820 C C . ASP A 1 362 ? 13.479 -22.824 3.037 1.00 91.50 362 ASP A C 1
ATOM 2822 O O . ASP A 1 362 ? 13.244 -23.833 3.704 1.00 91.50 362 ASP A O 1
ATOM 2826 N N . ALA A 1 363 ? 12.785 -22.560 1.925 1.00 87.38 363 ALA A N 1
ATOM 2827 C CA . ALA A 1 363 ? 11.762 -23.464 1.402 1.00 87.38 363 ALA A CA 1
ATOM 2828 C C . ALA A 1 363 ? 12.335 -24.838 0.995 1.00 87.38 363 ALA A C 1
ATOM 2830 O O . ALA A 1 363 ? 11.694 -25.869 1.219 1.00 87.38 363 ALA A O 1
ATOM 2831 N N . GLN A 1 364 ? 13.547 -24.876 0.428 1.00 92.50 364 GLN A N 1
ATOM 2832 C CA . GLN A 1 364 ? 14.234 -26.131 0.096 1.00 92.50 364 GLN A CA 1
ATOM 2833 C C . GLN A 1 364 ? 14.662 -26.888 1.357 1.00 92.50 364 GLN A C 1
ATOM 2835 O O . GLN A 1 364 ? 14.482 -28.106 1.415 1.00 92.50 364 GLN A O 1
ATOM 2840 N N . LEU A 1 365 ? 15.143 -26.178 2.386 1.00 92.69 365 LEU A N 1
ATOM 2841 C CA . LEU A 1 365 ? 15.426 -26.757 3.700 1.00 92.69 365 LEU A CA 1
ATOM 2842 C C . LEU A 1 365 ? 14.167 -27.372 4.313 1.00 92.69 365 LEU A C 1
ATOM 2844 O O . LEU A 1 365 ? 14.199 -28.528 4.719 1.00 92.69 365 LEU A O 1
ATOM 2848 N N . GLY A 1 366 ? 13.041 -26.654 4.314 1.00 90.25 366 GLY A N 1
ATOM 2849 C CA . GLY A 1 366 ? 11.775 -27.167 4.843 1.00 90.25 366 GLY A CA 1
ATOM 2850 C C . GLY A 1 366 ? 11.240 -28.385 4.089 1.00 90.25 366 GLY A C 1
ATOM 2851 O O . GLY A 1 366 ? 10.653 -29.279 4.697 1.00 90.25 366 GLY A O 1
ATOM 2852 N N . HIS A 1 367 ? 11.472 -28.456 2.775 1.00 92.12 367 HIS A N 1
ATOM 2853 C CA . HIS A 1 367 ? 11.117 -29.629 1.978 1.00 92.12 367 HIS A CA 1
ATOM 2854 C C . HIS A 1 367 ? 12.011 -30.837 2.293 1.00 92.12 367 HIS A C 1
ATOM 2856 O O . HIS A 1 367 ? 11.520 -31.962 2.381 1.00 92.12 367 HIS A O 1
ATOM 2862 N N . ARG A 1 368 ? 13.320 -30.613 2.467 1.00 93.44 368 ARG A N 1
ATOM 2863 C CA . ARG A 1 368 ? 14.302 -31.670 2.747 1.00 93.44 368 ARG A CA 1
ATOM 2864 C C . ARG A 1 368 ? 14.242 -32.162 4.195 1.00 93.44 368 ARG A C 1
ATOM 2866 O O . ARG A 1 368 ? 14.419 -33.355 4.420 1.00 93.44 368 ARG A O 1
ATOM 2873 N N . PHE A 1 369 ? 13.946 -31.272 5.141 1.00 93.69 369 PHE A N 1
ATOM 2874 C CA . PHE A 1 369 ? 13.845 -31.530 6.578 1.00 93.69 369 PHE A CA 1
ATOM 2875 C C . PHE A 1 369 ? 12.439 -31.167 7.092 1.00 93.69 369 PHE A C 1
ATOM 2877 O O . PHE A 1 369 ? 12.237 -30.093 7.669 1.00 93.69 369 PHE A O 1
ATOM 2884 N N . PRO A 1 370 ? 11.437 -32.050 6.911 1.00 89.50 370 PRO A N 1
ATOM 2885 C CA . PRO A 1 370 ? 10.075 -31.793 7.368 1.00 89.50 370 PRO A CA 1
ATOM 2886 C C . PRO A 1 370 ? 10.024 -31.499 8.873 1.00 89.50 370 PRO A C 1
ATOM 2888 O O . PRO A 1 370 ? 10.600 -32.241 9.670 1.00 89.50 370 PRO A O 1
ATOM 2891 N N . GLY A 1 371 ? 9.322 -30.429 9.256 1.00 85.44 371 GLY A N 1
ATOM 2892 C CA . GLY A 1 371 ? 9.181 -29.969 10.646 1.00 85.44 371 GLY A CA 1
ATOM 2893 C C . GLY A 1 371 ? 10.136 -28.841 11.055 1.00 85.44 371 GLY A C 1
ATOM 2894 O O . GLY A 1 371 ? 9.866 -28.164 12.039 1.00 85.44 371 GLY A O 1
ATOM 2895 N N . LEU A 1 372 ? 11.186 -28.565 10.272 1.00 85.56 372 LEU A N 1
ATOM 2896 C CA . LEU A 1 372 ? 12.163 -27.509 10.576 1.00 85.56 372 LEU A CA 1
ATOM 2897 C C . LEU A 1 372 ? 11.580 -26.081 10.482 1.00 85.56 372 LEU A C 1
ATOM 2899 O O . LEU A 1 372 ? 12.049 -25.171 11.153 1.00 85.56 372 LEU A O 1
ATOM 2903 N N . LEU A 1 373 ? 10.547 -25.881 9.653 1.00 80.12 373 LEU A N 1
ATOM 2904 C CA . LEU A 1 373 ? 9.843 -24.597 9.499 1.00 80.12 373 LEU A CA 1
ATOM 2905 C C . LEU A 1 373 ? 8.582 -24.482 10.369 1.00 80.12 373 LEU A C 1
ATOM 2907 O O . LEU A 1 373 ? 7.896 -23.463 10.303 1.00 80.12 373 LEU A O 1
ATOM 2911 N N . ASP A 1 374 ? 8.243 -25.509 11.157 1.00 77.31 374 ASP A N 1
ATOM 2912 C CA . ASP A 1 374 ? 7.133 -25.407 12.102 1.00 77.31 374 ASP A CA 1
ATOM 2913 C C . ASP A 1 374 ? 7.633 -24.655 13.347 1.00 77.31 374 ASP A C 1
ATOM 2915 O O . ASP A 1 374 ? 8.475 -25.176 14.092 1.00 77.31 374 ASP A O 1
ATOM 2919 N N . PRO A 1 375 ? 7.147 -23.426 13.601 1.00 54.59 375 PRO A N 1
ATOM 2920 C CA . PRO A 1 375 ? 7.610 -22.619 14.726 1.00 54.59 375 PRO A CA 1
ATOM 2921 C C . PRO A 1 375 ? 7.346 -23.304 16.074 1.00 54.59 375 PRO A C 1
ATOM 2923 O O . PRO A 1 375 ? 8.085 -23.079 17.032 1.00 54.59 375 PRO A O 1
ATOM 2926 N N . THR A 1 376 ? 6.331 -24.170 16.146 1.00 52.66 376 THR A N 1
ATOM 2927 C CA . THR A 1 376 ? 5.973 -24.937 17.345 1.00 52.66 376 THR A CA 1
ATOM 2928 C C . THR A 1 376 ? 6.952 -26.081 17.573 1.00 52.66 376 THR A C 1
ATOM 2930 O O . THR A 1 376 ? 7.461 -26.236 18.684 1.00 52.66 376 THR A O 1
ATOM 2933 N N . ALA A 1 377 ? 7.272 -26.837 16.518 1.00 55.38 377 ALA A N 1
ATOM 2934 C CA . ALA A 1 377 ? 8.239 -27.931 16.581 1.00 55.38 377 ALA A CA 1
ATOM 2935 C C . ALA A 1 377 ? 9.653 -27.411 16.879 1.00 55.38 377 ALA A C 1
ATOM 2937 O O . ALA A 1 377 ? 10.325 -27.932 17.761 1.00 55.38 377 ALA A O 1
ATOM 2938 N N . THR A 1 378 ? 10.056 -26.307 16.245 1.00 54.66 378 THR A N 1
ATOM 2939 C CA . THR A 1 378 ? 11.372 -25.676 16.449 1.00 54.66 378 THR A CA 1
ATOM 2940 C C . THR A 1 378 ? 11.533 -25.130 17.874 1.00 54.66 378 THR A C 1
ATOM 2942 O O . THR A 1 378 ? 12.606 -25.235 18.471 1.00 54.66 378 THR A O 1
ATOM 2945 N N . MET A 1 379 ? 10.467 -24.566 18.464 1.00 57.34 379 MET A N 1
ATOM 2946 C CA . MET A 1 379 ? 10.476 -24.159 19.876 1.00 57.34 379 MET A CA 1
ATOM 2947 C C . MET A 1 379 ? 10.569 -25.360 20.820 1.00 57.34 379 MET A C 1
ATOM 2949 O O . MET A 1 379 ? 11.317 -25.302 21.796 1.00 57.34 379 MET A O 1
ATOM 2953 N N . LEU A 1 380 ? 9.823 -26.434 20.542 1.00 58.19 380 LEU A N 1
ATOM 2954 C CA . LEU A 1 380 ? 9.840 -27.655 21.350 1.00 58.19 380 LEU A CA 1
ATOM 2955 C C . LEU A 1 380 ? 11.195 -28.368 21.271 1.00 58.19 380 LEU A C 1
ATOM 2957 O O . LEU A 1 380 ? 11.703 -28.788 22.304 1.00 58.19 380 LEU A O 1
ATOM 2961 N N . GLU A 1 381 ? 11.820 -28.430 20.096 1.00 60.22 381 GLU A N 1
ATOM 2962 C CA . GLU A 1 381 ? 13.156 -29.004 19.902 1.00 60.22 381 GLU A CA 1
ATOM 2963 C C . GLU A 1 381 ? 14.239 -28.180 20.615 1.00 60.22 381 GLU A C 1
ATOM 2965 O O . GLU A 1 381 ? 15.066 -28.742 21.334 1.00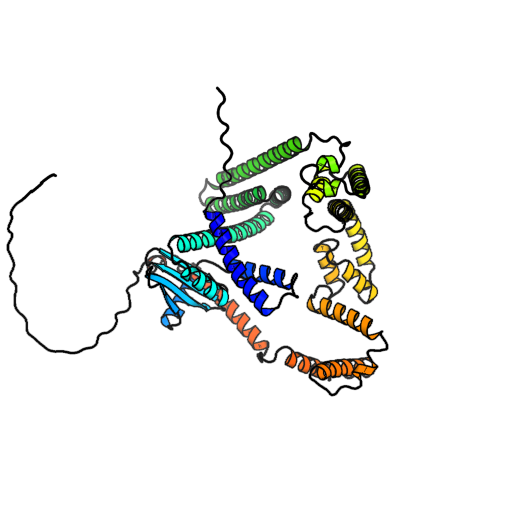 60.22 381 GLU A O 1
ATOM 2970 N N . ARG A 1 382 ? 14.214 -26.842 20.504 1.00 63.06 382 ARG A N 1
ATOM 2971 C CA . ARG A 1 382 ? 15.151 -25.970 21.242 1.00 63.06 382 ARG A CA 1
ATOM 2972 C C . ARG A 1 382 ? 14.968 -26.073 22.752 1.00 63.06 382 ARG A C 1
ATOM 2974 O O . ARG A 1 382 ? 15.953 -26.069 23.488 1.00 63.06 382 ARG A O 1
ATOM 2981 N N . ARG A 1 383 ? 13.722 -26.176 23.214 1.00 59.28 383 ARG A N 1
ATOM 2982 C CA . ARG A 1 383 ? 13.406 -26.383 24.627 1.00 59.28 383 ARG A CA 1
ATOM 2983 C C . ARG A 1 383 ? 13.886 -27.750 25.107 1.00 59.28 383 ARG A C 1
ATOM 2985 O O . ARG A 1 383 ? 14.536 -27.807 26.141 1.00 59.28 383 ARG A O 1
ATOM 2992 N N . ALA A 1 384 ? 13.654 -28.809 24.336 1.00 61.62 384 ALA A N 1
ATOM 2993 C CA . ALA A 1 384 ? 14.144 -30.147 24.643 1.00 61.62 384 ALA A CA 1
ATOM 2994 C C . ALA A 1 384 ? 15.679 -30.188 24.694 1.00 61.62 384 ALA A C 1
ATOM 2996 O O . ALA A 1 384 ? 16.236 -30.776 25.611 1.00 61.62 384 ALA A O 1
ATOM 2997 N N . ALA A 1 385 ? 16.374 -29.515 23.772 1.00 63.94 385 ALA A N 1
ATOM 2998 C CA . ALA A 1 385 ? 17.834 -29.420 23.780 1.00 63.94 385 ALA A CA 1
ATOM 2999 C C . ALA A 1 385 ? 18.375 -28.636 24.993 1.00 63.94 385 ALA A C 1
ATOM 3001 O O . ALA A 1 385 ? 19.374 -29.040 25.586 1.00 63.94 385 ALA A O 1
ATOM 3002 N N . ALA A 1 386 ? 17.710 -27.545 25.385 1.00 61.94 386 ALA A N 1
ATOM 3003 C CA . ALA A 1 386 ? 18.062 -26.771 26.576 1.00 61.94 386 ALA A CA 1
ATOM 3004 C C . ALA A 1 386 ? 17.808 -27.560 27.871 1.00 61.94 386 ALA A C 1
ATOM 3006 O O . ALA A 1 386 ? 18.664 -27.589 28.749 1.00 61.94 386 ALA A O 1
ATOM 3007 N N . GLU A 1 387 ? 16.672 -28.254 27.961 1.00 61.91 387 GLU A N 1
ATOM 3008 C CA . GLU A 1 387 ? 16.334 -29.123 29.093 1.00 61.91 387 GLU A CA 1
ATOM 3009 C C . GLU A 1 387 ? 17.281 -30.333 29.171 1.00 61.91 387 GLU A C 1
ATOM 3011 O O . GLU A 1 387 ? 17.659 -30.733 30.266 1.00 61.91 387 GLU A O 1
ATOM 3016 N N . LEU A 1 388 ? 17.751 -30.871 28.037 1.00 57.28 388 LEU A N 1
ATOM 3017 C CA . LEU A 1 388 ? 18.763 -31.935 28.001 1.00 57.28 388 LEU A CA 1
ATOM 3018 C C . LEU A 1 388 ? 20.139 -31.440 28.475 1.00 57.28 388 LEU A C 1
ATOM 3020 O O . LEU A 1 388 ? 20.848 -32.166 29.170 1.00 57.28 388 LEU A O 1
ATOM 3024 N N . ALA A 1 389 ? 20.516 -30.212 28.107 1.00 61.91 389 ALA A N 1
ATOM 3025 C CA . ALA A 1 389 ? 21.752 -29.581 28.562 1.00 61.91 389 ALA A CA 1
ATOM 3026 C C . ALA A 1 389 ? 21.722 -29.283 30.073 1.00 61.91 389 ALA A C 1
ATOM 3028 O O . ALA A 1 389 ? 22.730 -29.481 30.750 1.00 61.91 389 ALA A O 1
ATOM 3029 N N . ASP A 1 390 ? 20.565 -28.883 30.610 1.00 60.06 390 ASP A N 1
ATOM 3030 C CA . ASP A 1 390 ? 20.358 -28.672 32.049 1.00 60.06 390 ASP A CA 1
ATOM 3031 C C . ASP A 1 390 ? 20.277 -29.998 32.827 1.00 60.06 390 ASP A C 1
ATOM 3033 O O . ASP A 1 390 ? 20.840 -30.114 33.918 1.00 60.06 390 ASP A O 1
ATOM 3037 N N . ALA A 1 391 ? 19.638 -31.029 32.265 1.00 52.69 391 ALA A N 1
ATOM 3038 C CA . ALA A 1 391 ? 19.487 -32.346 32.892 1.00 52.69 391 ALA A CA 1
ATOM 3039 C C . ALA A 1 391 ? 20.802 -33.142 32.982 1.00 52.69 391 ALA A C 1
ATOM 3041 O O . ALA A 1 391 ? 20.901 -34.074 33.776 1.00 52.69 391 ALA A O 1
ATOM 3042 N N . GLN A 1 392 ? 21.830 -32.765 32.215 1.00 52.53 392 GLN A N 1
ATOM 3043 C CA . GLN A 1 392 ? 23.193 -33.283 32.385 1.00 52.53 392 GLN A CA 1
ATOM 3044 C C . GLN A 1 392 ? 23.917 -32.701 33.614 1.00 52.53 392 GLN A C 1
ATOM 3046 O O . GLN A 1 392 ? 25.043 -33.105 33.908 1.00 52.53 392 GLN A O 1
ATOM 3051 N N . SER A 1 393 ? 23.290 -31.787 34.365 1.00 53.94 393 SER A N 1
ATOM 3052 C CA . SER A 1 393 ? 23.748 -31.428 35.706 1.00 53.94 393 SER A CA 1
ATOM 3053 C C . SER A 1 393 ? 23.217 -32.449 36.726 1.00 53.94 393 SER A C 1
ATOM 3055 O O . SER A 1 393 ? 22.047 -32.434 37.102 1.00 53.94 393 SER A O 1
ATOM 3057 N N . ASP A 1 394 ? 24.092 -33.346 37.194 1.00 48.12 394 ASP A N 1
ATOM 3058 C CA . ASP A 1 394 ? 23.796 -34.470 38.112 1.00 48.12 394 ASP A CA 1
ATOM 3059 C C . ASP A 1 394 ? 23.034 -34.093 39.412 1.00 48.12 394 ASP A C 1
ATOM 3061 O O . ASP A 1 394 ? 22.570 -34.961 40.152 1.00 48.12 394 ASP A O 1
ATOM 3065 N N . GLU A 1 395 ? 22.883 -32.804 39.716 1.00 50.41 395 GLU A N 1
ATOM 3066 C CA . GLU A 1 395 ? 22.324 -32.282 40.965 1.00 50.41 395 GLU A CA 1
ATOM 3067 C C . GLU A 1 395 ? 20.791 -32.080 40.926 1.00 50.41 395 GLU A C 1
ATOM 3069 O O . GLU A 1 395 ? 20.139 -32.089 41.972 1.00 50.41 395 GLU A O 1
ATOM 3074 N N . THR A 1 396 ? 20.174 -31.972 39.742 1.00 54.06 396 THR A N 1
ATOM 3075 C CA . THR A 1 396 ? 18.716 -31.742 39.597 1.00 54.06 396 THR A CA 1
ATOM 3076 C C . THR A 1 396 ? 17.876 -33.025 39.633 1.00 54.06 396 THR A C 1
ATOM 3078 O O . THR A 1 396 ? 16.731 -33.008 40.094 1.00 54.06 396 THR A O 1
ATOM 3081 N N . LEU A 1 397 ? 18.457 -34.168 39.255 1.00 44.66 397 LEU A N 1
ATOM 3082 C CA . LEU A 1 397 ? 17.776 -35.468 39.197 1.00 44.66 397 LEU A CA 1
ATOM 3083 C C . LEU A 1 397 ? 17.340 -35.981 40.584 1.00 44.66 397 LEU A C 1
ATOM 3085 O O . LEU A 1 397 ? 16.279 -36.586 40.734 1.00 44.66 397 LEU A O 1
ATOM 3089 N N . ALA A 1 398 ? 18.133 -35.702 41.623 1.00 53.16 398 ALA A N 1
ATOM 3090 C CA . ALA A 1 398 ? 17.829 -36.115 42.994 1.00 53.16 398 ALA A CA 1
ATOM 3091 C C . ALA A 1 398 ? 16.706 -35.280 43.635 1.00 53.16 398 ALA A C 1
ATOM 3093 O O . ALA A 1 398 ? 15.994 -35.775 44.509 1.00 53.16 398 ALA A O 1
ATOM 3094 N N . ALA A 1 399 ? 16.523 -34.032 43.192 1.00 53.53 399 ALA A N 1
ATOM 3095 C CA . ALA A 1 399 ? 15.483 -33.144 43.704 1.00 53.53 399 ALA A CA 1
ATOM 3096 C C . ALA A 1 399 ? 14.093 -33.479 43.135 1.00 53.53 399 ALA A C 1
ATOM 3098 O O . ALA A 1 399 ? 13.091 -33.294 43.824 1.00 53.53 399 ALA A O 1
ATOM 3099 N N . HIS A 1 400 ? 14.025 -34.013 41.911 1.00 46.84 400 HIS A N 1
ATOM 3100 C CA . HIS A 1 400 ? 12.760 -34.365 41.255 1.00 46.84 400 HIS A CA 1
ATOM 3101 C C . HIS A 1 400 ? 12.119 -35.654 41.796 1.00 46.84 400 HIS A C 1
ATOM 3103 O O . HIS A 1 400 ? 10.902 -35.786 41.787 1.00 46.84 400 HIS A O 1
ATOM 3109 N N . LEU A 1 401 ? 12.906 -36.588 42.341 1.00 46.50 401 LEU A N 1
ATOM 3110 C CA . LEU A 1 401 ? 12.406 -37.873 42.857 1.00 46.50 401 LEU A CA 1
ATOM 3111 C C . LEU A 1 401 ? 11.760 -37.792 44.258 1.00 46.50 401 LEU A C 1
ATOM 3113 O O . LEU A 1 401 ? 11.338 -38.817 44.791 1.00 46.50 401 LEU A O 1
ATOM 3117 N N . GLY A 1 402 ? 11.710 -36.604 44.875 1.00 52.47 402 GLY A N 1
ATOM 3118 C CA . GLY A 1 402 ? 11.270 -36.414 46.264 1.00 52.47 402 GLY A CA 1
ATOM 3119 C C . GLY A 1 402 ? 10.018 -35.556 46.479 1.00 52.47 402 GLY A C 1
ATOM 3120 O O . GLY A 1 402 ? 9.650 -35.356 47.636 1.00 52.47 402 GLY A O 1
ATOM 3121 N N . ALA A 1 403 ? 9.382 -35.027 45.429 1.00 47.78 403 ALA A N 1
ATOM 3122 C CA . ALA A 1 403 ? 8.208 -34.155 45.551 1.00 47.78 403 ALA A CA 1
ATOM 3123 C C . ALA A 1 403 ? 6.886 -34.915 45.303 1.00 47.78 403 ALA A C 1
ATOM 3125 O O . ALA A 1 403 ? 6.844 -35.848 44.508 1.00 47.78 403 ALA A O 1
ATOM 3126 N N . GLU A 1 404 ? 5.817 -34.541 46.020 1.00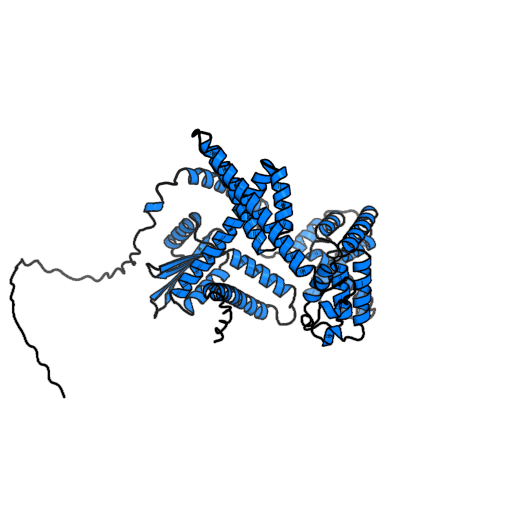 43.53 404 GLU A N 1
ATOM 3127 C CA . GLU A 1 404 ? 4.452 -35.048 45.787 1.00 43.53 404 GLU A CA 1
ATOM 3128 C C . GLU A 1 404 ? 3.845 -34.480 44.487 1.00 43.53 404 GLU A C 1
ATOM 3130 O O . GLU A 1 404 ? 4.159 -33.341 44.131 1.00 43.53 404 GLU A O 1
ATOM 3135 N N . PRO A 1 405 ? 2.929 -35.215 43.821 1.00 46.44 405 PRO A N 1
ATOM 3136 C CA . PRO A 1 405 ? 2.498 -34.874 42.474 1.00 46.44 405 PRO A CA 1
ATOM 3137 C C . PRO A 1 405 ? 1.477 -33.737 42.412 1.00 46.44 405 PRO A C 1
ATOM 3139 O O . PRO A 1 405 ? 0.333 -33.881 42.845 1.00 46.44 405 PRO A O 1
ATOM 3142 N N . ASP A 1 406 ? 1.889 -32.633 41.786 1.00 49.75 406 ASP A N 1
ATOM 3143 C CA . ASP A 1 406 ? 1.024 -31.568 41.257 1.00 49.75 406 ASP A CA 1
ATOM 3144 C C . ASP A 1 406 ? 0.962 -31.655 39.713 1.00 49.75 406 ASP A C 1
ATOM 3146 O O . ASP A 1 406 ? 1.680 -32.443 39.110 1.00 49.75 406 ASP A O 1
ATOM 3150 N N . HIS A 1 407 ? 0.110 -30.879 39.036 1.00 45.34 407 HIS A N 1
ATOM 3151 C CA . HIS A 1 407 ? -0.212 -30.976 37.596 1.00 45.34 407 HIS A CA 1
ATOM 3152 C C . HIS A 1 407 ? 0.978 -31.164 36.625 1.00 45.34 407 HIS A C 1
ATOM 3154 O O . HIS A 1 407 ? 0.833 -31.825 35.594 1.00 45.34 407 HIS A O 1
ATOM 3160 N N . THR A 1 408 ? 2.160 -30.646 36.956 1.00 50.19 408 THR A N 1
ATOM 3161 C CA . THR A 1 408 ? 3.416 -30.834 36.209 1.00 50.19 408 THR A CA 1
ATOM 3162 C C . THR A 1 408 ? 3.878 -32.301 36.174 1.00 50.19 408 THR A C 1
ATOM 3164 O O . THR A 1 408 ? 4.396 -32.762 35.156 1.00 50.19 408 THR A O 1
ATOM 3167 N N . ASP A 1 409 ? 3.581 -33.073 37.222 1.00 52.53 409 ASP A N 1
ATOM 3168 C CA . ASP A 1 409 ? 3.905 -34.499 37.338 1.00 52.53 409 ASP A CA 1
ATOM 3169 C C . ASP A 1 409 ? 3.065 -35.366 36.406 1.00 52.53 409 ASP A C 1
ATOM 3171 O O . ASP A 1 409 ? 3.463 -36.479 36.078 1.00 52.53 409 ASP A O 1
ATOM 3175 N N . THR A 1 410 ? 1.928 -34.867 35.909 1.00 52.22 410 THR A N 1
ATOM 3176 C CA . THR A 1 410 ? 1.120 -35.616 34.932 1.00 52.22 410 THR A CA 1
ATOM 3177 C C . THR A 1 410 ? 1.785 -35.594 33.553 1.00 52.22 410 THR A C 1
ATOM 3179 O O . THR A 1 410 ? 1.802 -36.608 32.857 1.00 52.22 410 THR A O 1
ATOM 3182 N N . ILE A 1 411 ? 2.413 -34.469 33.190 1.00 48.62 411 ILE A N 1
ATOM 3183 C CA . ILE A 1 411 ? 3.184 -34.318 31.947 1.00 48.62 411 ILE A CA 1
ATOM 3184 C C . ILE A 1 411 ? 4.520 -35.062 32.055 1.00 48.62 411 ILE A C 1
ATOM 3186 O O . ILE A 1 411 ? 4.891 -35.774 31.125 1.00 48.62 411 ILE A O 1
ATOM 3190 N N . ALA A 1 412 ? 5.199 -34.981 33.204 1.00 50.66 412 ALA A N 1
ATOM 3191 C CA . ALA A 1 412 ? 6.412 -35.761 33.459 1.00 50.66 412 ALA A CA 1
ATOM 3192 C C . ALA A 1 412 ? 6.130 -37.278 33.474 1.00 50.66 412 ALA A C 1
ATOM 3194 O O . ALA A 1 412 ? 6.883 -38.048 32.886 1.00 50.66 412 ALA A O 1
ATOM 3195 N N . SER A 1 413 ? 4.997 -37.707 34.042 1.00 53.00 413 SER A N 1
ATOM 3196 C CA . SER A 1 413 ? 4.497 -39.092 34.006 1.00 53.00 413 SER A CA 1
ATOM 3197 C C . SER A 1 413 ? 4.180 -39.573 32.583 1.00 53.00 413 SER A C 1
ATOM 3199 O O . SER A 1 413 ? 4.534 -40.696 32.218 1.00 53.00 413 SER A O 1
ATOM 3201 N N . LEU A 1 414 ? 3.573 -38.722 31.746 1.00 51.78 414 LEU A N 1
ATOM 3202 C CA . LEU A 1 414 ? 3.315 -39.008 30.328 1.00 51.78 414 LEU A CA 1
ATOM 3203 C C . LEU A 1 414 ? 4.614 -39.106 29.516 1.00 51.78 414 LEU A C 1
ATOM 3205 O O . LEU A 1 414 ? 4.774 -40.047 28.737 1.00 51.78 414 LEU A O 1
ATOM 3209 N N . ALA A 1 415 ? 5.572 -38.206 29.749 1.00 52.94 415 ALA A N 1
ATOM 3210 C CA . ALA A 1 415 ? 6.896 -38.249 29.129 1.00 52.94 415 ALA A CA 1
ATOM 3211 C C . ALA A 1 415 ? 7.698 -39.489 29.571 1.00 52.94 415 ALA A C 1
ATOM 3213 O O . ALA A 1 415 ? 8.337 -40.146 28.751 1.00 52.94 415 ALA A O 1
ATOM 3214 N N . GLN A 1 416 ? 7.604 -39.876 30.845 1.00 53.91 416 GLN A N 1
ATOM 3215 C CA . GLN A 1 416 ? 8.247 -41.074 31.385 1.00 53.91 416 GLN A CA 1
ATOM 3216 C C . GLN A 1 416 ? 7.600 -42.366 30.856 1.00 53.91 416 GLN A C 1
ATOM 3218 O O . GLN A 1 416 ? 8.311 -43.324 30.550 1.00 53.91 416 GLN A O 1
ATOM 3223 N N . ARG A 1 417 ? 6.272 -42.391 30.663 1.00 51.59 417 ARG A N 1
ATOM 3224 C CA . ARG A 1 417 ? 5.567 -43.486 29.968 1.00 51.59 417 ARG A CA 1
ATOM 3225 C C . ARG A 1 417 ? 5.990 -43.604 28.504 1.00 51.59 417 ARG A C 1
ATOM 3227 O O . ARG A 1 417 ? 6.214 -44.723 28.050 1.00 51.59 417 ARG A O 1
ATOM 3234 N N . ALA A 1 418 ? 6.169 -42.485 27.802 1.00 51.66 418 ALA A N 1
ATOM 3235 C CA . ALA A 1 418 ? 6.696 -42.473 26.436 1.00 51.66 418 ALA A CA 1
ATOM 3236 C C . ALA A 1 418 ? 8.149 -42.991 26.368 1.00 51.66 418 ALA A C 1
ATOM 3238 O O . ALA A 1 418 ? 8.501 -43.723 25.445 1.00 51.66 418 ALA A O 1
ATOM 3239 N N . LEU A 1 419 ? 8.976 -42.703 27.383 1.00 50.38 419 LEU A N 1
ATOM 3240 C CA . LEU A 1 419 ? 10.365 -43.179 27.477 1.00 50.38 419 LEU A CA 1
ATOM 3241 C C . LEU A 1 419 ? 10.488 -44.684 27.798 1.00 50.38 419 LEU A C 1
ATOM 3243 O O . LEU A 1 419 ? 11.337 -45.378 27.235 1.00 50.38 419 LEU A O 1
ATOM 3247 N N . ILE A 1 420 ? 9.639 -45.215 28.686 1.00 53.28 420 ILE A N 1
ATOM 3248 C CA . ILE A 1 420 ? 9.583 -46.660 28.996 1.00 53.28 420 ILE A CA 1
ATOM 3249 C C . ILE A 1 420 ? 9.105 -47.450 27.768 1.00 53.28 420 ILE A C 1
ATOM 3251 O O . ILE A 1 420 ? 9.553 -48.569 27.521 1.00 53.28 420 ILE A O 1
ATOM 3255 N N . TRP A 1 421 ? 8.244 -46.841 26.957 1.00 53.62 421 TRP A N 1
ATOM 3256 C CA . TRP A 1 421 ? 7.720 -47.442 25.738 1.00 53.62 421 TRP A CA 1
ATOM 3257 C C . TRP A 1 421 ? 8.742 -47.424 24.586 1.00 53.62 421 TRP A C 1
ATOM 3259 O O . TRP A 1 421 ? 8.948 -48.450 23.950 1.00 53.62 421 TRP A O 1
ATOM 3269 N N . HIS A 1 422 ? 9.513 -46.342 24.412 1.00 47.72 422 HIS A N 1
ATOM 3270 C CA . HIS A 1 422 ? 10.637 -46.297 23.458 1.00 47.72 422 HIS A CA 1
ATOM 3271 C C . HIS A 1 422 ? 11.814 -47.230 23.798 1.00 47.72 422 HIS A C 1
ATOM 3273 O O . HIS A 1 422 ? 12.672 -47.457 22.949 1.00 47.72 422 HIS A O 1
ATOM 3279 N N . SER A 1 423 ? 11.870 -47.771 25.019 1.00 43.66 423 SER A N 1
ATOM 3280 C CA . SER A 1 423 ? 12.897 -48.736 25.442 1.00 43.66 423 SER A CA 1
ATOM 3281 C C . SER A 1 423 ? 12.414 -50.192 25.4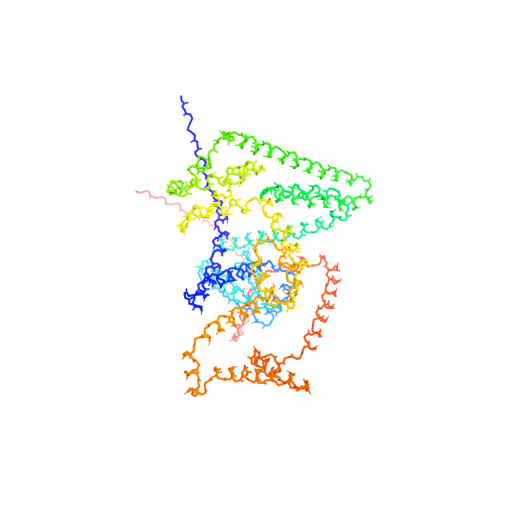66 1.00 43.66 423 SER A C 1
ATOM 3283 O O . SER A 1 423 ? 13.199 -51.085 25.789 1.00 43.66 423 SER A O 1
ATOM 3285 N N . THR A 1 424 ? 11.155 -50.462 25.100 1.00 42.75 424 THR A N 1
ATOM 3286 C CA . THR A 1 424 ? 10.620 -51.824 24.961 1.00 42.75 424 THR A CA 1
ATOM 3287 C C . THR A 1 424 ? 10.262 -52.119 23.501 1.00 42.75 424 THR A C 1
ATOM 3289 O O . THR A 1 424 ? 9.223 -51.701 23.010 1.00 42.75 424 THR A O 1
ATOM 3292 N N . ASP A 1 425 ? 11.121 -52.881 22.811 1.00 46.12 425 ASP A N 1
ATOM 3293 C CA . ASP A 1 425 ? 10.925 -53.394 21.438 1.00 46.12 425 ASP A CA 1
ATOM 3294 C C . ASP A 1 425 ? 9.791 -54.448 21.365 1.00 46.12 425 ASP A C 1
ATOM 3296 O O . ASP A 1 425 ? 10.019 -55.632 21.101 1.00 46.12 425 ASP A O 1
ATOM 3300 N N . GLY A 1 426 ? 8.551 -54.046 21.655 1.00 45.50 426 GLY A N 1
ATOM 3301 C CA . GLY A 1 426 ? 7.364 -54.904 21.654 1.00 45.50 426 GLY A CA 1
ATOM 3302 C C . GLY A 1 426 ? 6.261 -54.358 20.749 1.00 45.50 426 GLY A C 1
ATOM 3303 O O . GLY A 1 426 ? 5.670 -53.324 21.036 1.00 45.50 426 GLY A O 1
ATOM 3304 N N . VAL A 1 427 ? 5.996 -55.077 19.660 1.00 46.88 427 VAL A N 1
ATOM 3305 C CA . VAL A 1 427 ? 5.035 -54.763 18.594 1.00 46.88 427 VAL A CA 1
ATOM 3306 C C . VAL A 1 427 ? 3.591 -54.890 19.098 1.00 46.88 427 VAL A C 1
ATOM 3308 O O . VAL A 1 427 ? 3.096 -56.006 19.172 1.00 46.88 427 VAL A O 1
ATOM 3311 N N . ASP A 1 428 ? 2.925 -53.775 19.408 1.00 46.81 428 ASP A N 1
ATOM 3312 C CA . ASP A 1 428 ? 1.456 -53.645 19.416 1.00 46.81 428 ASP A CA 1
ATOM 3313 C C . ASP A 1 428 ? 1.076 -52.163 19.171 1.00 46.81 428 ASP A C 1
ATOM 3315 O O . ASP A 1 428 ? 1.482 -51.279 19.926 1.00 46.81 428 ASP A O 1
ATOM 3319 N N . GLU A 1 429 ? 0.328 -51.874 18.093 1.00 46.03 429 GLU A N 1
ATOM 3320 C CA . GLU A 1 429 ? 0.043 -50.511 17.579 1.00 46.03 429 GLU A CA 1
ATOM 3321 C C . GLU A 1 429 ? -1.225 -49.844 18.170 1.00 46.03 429 GLU A C 1
ATOM 3323 O O . GLU A 1 429 ? -1.391 -48.628 18.072 1.00 46.03 429 GLU A O 1
ATOM 3328 N N . GLU A 1 430 ? -2.110 -50.591 18.841 1.00 44.81 430 GLU A N 1
ATOM 3329 C CA . GLU A 1 430 ? -3.339 -50.045 19.458 1.00 44.81 430 GLU A CA 1
ATOM 3330 C C . GLU A 1 430 ? -3.144 -49.006 20.599 1.00 44.81 430 GLU A C 1
ATOM 3332 O O . GLU A 1 430 ? -4.016 -48.146 20.758 1.00 44.81 430 GLU A O 1
ATOM 3337 N N . PRO A 1 431 ? -2.042 -48.975 21.382 1.00 49.34 431 PRO A N 1
ATOM 3338 C CA . PRO A 1 431 ? -1.861 -47.985 22.454 1.00 49.34 431 PRO A CA 1
ATOM 3339 C C . PRO A 1 431 ? -1.599 -46.548 21.966 1.00 49.34 431 PRO A C 1
ATOM 3341 O O . PRO A 1 431 ? -1.862 -45.595 22.702 1.00 49.34 431 PRO A O 1
ATOM 3344 N N . ILE A 1 432 ? -1.106 -46.371 20.732 1.00 46.28 432 ILE A N 1
ATOM 3345 C CA . ILE A 1 432 ? -0.691 -45.067 20.176 1.00 46.28 432 ILE A CA 1
ATOM 3346 C C . ILE A 1 432 ? -1.898 -44.160 19.941 1.00 46.28 432 ILE A C 1
ATOM 3348 O O . ILE A 1 432 ? -1.868 -42.975 20.274 1.00 46.28 432 ILE A O 1
ATOM 3352 N N . ALA A 1 433 ? -2.981 -44.727 19.407 1.00 46.16 433 ALA A N 1
ATOM 3353 C CA . ALA A 1 433 ? -4.212 -43.991 19.143 1.00 46.16 433 ALA A CA 1
ATOM 3354 C C . ALA A 1 433 ? -4.844 -43.457 20.440 1.00 46.16 433 ALA A C 1
ATOM 3356 O O . ALA A 1 433 ? -5.353 -42.337 20.462 1.00 46.16 433 ALA A O 1
ATOM 3357 N N . ASN A 1 434 ? -4.736 -44.208 21.543 1.00 50.84 434 ASN A N 1
ATOM 3358 C CA . ASN A 1 434 ? -5.241 -43.777 22.847 1.00 50.84 434 ASN A CA 1
ATOM 3359 C C . ASN A 1 434 ? -4.374 -42.675 23.478 1.00 50.84 434 ASN A C 1
ATOM 3361 O O . ASN A 1 434 ? -4.930 -41.742 24.049 1.00 50.84 434 ASN A O 1
ATOM 3365 N N . LEU A 1 435 ? -3.044 -42.706 23.313 1.00 48.00 435 LEU A N 1
ATOM 3366 C CA . LEU A 1 435 ? -2.150 -41.655 23.826 1.00 48.00 435 LEU A CA 1
ATOM 3367 C C . LEU A 1 435 ? -2.368 -40.310 23.110 1.00 48.00 435 LEU A C 1
ATOM 3369 O O . LEU A 1 435 ? -2.442 -39.265 23.755 1.00 48.00 435 LEU A O 1
ATOM 3373 N N . TRP A 1 436 ? -2.525 -40.331 21.782 1.00 46.62 436 TRP A N 1
ATOM 3374 C CA . TRP A 1 436 ? -2.850 -39.131 21.003 1.00 46.62 436 TRP A CA 1
ATOM 3375 C C . TRP A 1 436 ? -4.266 -38.622 21.291 1.00 46.62 436 TRP A C 1
ATOM 3377 O O . TRP A 1 436 ? -4.475 -37.411 21.380 1.00 46.62 436 TRP A O 1
ATOM 3387 N N . SER A 1 437 ? -5.224 -39.525 21.523 1.00 48.72 437 SER A N 1
ATOM 3388 C CA . SER A 1 437 ? -6.568 -39.147 21.960 1.00 48.72 437 SER A CA 1
ATOM 3389 C C . SER A 1 437 ? -6.550 -38.491 23.346 1.00 48.72 437 SER A C 1
ATOM 3391 O O . SER A 1 437 ? -7.213 -37.476 23.532 1.00 48.72 437 SER A O 1
ATOM 3393 N N . GLU A 1 438 ? -5.760 -38.991 24.299 1.00 49.75 438 GLU A N 1
ATOM 3394 C CA . GLU A 1 438 ? -5.619 -38.392 25.634 1.00 49.75 438 GLU A CA 1
ATOM 3395 C C . GLU A 1 438 ? -4.892 -37.032 25.597 1.00 49.75 438 GLU A C 1
ATOM 3397 O O . GLU A 1 438 ? -5.309 -36.095 26.280 1.00 49.75 438 GLU A O 1
ATOM 3402 N N . LEU A 1 439 ? -3.869 -36.875 24.745 1.00 48.94 439 LEU A N 1
ATOM 3403 C CA . LEU A 1 439 ? -3.167 -35.599 24.529 1.00 48.94 439 LEU A CA 1
ATOM 3404 C C . LEU A 1 439 ? -4.055 -34.542 23.856 1.00 48.94 439 LEU A C 1
ATOM 3406 O O . LEU A 1 439 ? -4.011 -33.367 24.224 1.00 48.94 439 LEU A O 1
ATOM 3410 N N . SER A 1 440 ? -4.891 -34.949 22.897 1.00 47.00 440 SER A N 1
ATOM 3411 C CA . SER A 1 440 ? -5.794 -34.037 22.181 1.00 47.00 440 SER A CA 1
ATOM 3412 C C . SER A 1 440 ? -6.908 -33.470 23.077 1.00 47.00 440 SER A C 1
ATOM 3414 O O . SER A 1 440 ? -7.226 -32.285 22.974 1.00 47.00 440 SER A O 1
ATOM 3416 N N . VAL A 1 441 ? -7.412 -34.261 24.036 1.00 46.31 441 VAL A N 1
ATOM 3417 C CA . VAL A 1 441 ? -8.387 -33.832 25.061 1.00 46.31 441 VAL A CA 1
ATOM 3418 C C . VAL A 1 441 ? -7.810 -32.764 26.000 1.00 46.31 441 VAL A C 1
ATOM 3420 O O . VAL A 1 441 ? -8.544 -31.890 26.461 1.00 46.31 441 VAL A O 1
ATOM 3423 N N . PHE A 1 442 ? -6.498 -32.787 26.257 1.00 47.44 442 PHE A N 1
ATOM 3424 C CA . PHE A 1 442 ? -5.818 -31.765 27.060 1.00 47.44 442 PHE A CA 1
ATOM 3425 C C . PHE A 1 442 ? -5.524 -30.473 26.284 1.00 47.44 442 PHE A C 1
ATOM 3427 O O . PHE A 1 442 ? -5.501 -29.399 26.884 1.00 47.44 442 PHE A O 1
ATOM 3434 N N . ALA A 1 443 ? -5.308 -30.559 24.968 1.00 45.16 443 ALA A N 1
ATOM 3435 C CA . ALA A 1 443 ? -5.016 -29.400 24.124 1.00 45.16 443 ALA A CA 1
ATOM 3436 C C . ALA A 1 443 ? -6.275 -28.595 23.741 1.00 45.16 443 ALA A C 1
ATOM 3438 O O . ALA A 1 443 ? -6.182 -27.381 23.556 1.00 45.16 443 ALA A O 1
ATOM 3439 N N . TYR A 1 444 ? -7.446 -29.244 23.662 1.00 49.91 444 TYR A N 1
ATOM 3440 C CA . TYR A 1 444 ? -8.696 -28.625 23.197 1.00 49.91 444 TYR A CA 1
ATOM 3441 C C . TYR A 1 444 ? -9.922 -29.074 24.021 1.00 49.91 444 TYR A C 1
ATOM 3443 O O . TYR A 1 444 ? -10.720 -29.884 23.551 1.00 49.91 444 TYR A O 1
ATOM 3451 N N . PRO A 1 445 ? -10.127 -28.553 25.245 1.00 39.03 445 PRO A N 1
ATOM 3452 C CA . PRO A 1 445 ? -11.201 -29.030 26.122 1.00 39.03 445 PRO A CA 1
ATOM 3453 C C . PRO A 1 445 ? -12.629 -28.644 25.677 1.00 39.03 445 PRO A C 1
ATOM 3455 O O . PRO A 1 445 ? -13.579 -29.251 26.166 1.00 39.03 445 PRO A O 1
ATOM 3458 N N . ASP A 1 446 ? -12.797 -27.686 24.753 1.00 40.12 446 ASP A N 1
ATOM 3459 C CA . ASP A 1 446 ? -14.104 -27.077 24.428 1.00 40.12 446 ASP A CA 1
ATOM 3460 C C . ASP A 1 446 ? -14.664 -27.371 23.018 1.00 40.12 446 ASP A C 1
ATOM 3462 O O . ASP A 1 446 ? -15.776 -26.934 22.719 1.00 40.12 446 ASP A O 1
ATOM 3466 N N . ASP A 1 447 ? -13.973 -28.119 22.147 1.00 47.00 447 ASP A N 1
ATOM 3467 C CA . ASP A 1 447 ? -14.434 -28.322 20.758 1.00 47.00 447 ASP A CA 1
ATOM 3468 C C . ASP A 1 447 ? -14.665 -29.804 20.422 1.00 47.00 447 ASP A C 1
ATOM 3470 O O . ASP A 1 447 ? -13.887 -30.463 19.739 1.00 47.00 447 ASP A O 1
ATOM 3474 N N . GLN A 1 448 ? -15.780 -30.351 20.915 1.00 45.31 448 GLN A N 1
ATOM 3475 C CA . GLN A 1 448 ? -16.278 -31.667 20.498 1.00 45.31 448 GLN A CA 1
ATOM 3476 C C . GLN A 1 448 ? -17.168 -31.560 19.254 1.00 45.31 448 GLN A C 1
ATOM 3478 O O . GLN A 1 448 ? -18.347 -31.924 19.288 1.00 45.31 448 GLN A O 1
ATOM 3483 N N . ARG A 1 449 ? -16.626 -31.063 18.138 1.00 51.53 449 ARG A N 1
ATOM 3484 C CA . ARG A 1 449 ? -17.295 -31.181 16.836 1.00 51.53 449 ARG A CA 1
ATOM 3485 C C . ARG A 1 449 ? -16.560 -32.184 15.948 1.00 51.53 449 ARG A C 1
ATOM 3487 O O . ARG A 1 449 ? -15.363 -32.026 15.731 1.00 51.53 449 ARG A O 1
ATOM 3494 N N . PRO A 1 450 ? -17.241 -33.219 15.426 1.00 61.22 450 PRO A N 1
ATOM 3495 C CA . PRO A 1 450 ? -16.606 -34.175 14.529 1.00 61.22 450 PRO A CA 1
ATOM 3496 C C . PRO A 1 450 ? -16.228 -33.494 13.204 1.00 61.22 450 PRO A C 1
ATOM 3498 O O . PRO A 1 450 ? -17.057 -32.810 12.604 1.00 61.22 450 PRO A O 1
ATOM 3501 N N . GLU A 1 451 ? -15.002 -33.720 12.716 1.00 45.75 451 GLU A N 1
ATOM 3502 C CA . GLU A 1 451 ? -14.449 -33.157 11.464 1.00 45.75 451 GLU A CA 1
ATOM 3503 C C . GLU A 1 451 ? -15.377 -33.308 10.246 1.00 45.75 451 GLU A C 1
ATOM 3505 O O . GLU A 1 451 ? -15.411 -32.443 9.371 1.00 45.75 451 GLU A O 1
ATOM 3510 N N . ALA A 1 452 ? -16.186 -34.370 10.210 1.00 52.44 452 ALA A N 1
ATOM 3511 C CA . ALA A 1 452 ? -17.170 -34.607 9.155 1.00 52.44 452 ALA A CA 1
ATOM 3512 C C . ALA A 1 452 ? -18.228 -33.489 9.046 1.00 52.44 452 ALA A C 1
ATOM 3514 O O . ALA A 1 452 ? -18.744 -33.234 7.961 1.00 52.44 452 ALA A O 1
ATOM 3515 N N . GLN A 1 453 ? -18.541 -32.806 10.150 1.00 60.38 453 GLN A N 1
ATOM 3516 C CA . GLN A 1 453 ? -19.501 -31.704 10.172 1.00 60.38 453 GLN A CA 1
ATOM 3517 C C . GLN A 1 453 ? -18.887 -30.402 9.636 1.00 60.38 453 GLN A C 1
ATOM 3519 O O . GLN A 1 453 ? -19.544 -29.677 8.896 1.00 60.38 453 GLN A O 1
ATOM 3524 N N . ILE A 1 454 ? -17.603 -30.161 9.917 1.00 53.78 454 ILE A N 1
ATOM 3525 C CA . ILE A 1 454 ? -16.853 -29.001 9.406 1.00 53.78 454 ILE A CA 1
ATOM 3526 C C . ILE A 1 454 ? -16.694 -29.099 7.881 1.00 53.78 454 ILE A C 1
ATOM 3528 O O . ILE A 1 454 ? -16.848 -28.112 7.164 1.00 53.78 454 ILE A O 1
ATOM 3532 N N . GLN A 1 455 ? -16.434 -30.304 7.366 1.00 56.84 455 GLN A N 1
ATOM 3533 C CA . GLN A 1 455 ? -16.312 -30.531 5.925 1.00 56.84 455 GLN A CA 1
ATOM 3534 C C . GLN A 1 455 ? -17.652 -30.398 5.187 1.00 56.84 455 GLN A C 1
ATOM 3536 O O . GLN A 1 455 ? -17.669 -29.904 4.062 1.00 56.84 455 GLN A O 1
ATOM 3541 N N . ALA A 1 456 ? -18.768 -30.798 5.807 1.00 63.50 456 ALA A N 1
ATOM 3542 C CA . ALA A 1 456 ? -20.097 -30.631 5.220 1.00 63.50 456 ALA A CA 1
ATOM 3543 C C . ALA A 1 456 ? -20.493 -29.146 5.109 1.00 63.50 456 ALA A C 1
ATOM 3545 O O . ALA A 1 456 ? -20.951 -28.713 4.054 1.00 63.50 456 ALA A O 1
ATOM 3546 N N . GLU A 1 457 ? -20.232 -28.353 6.152 1.00 63.94 457 GLU A N 1
ATOM 3547 C CA . GLU A 1 457 ? -20.521 -26.911 6.165 1.00 63.94 457 GLU A CA 1
ATOM 3548 C C . GLU A 1 457 ? -19.675 -26.143 5.129 1.00 63.94 457 GLU A C 1
ATOM 3550 O O . GLU A 1 457 ? -20.192 -25.282 4.420 1.00 63.94 457 GLU A O 1
ATOM 3555 N N . ALA A 1 458 ? -18.404 -26.520 4.942 1.00 61.22 458 ALA A N 1
ATOM 3556 C CA . ALA A 1 458 ? -17.534 -25.899 3.939 1.00 61.22 458 ALA A CA 1
ATOM 3557 C C . ALA A 1 458 ? -17.976 -26.164 2.482 1.00 61.22 458 ALA A C 1
ATOM 3559 O O . ALA A 1 458 ? -17.718 -25.346 1.593 1.00 61.22 458 ALA A O 1
ATOM 3560 N N . VAL A 1 459 ? -18.624 -27.304 2.217 1.00 75.50 459 VAL A N 1
ATOM 3561 C CA . VAL A 1 459 ? -19.169 -27.630 0.888 1.00 75.50 459 VAL A CA 1
ATOM 3562 C C . VAL A 1 459 ? -20.453 -26.845 0.622 1.00 75.50 459 VAL A C 1
ATOM 3564 O O . VAL A 1 459 ? -20.600 -26.292 -0.471 1.00 75.50 459 VAL A O 1
ATOM 3567 N N . ASP A 1 460 ? -21.334 -26.732 1.617 1.00 70.31 460 ASP A N 1
ATOM 3568 C CA . ASP A 1 460 ? -22.575 -25.956 1.506 1.00 70.31 460 ASP A CA 1
ATOM 3569 C C . ASP A 1 460 ? -22.293 -24.457 1.288 1.00 70.31 460 ASP A C 1
ATOM 3571 O O . ASP A 1 460 ? -22.902 -23.834 0.413 1.00 70.31 460 ASP A O 1
ATOM 3575 N N . ASP A 1 461 ? -21.295 -23.895 1.979 1.00 56.91 461 ASP A N 1
ATOM 3576 C CA . ASP A 1 461 ? -20.882 -22.495 1.811 1.00 56.91 461 ASP A CA 1
ATOM 3577 C C . ASP A 1 461 ? -20.360 -22.195 0.393 1.00 56.91 461 ASP A C 1
ATOM 3579 O O . ASP A 1 461 ? -20.609 -21.118 -0.162 1.00 56.91 461 ASP A O 1
ATOM 3583 N N . ARG A 1 462 ? -19.661 -23.153 -0.232 1.00 66.38 462 ARG A N 1
ATOM 3584 C CA . ARG A 1 462 ? -19.141 -23.002 -1.599 1.00 66.38 462 ARG A CA 1
ATOM 3585 C C . ARG A 1 462 ? -20.256 -23.038 -2.644 1.00 66.38 462 ARG A C 1
ATOM 3587 O O . ARG A 1 462 ? -20.245 -22.228 -3.569 1.00 66.38 462 ARG A O 1
ATOM 3594 N N . VAL A 1 463 ? -21.225 -23.941 -2.482 1.00 75.69 463 VAL A N 1
ATOM 3595 C CA . VAL A 1 463 ? -22.388 -24.044 -3.380 1.00 75.69 463 VAL A CA 1
ATOM 3596 C C . VAL A 1 463 ? -23.260 -22.789 -3.285 1.00 75.69 463 VAL A C 1
ATOM 3598 O O . VAL A 1 463 ? -23.729 -22.292 -4.310 1.00 75.69 463 VAL A O 1
ATOM 3601 N N . GLN A 1 464 ? -23.433 -22.233 -2.083 1.00 73.06 464 GLN A N 1
ATOM 3602 C CA . GLN A 1 464 ? -24.192 -20.998 -1.889 1.00 73.06 464 GLN A CA 1
ATOM 3603 C C . GLN A 1 464 ? -23.499 -19.786 -2.536 1.00 73.06 464 GLN A C 1
ATOM 3605 O O . GLN A 1 464 ? -24.153 -18.991 -3.206 1.00 73.06 464 GLN A O 1
ATOM 3610 N N . ALA A 1 465 ? -22.171 -19.677 -2.420 1.00 56.19 465 ALA A N 1
ATOM 3611 C CA . ALA A 1 465 ? -21.409 -18.581 -3.023 1.00 56.19 465 ALA A CA 1
ATOM 3612 C C . ALA A 1 465 ? -21.479 -18.565 -4.566 1.00 56.19 465 ALA A C 1
ATOM 3614 O O . ALA A 1 465 ? -21.538 -17.493 -5.173 1.00 56.19 465 ALA A O 1
ATOM 3615 N N . GLU A 1 466 ? -21.506 -19.735 -5.213 1.00 66.75 466 GLU A N 1
ATOM 3616 C CA . GLU A 1 466 ? -21.669 -19.845 -6.671 1.00 66.75 466 GLU A CA 1
ATOM 3617 C C . GLU A 1 466 ? -23.084 -19.443 -7.129 1.00 66.75 466 GLU A C 1
ATOM 3619 O O . GLU A 1 466 ? -23.239 -18.782 -8.160 1.00 66.75 466 GLU A O 1
ATOM 3624 N N . GLN A 1 467 ? -24.117 -19.770 -6.342 1.00 70.38 467 GLN A N 1
ATOM 3625 C CA . GLN A 1 467 ? -25.498 -19.351 -6.614 1.00 70.38 467 GLN A CA 1
ATOM 3626 C C . GLN A 1 467 ? -25.688 -17.837 -6.435 1.00 70.38 467 GLN A C 1
ATOM 3628 O O . GLN A 1 467 ? -26.332 -17.196 -7.270 1.00 70.38 467 GLN A O 1
ATOM 3633 N N . ASP A 1 468 ? -25.073 -17.254 -5.405 1.00 64.00 468 ASP A N 1
ATOM 3634 C CA . ASP A 1 468 ? -25.146 -15.820 -5.122 1.00 64.00 468 ASP A CA 1
ATOM 3635 C C . ASP A 1 468 ? -24.463 -14.981 -6.225 1.00 64.00 468 ASP A C 1
ATOM 3637 O O . ASP A 1 468 ? -24.989 -13.935 -6.616 1.00 64.00 468 ASP A O 1
ATOM 3641 N N . MET A 1 469 ? -23.343 -15.454 -6.799 1.00 58.72 469 MET A N 1
ATOM 3642 C CA . MET A 1 469 ? -22.704 -14.808 -7.962 1.00 58.72 469 MET A CA 1
ATOM 3643 C C . MET A 1 469 ? -23.603 -14.827 -9.203 1.00 58.72 469 MET A C 1
ATOM 3645 O O . MET A 1 469 ? -23.781 -13.793 -9.845 1.00 58.72 469 MET A O 1
ATOM 3649 N N . ALA A 1 470 ? -24.222 -15.970 -9.517 1.00 61.72 470 ALA A N 1
ATOM 3650 C CA . ALA A 1 470 ? -25.110 -16.090 -10.674 1.00 61.72 470 ALA A CA 1
ATOM 3651 C C . ALA A 1 470 ? -26.364 -15.202 -10.551 1.00 61.72 470 ALA A C 1
ATOM 3653 O O . ALA A 1 470 ? -26.889 -14.703 -11.548 1.00 61.72 470 ALA A O 1
ATOM 3654 N N . GLN A 1 471 ? -26.847 -14.973 -9.325 1.00 56.81 471 GLN A N 1
ATOM 3655 C CA . GLN A 1 471 ? -27.999 -14.111 -9.070 1.00 56.81 471 GLN A CA 1
ATOM 3656 C C . GLN A 1 471 ? -27.631 -12.616 -9.080 1.00 56.81 471 GLN A C 1
ATOM 3658 O O . GLN A 1 471 ? -28.449 -11.790 -9.504 1.00 56.81 471 GLN A O 1
ATOM 3663 N N . ALA A 1 472 ? -26.406 -12.258 -8.678 1.00 48.84 472 ALA A N 1
ATOM 3664 C CA . ALA A 1 472 ? -25.910 -10.881 -8.677 1.00 48.84 472 ALA A CA 1
ATOM 3665 C C . ALA A 1 472 ? -25.853 -10.259 -10.086 1.00 48.84 472 ALA A C 1
ATOM 3667 O O . ALA A 1 472 ? -26.247 -9.100 -10.243 1.00 48.84 472 ALA A O 1
ATOM 3668 N N . ASP A 1 473 ? -25.488 -11.041 -11.107 1.00 51.53 473 ASP A N 1
ATOM 3669 C CA . ASP A 1 473 ? -25.448 -10.594 -12.510 1.00 51.53 473 ASP A CA 1
ATOM 3670 C C . ASP A 1 473 ? -26.836 -10.232 -13.073 1.00 51.53 473 ASP A C 1
ATOM 3672 O O . ASP A 1 473 ? -26.954 -9.453 -14.019 1.00 51.53 473 ASP A O 1
ATOM 3676 N N . SER A 1 474 ? -27.917 -10.737 -12.466 1.00 46.09 474 SER A N 1
ATOM 3677 C CA . SER A 1 474 ? -29.284 -10.548 -12.971 1.00 46.09 474 SER A CA 1
ATOM 3678 C C . SER A 1 474 ? -30.008 -9.285 -12.468 1.00 46.09 474 SER A C 1
ATOM 3680 O O . SER A 1 474 ? -31.059 -8.940 -13.005 1.00 46.09 474 SER A O 1
ATOM 3682 N N . LEU A 1 475 ? -29.477 -8.569 -11.461 1.00 43.09 475 LEU A N 1
ATOM 3683 C CA . LEU A 1 475 ? -30.238 -7.554 -10.696 1.00 43.09 475 LEU A CA 1
ATOM 3684 C C . LEU A 1 475 ? -29.639 -6.131 -10.684 1.00 43.09 475 LEU A C 1
ATOM 3686 O O . LEU A 1 475 ? -30.102 -5.277 -9.926 1.00 43.09 475 LEU A O 1
ATOM 3690 N N . GLY A 1 476 ? -28.627 -5.845 -11.507 1.00 36.06 476 GLY A N 1
ATOM 3691 C CA . GLY A 1 476 ? -27.841 -4.599 -11.454 1.00 36.06 476 GLY A CA 1
ATOM 3692 C C . GLY A 1 476 ? -28.589 -3.268 -11.670 1.00 36.06 476 GLY A C 1
ATOM 3693 O O . GLY A 1 476 ? -28.008 -2.219 -11.407 1.00 36.06 476 GLY A O 1
ATOM 3694 N N . ALA A 1 477 ? -29.855 -3.263 -12.106 1.00 41.16 477 ALA A N 1
ATOM 3695 C CA . ALA A 1 477 ? -30.565 -2.029 -12.476 1.00 41.16 477 ALA A CA 1
ATOM 3696 C C . ALA A 1 477 ? -31.515 -1.450 -11.400 1.00 41.16 477 ALA A C 1
ATOM 3698 O O . ALA A 1 477 ? -31.720 -0.238 -11.380 1.00 41.16 477 ALA A O 1
ATOM 3699 N N . ASP A 1 478 ? -32.055 -2.256 -10.475 1.00 36.84 478 ASP A N 1
ATOM 3700 C CA . ASP A 1 478 ? -33.178 -1.821 -9.610 1.00 36.84 478 ASP A CA 1
ATOM 3701 C C . ASP A 1 478 ? -32.769 -1.351 -8.195 1.00 36.84 478 ASP A C 1
ATOM 3703 O O . ASP A 1 478 ? -33.542 -0.697 -7.493 1.00 36.84 478 ASP A O 1
ATOM 3707 N N . VAL A 1 479 ? -31.539 -1.636 -7.754 1.00 42.62 479 VAL A N 1
ATOM 3708 C CA . VAL A 1 479 ? -31.122 -1.467 -6.344 1.00 42.62 479 VAL A CA 1
ATOM 3709 C C . VAL A 1 479 ? -30.763 -0.015 -5.980 1.00 42.62 479 VAL A C 1
ATOM 3711 O O . VAL A 1 479 ? -30.924 0.394 -4.829 1.00 42.62 479 VAL A O 1
ATOM 3714 N N . PHE A 1 480 ? -30.363 0.816 -6.949 1.00 36.03 480 PHE A N 1
ATOM 3715 C CA . PHE A 1 480 ? -29.943 2.201 -6.681 1.00 36.03 480 PHE A CA 1
ATOM 3716 C C . PHE A 1 480 ? -31.088 3.135 -6.231 1.00 36.03 480 PHE A C 1
ATOM 3718 O O . PHE A 1 480 ? -30.825 4.191 -5.658 1.00 36.03 480 PHE A O 1
ATOM 3725 N N . ALA A 1 481 ? -32.355 2.749 -6.423 1.00 39.22 481 ALA A N 1
ATOM 3726 C CA . ALA A 1 481 ? -33.514 3.560 -6.035 1.00 39.22 481 ALA A CA 1
ATOM 3727 C C . ALA A 1 481 ? -33.972 3.353 -4.573 1.00 39.22 481 ALA A C 1
ATOM 3729 O O . ALA A 1 481 ? -34.647 4.220 -4.018 1.00 39.22 481 ALA A O 1
ATOM 3730 N N . ALA A 1 482 ? -33.602 2.244 -3.919 1.00 40.59 482 ALA A N 1
ATOM 3731 C CA . ALA A 1 482 ? -34.083 1.911 -2.570 1.00 40.59 482 ALA A CA 1
ATOM 3732 C C . ALA A 1 482 ? -33.227 2.504 -1.430 1.00 40.59 482 ALA A C 1
ATOM 3734 O O . ALA A 1 482 ? -33.705 2.638 -0.304 1.00 40.59 482 ALA A O 1
ATOM 3735 N N . ALA A 1 483 ? -31.985 2.913 -1.712 1.00 37.31 483 ALA A N 1
ATOM 3736 C CA . ALA A 1 483 ? -31.032 3.396 -0.706 1.00 37.31 483 ALA A CA 1
ATOM 3737 C C . ALA A 1 483 ? -31.202 4.879 -0.296 1.00 37.31 483 ALA A C 1
ATOM 3739 O O . ALA A 1 483 ? -30.451 5.366 0.543 1.00 37.31 483 ALA A O 1
ATOM 3740 N N . GLN A 1 484 ? -32.179 5.613 -0.851 1.00 38.44 484 GLN A N 1
ATOM 3741 C CA . GLN A 1 484 ? -32.398 7.047 -0.568 1.00 38.44 484 GLN A CA 1
ATOM 3742 C C . GLN A 1 484 ? -33.602 7.349 0.347 1.00 38.44 484 GLN A C 1
ATOM 3744 O O . GLN A 1 484 ? -34.070 8.488 0.407 1.00 38.44 484 GLN A O 1
ATOM 3749 N N . ALA A 1 485 ? -34.141 6.364 1.070 1.00 36.78 485 ALA A N 1
ATOM 3750 C CA . ALA A 1 485 ? -35.264 6.618 1.973 1.00 36.78 485 ALA A CA 1
ATOM 3751 C C . ALA A 1 485 ? -34.820 7.431 3.217 1.00 36.78 485 ALA A C 1
ATOM 3753 O O . ALA A 1 485 ? -33.887 7.025 3.911 1.00 36.78 485 ALA A O 1
ATOM 3754 N N . PRO A 1 486 ? -35.482 8.559 3.546 1.00 37.09 486 PRO A N 1
ATOM 3755 C CA . PRO A 1 486 ? -35.118 9.381 4.696 1.00 37.09 486 PRO A CA 1
ATOM 3756 C C . PRO A 1 486 ? -35.375 8.654 6.025 1.00 37.09 486 PRO A C 1
ATOM 3758 O O . PRO A 1 486 ? -36.447 8.088 6.260 1.00 37.09 486 PRO A O 1
ATOM 3761 N N . LEU A 1 487 ? -34.388 8.725 6.924 1.00 39.88 487 LEU A N 1
ATOM 3762 C CA . LEU A 1 487 ? -34.437 8.188 8.286 1.00 39.88 487 LEU A CA 1
ATOM 3763 C C . LEU A 1 487 ? -35.577 8.845 9.079 1.00 39.88 487 LEU A C 1
ATOM 3765 O O . LEU A 1 487 ? -35.446 9.955 9.595 1.00 39.88 487 LEU A O 1
ATOM 3769 N N . THR A 1 488 ? -36.708 8.151 9.193 1.00 39.91 488 THR A N 1
ATOM 3770 C CA . THR A 1 488 ? -37.834 8.596 10.021 1.00 39.91 488 THR A CA 1
ATOM 3771 C C . THR A 1 488 ? -37.677 7.999 11.425 1.00 39.91 488 THR A C 1
ATOM 3773 O O . THR A 1 488 ? -37.519 6.783 11.542 1.00 39.91 488 THR A O 1
ATOM 3776 N N . PRO A 1 489 ? -37.693 8.798 12.507 1.00 37.41 489 PRO A N 1
ATOM 3777 C CA . PRO A 1 489 ? -37.565 8.268 13.863 1.00 37.41 489 PRO A CA 1
ATOM 3778 C C . PRO A 1 489 ? -38.787 7.412 14.247 1.00 37.41 489 PRO A C 1
ATOM 3780 O O . PRO A 1 489 ? -39.903 7.709 13.810 1.00 37.41 489 PRO A O 1
ATOM 3783 N N . PRO A 1 490 ? -38.624 6.373 15.089 1.00 37.66 490 PRO A N 1
ATOM 3784 C CA . PRO A 1 490 ? -39.737 5.534 15.511 1.00 37.66 490 PRO A CA 1
ATOM 3785 C C . PRO A 1 490 ? -40.732 6.340 16.353 1.00 37.66 490 PRO A C 1
ATOM 3787 O O . PRO A 1 490 ? -40.373 6.986 17.340 1.00 37.66 490 PRO A O 1
ATOM 3790 N N . HIS A 1 491 ? -42.005 6.285 15.961 1.00 36.19 491 HIS A N 1
ATOM 3791 C CA . HIS A 1 491 ? -43.111 6.851 16.722 1.00 36.19 491 HIS A CA 1
ATOM 3792 C C . HIS A 1 491 ? -43.181 6.216 18.115 1.00 36.19 491 HIS A C 1
ATOM 3794 O O . HIS A 1 491 ? -43.505 5.039 18.268 1.00 36.19 491 HIS A O 1
ATOM 3800 N N . THR A 1 492 ? -42.945 7.016 19.153 1.00 37.12 492 THR A N 1
ATOM 3801 C CA . THR A 1 492 ? -43.307 6.655 20.522 1.00 37.12 492 THR A CA 1
ATOM 3802 C C . THR A 1 492 ? -44.830 6.697 20.649 1.00 37.12 492 THR A C 1
ATOM 3804 O O . THR A 1 492 ? -45.464 7.753 20.645 1.00 37.12 492 THR A O 1
ATOM 3807 N N . GLY A 1 493 ? -45.445 5.516 20.715 1.00 34.59 493 GLY A N 1
ATOM 3808 C CA . GLY A 1 493 ? -46.880 5.354 20.919 1.00 34.59 493 GLY A CA 1
ATOM 3809 C C . GLY A 1 493 ? -47.311 5.867 22.293 1.00 34.59 493 GLY A C 1
ATOM 3810 O O . GLY A 1 493 ? -47.239 5.151 23.287 1.00 34.59 493 GLY A O 1
ATOM 3811 N N . SER A 1 494 ? -47.792 7.109 22.350 1.00 36.50 494 SER A N 1
ATOM 3812 C CA . SER A 1 494 ? -48.515 7.651 23.501 1.00 36.50 494 SER A CA 1
ATOM 3813 C C . SER A 1 494 ? -49.986 7.243 23.414 1.00 36.50 494 SER A C 1
ATOM 3815 O O . SER A 1 494 ? -50.823 7.944 22.847 1.00 36.50 494 SER A O 1
ATOM 3817 N N . THR A 1 495 ? -50.329 6.085 23.977 1.00 42.72 495 THR A N 1
ATOM 3818 C CA . THR A 1 495 ? -51.723 5.739 24.271 1.00 42.72 495 THR A CA 1
ATOM 3819 C C . THR A 1 495 ? -52.127 6.343 25.611 1.00 42.72 495 THR A C 1
ATOM 3821 O O . THR A 1 495 ? -51.961 5.728 26.664 1.00 42.72 495 THR A O 1
ATOM 3824 N N . ARG A 1 496 ? -52.722 7.539 25.575 1.00 36.88 496 ARG A N 1
ATOM 3825 C CA . ARG A 1 496 ? -53.690 7.972 26.591 1.00 36.88 496 ARG A CA 1
ATOM 3826 C C . ARG A 1 496 ? -54.946 8.520 25.925 1.00 36.88 496 ARG A C 1
ATOM 3828 O O . ARG A 1 496 ? -54.970 9.593 25.336 1.00 36.88 496 ARG A O 1
ATOM 3835 N N . SER A 1 497 ? -55.995 7.726 26.077 1.00 39.41 497 SER A N 1
ATOM 3836 C CA . SER A 1 497 ? -57.406 8.089 26.043 1.00 39.41 497 SER A CA 1
ATOM 3837 C C . SER A 1 497 ? -57.699 9.480 26.620 1.00 39.41 497 SER A C 1
ATOM 3839 O O . SER A 1 497 ? -57.359 9.718 27.778 1.00 39.41 497 SER A O 1
ATOM 3841 N N . ASN A 1 498 ? -58.438 10.330 25.892 1.00 37.34 498 ASN A N 1
ATOM 3842 C CA . ASN A 1 498 ? -59.718 10.849 26.399 1.00 37.34 498 ASN A CA 1
ATOM 3843 C C . ASN A 1 498 ? -60.538 11.677 25.384 1.00 37.34 498 ASN A C 1
ATOM 3845 O O . ASN A 1 498 ? -60.068 12.644 24.799 1.00 37.34 498 ASN A O 1
ATOM 3849 N N . THR A 1 499 ? -61.821 11.307 25.302 1.00 40.16 499 THR A N 1
ATOM 3850 C CA . THR A 1 499 ? -63.031 12.150 25.166 1.00 40.16 499 THR A CA 1
ATOM 3851 C C . THR A 1 499 ? -63.209 13.153 24.013 1.00 40.16 499 THR A C 1
ATOM 3853 O O . THR A 1 499 ? -62.728 14.279 24.038 1.00 40.16 499 THR A O 1
ATOM 3856 N N . ARG A 1 500 ? -64.129 12.768 23.111 1.00 43.22 500 ARG A N 1
ATOM 3857 C CA . ARG A 1 500 ? -65.264 13.543 22.554 1.00 43.22 500 ARG A CA 1
ATOM 3858 C C . ARG A 1 500 ? -65.290 15.067 22.813 1.00 43.22 500 ARG A C 1
ATOM 3860 O O . ARG A 1 500 ? -65.664 15.492 23.905 1.00 43.22 500 ARG A O 1
ATOM 3867 N N . ARG A 1 501 ? -65.223 15.867 21.737 1.00 36.97 501 ARG A N 1
ATOM 3868 C CA . ARG A 1 501 ? -66.166 16.985 21.508 1.00 36.97 501 ARG A CA 1
ATOM 3869 C C . ARG A 1 501 ? -66.256 17.381 20.026 1.00 36.97 501 ARG A C 1
ATOM 3871 O O . ARG A 1 501 ? -65.287 17.297 19.289 1.00 36.97 501 ARG A O 1
ATOM 3878 N N . ALA A 1 502 ? -67.473 17.746 19.634 1.00 44.22 502 ALA A N 1
ATOM 3879 C CA . ALA A 1 502 ? -68.013 17.920 18.284 1.00 44.22 502 ALA A CA 1
ATOM 3880 C C . ALA A 1 502 ? -67.495 19.175 17.519 1.00 44.22 502 ALA A C 1
ATOM 3882 O O . ALA A 1 502 ? -66.830 20.019 18.122 1.00 44.22 502 ALA A O 1
ATOM 3883 N N . PRO A 1 503 ? -67.818 19.333 16.214 1.00 51.97 503 PRO A N 1
ATOM 3884 C CA . PRO A 1 503 ? -67.136 20.248 15.300 1.00 51.97 503 PRO A CA 1
ATOM 3885 C C . PRO A 1 503 ? -67.748 21.654 15.302 1.00 51.97 503 PRO A C 1
ATOM 3887 O O . PRO A 1 503 ? -68.963 21.816 15.450 1.00 51.97 503 PRO A O 1
ATOM 3890 N N . ARG A 1 504 ? -66.933 22.686 15.043 1.00 40.19 504 ARG A N 1
ATOM 3891 C CA . ARG A 1 504 ? -67.433 24.009 14.642 1.00 40.19 504 ARG A CA 1
ATOM 3892 C C . ARG A 1 504 ? -66.633 24.626 13.492 1.00 40.19 504 ARG A C 1
ATOM 3894 O O . ARG A 1 504 ? -65.413 24.587 13.450 1.00 40.19 504 AR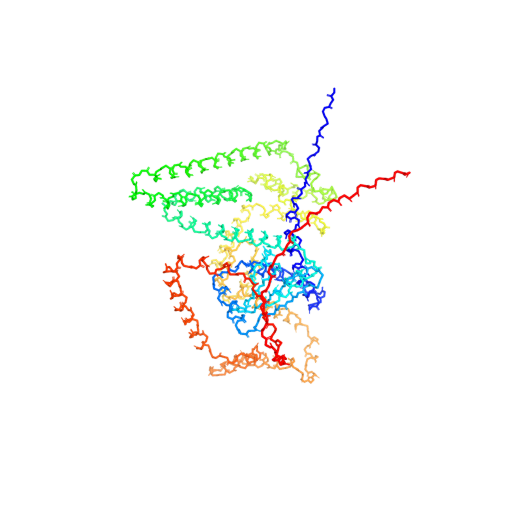G A O 1
ATOM 3901 N N . LYS A 1 505 ? -67.445 25.161 12.581 1.00 39.56 505 LYS A N 1
ATOM 3902 C CA . LYS A 1 505 ? -67.234 25.821 11.292 1.00 39.56 505 LYS A CA 1
ATOM 3903 C C . LYS A 1 505 ? -66.190 26.950 11.243 1.00 39.56 505 LYS A C 1
ATOM 3905 O O . LYS A 1 505 ? -66.055 27.729 12.178 1.00 39.56 505 LYS A O 1
ATOM 3910 N N . ALA A 1 506 ? -65.607 27.031 10.047 1.00 43.91 506 ALA A N 1
ATOM 3911 C CA . ALA A 1 506 ? -65.017 28.146 9.301 1.00 43.91 506 ALA A CA 1
ATOM 3912 C C . ALA A 1 506 ? -65.278 29.596 9.759 1.00 43.91 506 ALA A C 1
ATOM 3914 O O . ALA A 1 506 ? -66.423 29.968 10.009 1.00 43.91 506 ALA A O 1
ATOM 3915 N N . ALA A 1 507 ? -64.226 30.421 9.654 1.00 38.91 507 ALA A N 1
ATOM 3916 C CA . ALA A 1 507 ? -64.272 31.796 9.138 1.00 38.91 507 ALA A CA 1
ATOM 3917 C C . ALA A 1 507 ? -62.849 32.320 8.812 1.00 38.91 507 ALA A C 1
ATOM 3919 O O . ALA A 1 507 ? -62.022 32.495 9.702 1.00 38.91 507 ALA A O 1
ATOM 3920 N N . THR A 1 508 ? -62.573 32.588 7.535 1.00 40.59 508 THR A N 1
ATOM 3921 C CA . THR A 1 508 ? -61.679 33.669 7.050 1.00 40.59 508 THR A CA 1
ATOM 3922 C C . THR A 1 508 ? -62.412 35.022 7.202 1.00 40.59 508 THR A C 1
ATOM 3924 O O . THR A 1 508 ? -63.615 34.991 7.473 1.00 40.59 508 THR A O 1
ATOM 3927 N N . PRO A 1 509 ? -61.845 36.209 6.879 1.00 52.69 509 PRO A N 1
ATOM 3928 C CA . PRO A 1 509 ? -60.453 36.682 6.743 1.00 52.69 509 PRO A CA 1
ATOM 3929 C C . PRO A 1 509 ? -60.224 38.018 7.515 1.00 52.69 509 PRO A C 1
ATOM 3931 O O . PRO A 1 509 ? -61.159 38.544 8.106 1.00 52.69 509 PRO A O 1
ATOM 3934 N N . ALA A 1 510 ? -59.022 38.616 7.461 1.00 38.75 510 ALA A N 1
ATOM 3935 C CA . ALA A 1 510 ? -58.836 40.057 7.176 1.00 38.75 510 ALA A CA 1
ATOM 3936 C C . ALA A 1 510 ? -57.367 40.506 7.284 1.00 38.75 510 ALA A C 1
ATOM 3938 O O . ALA A 1 510 ? -56.657 40.197 8.235 1.00 38.75 510 ALA A O 1
ATOM 3939 N N . ALA A 1 511 ? -56.961 41.295 6.292 1.00 42.44 511 ALA A N 1
ATOM 3940 C CA . ALA A 1 511 ? -55.727 42.060 6.228 1.00 42.44 511 ALA A CA 1
ATOM 3941 C C . ALA A 1 511 ? -55.829 43.388 7.004 1.00 42.44 511 ALA A C 1
ATOM 3943 O O . ALA A 1 511 ? -56.900 43.984 7.027 1.00 42.44 511 ALA A O 1
ATOM 3944 N N . GLN A 1 512 ? -54.699 43.885 7.522 1.00 43.88 512 GLN A N 1
ATOM 3945 C CA . GLN A 1 512 ? -54.379 45.300 7.815 1.00 43.88 512 GLN A CA 1
ATOM 3946 C C . GLN A 1 512 ? -52.868 45.346 8.147 1.00 43.88 512 GLN A C 1
ATOM 3948 O O . GLN A 1 512 ? -52.433 44.694 9.085 1.00 43.88 512 GLN A O 1
ATOM 3953 N N . ARG A 1 513 ? -51.954 45.855 7.304 1.00 37.06 513 ARG A N 1
ATOM 3954 C CA . ARG A 1 513 ? -51.611 47.274 7.048 1.00 37.06 513 ARG A CA 1
ATOM 3955 C C . ARG A 1 513 ? -51.660 48.159 8.304 1.00 37.06 513 ARG A C 1
ATOM 3957 O O . ARG A 1 513 ? -52.727 48.654 8.638 1.00 37.06 513 ARG A O 1
ATOM 3964 N N . ASN A 1 514 ? -50.506 48.445 8.919 1.00 35.72 514 ASN A N 1
ATOM 3965 C CA . ASN A 1 514 ? -49.793 49.730 8.776 1.00 35.72 514 ASN A CA 1
ATOM 3966 C C . ASN A 1 514 ? -48.796 50.027 9.920 1.00 35.72 514 ASN A C 1
ATOM 3968 O O . ASN A 1 514 ? -49.120 49.920 11.093 1.00 35.72 514 ASN A O 1
ATOM 3972 N N . HIS A 1 515 ? -47.646 50.555 9.487 1.00 39.34 515 HIS A N 1
ATOM 3973 C CA . HIS A 1 515 ? -46.912 51.713 10.020 1.00 39.34 515 HIS A CA 1
ATOM 3974 C C . HIS A 1 515 ? -46.083 51.662 11.319 1.00 39.34 515 HIS A C 1
ATOM 3976 O O . HIS A 1 515 ? -46.596 51.613 12.426 1.00 39.34 515 HIS A O 1
ATOM 3982 N N . ASN A 1 516 ? -44.792 51.941 11.077 1.00 37.00 516 ASN A N 1
ATOM 3983 C CA . ASN A 1 516 ? -43.949 52.987 11.672 1.00 37.00 516 ASN A CA 1
ATOM 3984 C C . ASN A 1 516 ? -43.618 52.906 13.171 1.00 37.00 516 ASN A C 1
ATOM 3986 O O . ASN A 1 516 ? -44.479 53.094 14.018 1.00 37.00 516 ASN A O 1
ATOM 3990 N N . LEU A 1 517 ? -42.317 52.902 13.487 1.00 47.59 517 LEU A N 1
ATOM 3991 C CA . LEU A 1 517 ? -41.610 54.138 13.866 1.00 47.59 517 LEU A CA 1
ATOM 3992 C C . LEU A 1 517 ? -40.121 53.879 14.147 1.00 47.59 517 LEU A C 1
ATOM 3994 O O . LEU A 1 517 ? -39.747 53.102 15.020 1.00 47.59 517 LEU A O 1
ATOM 3998 N N . HIS A 1 518 ? -39.281 54.620 13.425 1.00 40.44 518 HIS A N 1
ATOM 3999 C CA . HIS A 1 518 ? -37.908 54.939 13.797 1.00 40.44 518 HIS A CA 1
ATOM 4000 C C . HIS A 1 518 ? -37.845 55.668 15.148 1.00 40.44 518 HIS A C 1
ATOM 4002 O O . HIS A 1 518 ? -38.588 56.622 15.382 1.00 40.44 518 HIS A O 1
ATOM 4008 N N . ARG A 1 519 ? -36.843 55.332 15.964 1.00 51.69 519 ARG A N 1
ATOM 4009 C CA . ARG A 1 519 ? -36.200 56.280 16.881 1.00 51.69 519 ARG A CA 1
ATOM 4010 C C . ARG A 1 519 ? -34.727 55.917 17.025 1.00 51.69 519 ARG A C 1
ATOM 4012 O O . ARG A 1 519 ? -34.380 54.948 17.688 1.00 51.69 519 ARG A O 1
ATOM 4019 N N . GLY A 1 520 ? -33.872 56.721 16.404 1.00 42.38 520 GLY A N 1
ATOM 4020 C CA . GLY A 1 520 ? -32.492 56.855 16.841 1.00 42.38 520 GLY A CA 1
ATOM 4021 C C . GLY A 1 520 ? -32.426 57.723 18.096 1.00 42.38 520 GLY A C 1
ATOM 4022 O O . GLY A 1 520 ? -33.246 58.627 18.280 1.00 42.38 520 GLY A O 1
ATOM 4023 N N . ARG A 1 521 ? -31.420 57.487 18.937 1.00 51.88 521 ARG A N 1
ATOM 4024 C CA . ARG A 1 521 ? -30.790 58.552 19.716 1.00 51.88 521 ARG A CA 1
ATOM 4025 C C . ARG A 1 521 ? -29.364 58.145 20.065 1.00 51.88 521 ARG A C 1
ATOM 4027 O O . ARG A 1 521 ? -29.150 57.179 20.784 1.00 51.88 521 ARG A O 1
ATOM 4034 N N . ALA A 1 522 ? -28.427 58.914 19.530 1.00 46.56 522 ALA A N 1
ATOM 4035 C CA . ALA A 1 522 ? -27.047 58.960 19.968 1.00 46.56 522 ALA A CA 1
ATOM 4036 C C . ALA A 1 522 ? -26.950 59.481 21.409 1.00 46.56 522 ALA A C 1
ATOM 4038 O O . ALA A 1 522 ? -27.698 60.390 21.791 1.00 46.56 522 ALA A O 1
ATOM 4039 N N . ARG A 1 523 ? -25.979 58.952 22.150 1.00 54.12 523 ARG A N 1
ATOM 4040 C CA . ARG A 1 523 ? -24.947 59.725 22.841 1.00 54.12 523 ARG A CA 1
ATOM 4041 C C . ARG A 1 523 ? -23.683 58.892 22.932 1.00 54.12 523 ARG A C 1
ATOM 4043 O O . ARG A 1 523 ? -23.836 57.673 23.154 1.00 54.12 523 ARG A O 1
#

pLDDT: mean 74.53, std 20.7, range [34.28, 97.94]

Organism: NCBI:txid1129896

Radius of gyration: 34.83 Å; Cα contacts (8 Å, |Δi|>4): 337; chains: 1; bounding box: 109×115×83 Å

Solvent-accessible surface area (backbone atoms only — not comparable to full-atom values): 30949 Å² total; per-residue (Å²): 137,82,79,81,80,77,74,85,78,85,69,75,54,71,65,58,56,46,52,48,50,53,53,52,52,58,47,49,58,50,52,54,52,49,52,71,73,64,48,95,81,54,73,58,67,56,50,50,50,47,52,51,54,48,51,51,47,60,67,41,48,38,67,66,47,74,68,48,52,52,33,46,50,53,23,50,76,70,68,50,52,50,72,47,65,45,87,86,72,62,31,34,44,32,40,26,64,35,73,92,61,21,20,41,36,41,35,35,44,98,93,53,64,35,56,38,29,24,61,26,66,64,57,41,51,51,51,51,50,54,47,63,78,55,68,43,71,66,53,44,50,50,49,46,52,45,44,51,51,51,51,52,51,52,50,49,51,52,45,37,53,51,24,50,57,48,30,57,73,77,38,48,69,62,37,53,54,48,51,53,53,38,72,73,34,55,76,77,49,28,58,52,47,44,49,50,44,34,49,37,47,49,23,46,58,49,18,60,66,25,59,83,68,76,77,56,20,72,59,40,43,55,47,38,53,47,54,44,50,54,50,51,50,51,49,50,53,48,50,48,49,49,46,59,67,66,71,57,89,70,58,96,85,57,53,61,60,70,76,37,59,91,71,46,62,63,79,57,60,69,34,93,55,28,67,59,34,46,50,52,52,48,54,44,37,75,75,66,46,59,65,65,61,40,50,49,46,46,59,70,55,81,72,91,81,57,92,50,58,41,60,54,39,41,50,37,40,56,68,63,36,63,61,63,49,48,53,51,46,52,53,50,51,55,47,61,74,74,55,51,70,85,40,71,67,51,48,49,51,52,63,67,50,54,86,72,78,46,73,72,55,40,52,50,50,34,68,63,36,76,56,68,75,37,72,67,53,46,50,51,52,53,48,50,53,51,51,52,62,56,63,69,41,81,73,56,64,69,63,65,79,72,66,83,84,53,81,67,47,57,56,51,50,51,53,51,51,52,52,57,49,78,71,48,99,67,96,70,75,74,62,57,63,53,53,54,51,57,52,48,52,72,76,46,82,84,68,93,67,64,68,73,56,58,56,52,52,57,51,53,54,52,57,49,53,57,51,52,53,66,52,54,76,75,52,82,81,69,62,82,73,69,79,72,70,79,90,73,79,83,82,79,83,80,88,73,90,81,83,91,82,84,90,84,83,90,83,86,87,85,90,79,92,83,83,88,81,91,79,89,79,89,130

Secondary structure (DSSP, 8-state):
-------------HHHHHHHHHHHHHHHHHHHHHHHHH-TT-TTHHHHHHHHHHHHHHHT-EEPPHHHHHHHHHHHHTT--EEEE-TTT--EEEEEE-GGG-EEEEEEETTEEEEEEESSHHHHHHHHHHHHHS--HHHHHHHHHHHHHHHHHHHHHHHHHHHHHHHHHH-HHHHHHHHHHHHHS-HHHHHHHHHHHHHHHHHHHHHHHHHTTSSSHHHHHHHHHHHHHHHHHHHHHHHHHHHHHHHSS--TT--HHHHHBTTB-HHHHT-TTHHHHHHHHHHHHHTT--HHHHHHHHHTS--TT-S-HHHHHHHHHHHH-HHHHHHHHHHHHHHHHH--TT-HHHHHHHHHHTTSS-HHHHHHHHHHSTTTT-HHHHHHHHHHHHHHHHHTSTTTHHHHTTSPP-THHHHHHHHHHHHHHHT------HHHHHHHHHHHHHH-TT----HHHHHHHHHHHHHHHHHHHHHHTT-TTTGGGTTT---PPP---------------------------------

Nearest PDB structures (foldseek):
  7n6g-assembly1_3X  TM=1.262E-01  e=2.651E+00  Chlamydomonas reinhardtii
  5ew5-assembly4_D  TM=2.069E-01  e=9.769E+00  Escherichia coli